Protein AF-G9ET80-F1 (afdb_monomer_lite)

InterPro domains:
  IPR023696 Ureohydrolase domain superfamily [SSF52768] (65-384)
  IPR023801 Histone deacetylase domain [PF00850] (69-369)
  IPR037138 Histone deacetylase domain superfamily [G3DSA:3.40.800.20] (16-389)

Radius of gyration: 20.34 Å; chains: 1; bounding box: 51×50×56 Å

Organism: NCBI:txid658187

Foldseek 3Di:
DPPQDFLPDDHPVNLLVLLVVLVVVVCVVVVLDDDDDLVPDDDDPLLVVLLVCLLVLPLVVNLVSLVPDDPPPLLNVLLCLFAPPVLLSVLSNLLSVCNVVQWDDDPASEIHGVCRSVQVSSLLSCVQPDDDQEDARDGFAALQAARRADHDRHGHNSVSSNVRSCCPPVPDAEAEEEEEAAQEWSVRVVLSCLVRVLQHQYEHETEYACQFPPNADQVNVCVSLVHNFDDPPLNWGWGGHNNYIYIYRHLVSQWADPDQAGPSLVVSLVVVLVVLVVCVVVVHAYEYEYAYECLLALPRDRRRNAQGPNDGHDSVVSNTRGGYLSRVLVSLVSVLVSCVVSVVRYSHYHHYYHHDRPSVRVSVVSVSNVVCCVVRPSVVVVVPPDDDDDD

Sequence (391 aa):
MHGMPAGLSERQDQRLTNMVHAIEQIKAEHASLPVMTTDQVSLPAAWEQLFATIMQGDKTAALALFNNIPQSDAILQALLLAHPLEYLQELITYCIAAKSAGTLALESEITITPGAFAVLVKDIATTLFHAAKVHFSFGLPTHHAFSRGGSGFCIVDKTAMLIKYRAQTYGSPLKFIIVGTDVNRDNGLSHDLMESASELDICHVDVFDSQVYPYQDHRFIRREFNSLGTDAGQKIKCWSRGQMNYFAVDLSLTPRGPGAAHAALLFALQKIEEQIVSAEKSEQKVMLILPTGWDSHQDETAPCGKSIHGRTMSVAEAQKTRFSDQDLTYFYECIFALYHEHKKSIASIYWGLEGGYNRPMYERQIQLLMSMVLAQLLPQNLNQNEPGALS

pLDDT: mean 92.52, std 11.33, range [29.58, 98.94]

Secondary structure (DSSP, 8-state):
-TT-BSSSSSBHHHHHHHHHHHHHHHHHH-TT-----GGGPPPPHHHHHHHHHHHHT-HHHHHHHHHTS-TT-HHHHHHHHHS-HHHHHHHHHHHHHTTTTS-EE-TTS-EE-TTHHHHHHHHHHHHHH---SEEEEE----TT-BTTB-BTTBSS-HHHHHHHHHHHHSSS-EEEEEEE-SSS--HHHHHHHHHHSTTS-EEEEEEE-TTSTT---HHHHHHHTTS--EEEETTEEEEEETTEEEEEEETTTS---SSSS-HHHHHHHHHHHHHHHHHHHTTPEEEEEEEE-GGGBTT---HHHHEETTEEPPHHHHHHHSB-HHHHHHHHHHHHHHHHHTTTTEEEEEEEE-----HHHHHHHHHHHHHHIIIIIHHHHHTT--S----

Structure (mmCIF, N/CA/C/O backbone):
data_AF-G9ET80-F1
#
_entry.id   AF-G9ET80-F1
#
loop_
_atom_site.group_PDB
_atom_site.id
_atom_site.type_symbol
_atom_site.label_atom_id
_atom_site.label_alt_id
_atom_site.label_comp_id
_atom_site.label_asym_id
_atom_site.label_entity_id
_atom_site.label_seq_id
_atom_site.pdbx_PDB_ins_code
_atom_site.Cartn_x
_atom_site.Cartn_y
_atom_site.Cartn_z
_atom_site.occupancy
_atom_site.B_iso_or_equiv
_atom_site.auth_seq_id
_atom_site.auth_comp_id
_atom_site.auth_asym_id
_atom_site.auth_atom_id
_atom_site.pdbx_PDB_model_num
ATOM 1 N N . MET A 1 1 ? -18.126 2.462 4.530 1.00 55.69 1 MET A N 1
ATOM 2 C CA . MET A 1 1 ? -17.515 3.376 3.537 1.00 55.69 1 MET A CA 1
ATOM 3 C C . MET A 1 1 ? -18.494 3.874 2.466 1.00 55.69 1 MET A C 1
ATOM 5 O O . MET A 1 1 ? -18.051 4.304 1.408 1.00 55.69 1 MET A O 1
ATOM 9 N N . HIS A 1 2 ? -19.812 3.881 2.721 1.00 55.47 2 HIS A N 1
ATOM 10 C CA . HIS A 1 2 ? -20.772 4.505 1.803 1.00 55.47 2 HIS A CA 1
ATOM 11 C C . HIS A 1 2 ? -20.432 5.984 1.572 1.00 55.47 2 HIS A C 1
ATOM 13 O O . HIS A 1 2 ? -20.122 6.696 2.521 1.00 55.47 2 HIS A O 1
ATOM 19 N N . GLY A 1 3 ? -20.499 6.429 0.317 1.00 56.84 3 GLY A N 1
ATOM 20 C CA . GLY A 1 3 ? -20.294 7.831 -0.075 1.00 56.84 3 GLY A CA 1
ATOM 21 C C . GLY A 1 3 ? -18.843 8.223 -0.359 1.00 56.84 3 GLY A C 1
ATOM 22 O O . GLY A 1 3 ? -18.614 9.299 -0.896 1.00 56.84 3 GLY A O 1
ATOM 23 N N . MET A 1 4 ? -17.881 7.347 -0.067 1.00 62.94 4 MET A N 1
ATOM 24 C CA . MET A 1 4 ? -16.483 7.559 -0.424 1.00 62.94 4 MET A CA 1
ATOM 25 C C . MET A 1 4 ? -16.264 7.257 -1.913 1.00 62.94 4 MET A C 1
ATOM 27 O O . MET A 1 4 ? -16.562 6.131 -2.322 1.00 62.94 4 MET A O 1
ATOM 31 N N . PRO A 1 5 ? -15.775 8.207 -2.727 1.00 64.56 5 PRO A N 1
ATOM 32 C CA . PRO A 1 5 ? -15.500 7.953 -4.137 1.00 64.56 5 PRO A CA 1
ATOM 33 C C . PRO A 1 5 ? -14.340 6.962 -4.300 1.00 64.56 5 PRO A C 1
ATOM 35 O O . PRO A 1 5 ? -13.396 6.966 -3.516 1.00 64.56 5 PRO A O 1
ATOM 38 N N . ALA A 1 6 ? -14.424 6.116 -5.324 1.00 66.44 6 ALA A N 1
ATOM 39 C CA . ALA A 1 6 ? -13.386 5.178 -5.734 1.00 66.44 6 ALA A CA 1
ATOM 40 C C . ALA A 1 6 ? -13.005 5.510 -7.181 1.00 66.44 6 ALA A C 1
ATOM 42 O O . ALA A 1 6 ? -13.572 4.972 -8.132 1.00 66.44 6 ALA A O 1
ATOM 43 N N . GLY A 1 7 ? -12.133 6.502 -7.358 1.00 61.44 7 GLY A N 1
ATOM 44 C CA . GLY A 1 7 ? -11.673 6.963 -8.670 1.00 61.44 7 GLY A CA 1
ATOM 45 C C . GLY A 1 7 ? -12.685 7.784 -9.486 1.00 61.44 7 GLY A C 1
ATOM 46 O O . GLY A 1 7 ? -12.259 8.721 -10.147 1.00 61.44 7 GLY A O 1
ATOM 47 N N . LEU A 1 8 ? -13.997 7.496 -9.445 1.00 71.81 8 LEU A N 1
ATOM 48 C CA . LEU A 1 8 ? -15.076 8.242 -10.134 1.00 71.81 8 LEU A CA 1
ATOM 49 C C . LEU A 1 8 ? -16.452 8.064 -9.443 1.00 71.81 8 LEU A C 1
ATOM 51 O O . LEU A 1 8 ? -16.652 8.502 -8.315 1.00 71.81 8 LEU A O 1
ATOM 55 N N . SER A 1 9 ? -17.424 7.466 -10.145 1.00 70.62 9 SER A N 1
ATOM 56 C CA . SER A 1 9 ? -18.823 7.298 -9.744 1.00 70.62 9 SER A CA 1
ATOM 57 C C . SER A 1 9 ? -19.062 6.037 -8.919 1.00 70.62 9 SER A C 1
ATOM 59 O O . SER A 1 9 ? -20.107 5.920 -8.280 1.00 70.62 9 SER A O 1
ATOM 61 N N . GLU A 1 10 ? -18.136 5.074 -8.959 1.00 80.81 10 GLU A N 1
ATOM 62 C CA . GLU A 1 10 ? -18.169 3.930 -8.053 1.00 80.81 10 GLU A CA 1
ATOM 63 C C . GLU A 1 10 ? -17.773 4.390 -6.647 1.00 80.81 10 GLU A C 1
ATOM 65 O O . GLU A 1 10 ? -16.889 5.228 -6.467 1.00 80.81 10 GLU A O 1
ATOM 70 N N . ARG A 1 11 ? -18.459 3.851 -5.639 1.00 84.00 11 ARG A N 1
ATOM 71 C CA . ARG A 1 11 ? -18.133 4.095 -4.235 1.00 84.00 11 ARG A CA 1
ATOM 72 C C . ARG A 1 11 ? -17.197 3.007 -3.721 1.00 84.00 11 ARG A C 1
ATOM 74 O O . ARG A 1 11 ? -17.330 1.853 -4.127 1.00 84.00 11 ARG A O 1
ATOM 81 N N . GLN A 1 12 ? -16.338 3.326 -2.759 1.00 86.00 12 GLN A N 1
ATOM 82 C CA . GLN A 1 12 ? -15.372 2.369 -2.209 1.00 86.00 12 GLN A CA 1
ATOM 83 C C . GLN A 1 12 ? -16.039 1.115 -1.617 1.00 86.00 12 GLN A C 1
ATOM 85 O O . GLN A 1 12 ? -15.525 0.011 -1.772 1.00 86.00 12 GLN A O 1
ATOM 90 N N . ASP A 1 13 ? -17.211 1.248 -0.987 1.00 87.12 13 ASP A N 1
ATOM 91 C CA . ASP A 1 13 ? -17.986 0.097 -0.501 1.00 87.12 13 ASP A CA 1
ATOM 92 C C . ASP A 1 13 ? -18.478 -0.813 -1.637 1.00 87.12 13 ASP A C 1
ATOM 94 O O . ASP A 1 13 ? -18.456 -2.037 -1.503 1.00 87.12 13 ASP A O 1
ATOM 98 N N . GLN A 1 14 ? -18.887 -0.226 -2.765 1.00 91.00 14 GLN A N 1
ATOM 99 C CA . GLN A 1 14 ? -19.345 -0.976 -3.931 1.00 91.00 14 GLN A CA 1
ATOM 100 C C . GLN A 1 14 ? -18.176 -1.699 -4.603 1.00 91.00 14 GLN A C 1
ATOM 102 O O . GLN A 1 14 ? -18.300 -2.887 -4.897 1.00 91.00 14 GLN A O 1
ATOM 107 N N . ARG A 1 15 ? -17.038 -1.012 -4.767 1.00 91.81 15 ARG A N 1
ATOM 108 C CA . ARG A 1 15 ? -15.793 -1.594 -5.283 1.00 91.81 15 ARG A CA 1
ATOM 109 C C . ARG A 1 15 ? -15.395 -2.823 -4.470 1.00 91.81 15 ARG A C 1
ATOM 111 O O . ARG A 1 15 ? -15.267 -3.908 -5.026 1.00 91.81 15 ARG A O 1
ATOM 118 N N . LEU A 1 16 ? -15.279 -2.681 -3.147 1.00 91.62 16 LEU A N 1
ATOM 119 C CA . LEU A 1 16 ? -14.917 -3.794 -2.262 1.00 91.62 16 LEU A CA 1
ATOM 120 C C . LEU A 1 16 ? -15.937 -4.937 -2.318 1.00 91.62 16 LEU A C 1
ATOM 122 O O . LEU A 1 16 ? -15.544 -6.098 -2.358 1.00 91.62 16 LEU A O 1
ATOM 126 N N . THR A 1 17 ? -17.235 -4.629 -2.395 1.00 92.94 17 THR A N 1
ATOM 127 C CA . THR A 1 17 ? -18.285 -5.650 -2.559 1.00 92.94 17 THR A CA 1
ATOM 128 C C . THR A 1 17 ? -18.103 -6.443 -3.856 1.00 92.94 17 THR A C 1
ATOM 130 O O . THR A 1 17 ? -18.209 -7.669 -3.847 1.00 92.94 17 THR A O 1
ATOM 133 N N . ASN A 1 18 ? -17.792 -5.768 -4.966 1.00 94.88 18 ASN A N 1
ATOM 134 C CA . ASN A 1 18 ? -17.539 -6.426 -6.248 1.00 94.88 18 ASN A CA 1
ATOM 135 C C . ASN A 1 18 ? -16.274 -7.297 -6.191 1.00 94.88 18 ASN A C 1
ATOM 137 O O . ASN A 1 18 ? -16.292 -8.429 -6.668 1.00 94.88 18 ASN A O 1
ATOM 141 N N . MET A 1 19 ? -15.203 -6.813 -5.552 1.00 95.19 19 MET A N 1
ATOM 142 C CA . MET A 1 19 ? -13.968 -7.585 -5.365 1.00 95.19 19 MET A CA 1
ATOM 143 C C . MET A 1 19 ? -14.202 -8.848 -4.530 1.00 95.19 19 MET A C 1
ATOM 145 O O . MET A 1 19 ? -13.780 -9.932 -4.928 1.00 95.19 19 MET A O 1
ATOM 149 N N . VAL A 1 20 ? -14.931 -8.733 -3.414 1.00 94.56 20 VAL A N 1
ATOM 150 C CA . VAL A 1 20 ? -15.325 -9.886 -2.588 1.00 94.56 20 VAL A CA 1
ATOM 151 C C . VAL A 1 20 ? -16.140 -10.881 -3.411 1.00 94.56 20 VAL A C 1
ATOM 153 O O . VAL A 1 20 ? -15.876 -12.078 -3.351 1.00 94.56 20 VAL A O 1
ATOM 156 N N . HIS A 1 21 ? -17.091 -10.404 -4.219 1.00 95.56 21 HIS A N 1
ATOM 157 C CA . HIS A 1 21 ? -17.884 -11.275 -5.081 1.00 95.56 21 HIS A CA 1
ATOM 158 C C . HIS A 1 21 ? -17.020 -12.047 -6.088 1.00 95.56 21 HIS A C 1
ATOM 160 O O . HIS A 1 21 ? -17.184 -13.258 -6.217 1.00 95.56 21 HIS A O 1
ATOM 166 N N . ALA A 1 22 ? -16.076 -11.376 -6.756 1.00 96.19 22 ALA A N 1
ATOM 167 C CA . ALA A 1 22 ? -15.158 -12.017 -7.696 1.00 96.19 22 ALA A CA 1
ATOM 168 C C . ALA A 1 22 ? -14.275 -13.081 -7.014 1.00 96.19 22 ALA A C 1
ATOM 170 O O . ALA A 1 22 ? -14.094 -14.174 -7.547 1.00 96.19 22 ALA A O 1
ATOM 171 N N . ILE A 1 23 ? -13.769 -12.800 -5.808 1.00 95.88 23 ILE A N 1
ATOM 172 C CA . ILE A 1 23 ? -12.955 -13.752 -5.035 1.00 95.88 23 ILE A CA 1
ATOM 173 C C . ILE A 1 23 ? -13.791 -14.959 -4.581 1.00 95.88 23 ILE A C 1
ATOM 175 O O . ILE A 1 23 ? -13.335 -16.096 -4.691 1.00 95.88 23 ILE A O 1
ATOM 179 N N . GLU A 1 24 ? -15.022 -14.746 -4.108 1.00 94.81 24 GLU A N 1
ATOM 180 C CA . GLU A 1 24 ? -15.911 -15.836 -3.687 1.00 94.81 24 GLU A CA 1
ATOM 181 C C . GLU A 1 24 ? -16.341 -16.728 -4.864 1.00 94.81 24 GLU A C 1
ATOM 183 O O . GLU A 1 24 ? -16.455 -17.941 -4.694 1.00 94.81 24 GLU A O 1
ATOM 188 N N . GLN A 1 25 ? -16.501 -16.175 -6.073 1.00 95.62 25 GLN A N 1
ATOM 189 C CA . GLN A 1 25 ? -16.711 -16.981 -7.284 1.00 95.62 25 GLN A CA 1
ATOM 190 C C . GLN A 1 25 ? -15.525 -17.920 -7.550 1.00 95.62 25 GLN A C 1
ATOM 192 O O . GLN A 1 25 ? -15.720 -19.117 -7.746 1.00 95.62 25 GLN A O 1
ATOM 197 N N . ILE A 1 26 ? -14.294 -17.407 -7.476 1.00 95.38 26 ILE A N 1
ATOM 198 C CA . ILE A 1 26 ? -13.078 -18.215 -7.666 1.00 95.38 26 ILE A CA 1
ATOM 199 C C . ILE A 1 26 ? -12.958 -19.283 -6.571 1.00 95.38 26 ILE A C 1
ATOM 201 O O . ILE A 1 26 ? -12.640 -20.439 -6.846 1.00 95.38 26 ILE A O 1
ATOM 205 N N . LYS A 1 27 ? -13.251 -18.928 -5.318 1.00 94.25 27 LYS A N 1
ATOM 206 C CA . LYS A 1 27 ? -13.244 -19.860 -4.183 1.00 94.25 27 LYS A CA 1
ATOM 207 C C . LYS A 1 27 ? -14.294 -20.965 -4.321 1.00 94.25 27 LYS A C 1
ATOM 209 O O . LYS A 1 27 ? -14.036 -22.091 -3.901 1.00 94.25 27 LYS A O 1
ATOM 214 N N . ALA A 1 28 ? -15.453 -20.678 -4.916 1.00 94.38 28 ALA A N 1
ATOM 215 C CA . ALA A 1 28 ? -16.473 -21.690 -5.187 1.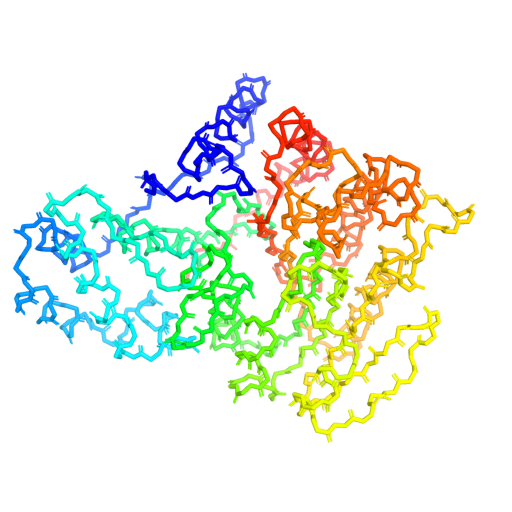00 94.38 28 ALA A CA 1
ATOM 216 C C . ALA A 1 28 ? -15.976 -22.763 -6.174 1.00 94.38 28 ALA A C 1
ATOM 218 O O . ALA A 1 28 ? -16.331 -23.933 -6.036 1.00 94.38 28 ALA A O 1
ATOM 219 N N . GLU A 1 29 ? -15.117 -22.386 -7.123 1.00 93.38 29 GLU A N 1
ATOM 220 C CA . GLU A 1 29 ? -14.456 -23.306 -8.061 1.00 93.38 29 GLU A CA 1
ATOM 221 C C . GLU A 1 29 ? -13.210 -23.975 -7.446 1.00 93.38 29 GLU A C 1
ATOM 223 O O . GLU A 1 29 ? -12.858 -25.103 -7.799 1.00 93.38 29 GLU A O 1
ATOM 228 N N . HIS A 1 30 ? -12.575 -23.317 -6.473 1.00 91.69 30 HIS A N 1
ATOM 229 C CA . HIS A 1 30 ? -11.344 -23.752 -5.815 1.00 91.69 30 HIS A CA 1
ATOM 230 C C . HIS A 1 30 ? -11.456 -23.679 -4.286 1.00 91.69 30 HIS A C 1
ATOM 232 O O . HIS A 1 30 ? -10.858 -22.818 -3.638 1.00 91.69 30 HIS A O 1
ATOM 238 N N . ALA A 1 31 ? -12.176 -24.633 -3.687 1.00 88.06 31 ALA A N 1
ATOM 239 C CA . ALA A 1 31 ? -12.485 -24.642 -2.250 1.00 88.06 31 ALA A CA 1
ATOM 240 C C . ALA A 1 31 ? -11.256 -24.643 -1.312 1.00 88.06 31 ALA A C 1
ATOM 242 O O . ALA A 1 31 ? -11.387 -24.353 -0.124 1.00 88.06 31 ALA A O 1
ATOM 243 N N . SER A 1 32 ? -10.063 -24.967 -1.822 1.00 85.12 32 SER A N 1
ATOM 244 C CA . SER A 1 32 ? -8.802 -24.918 -1.075 1.00 85.12 32 SER A CA 1
ATOM 245 C C . SER A 1 32 ? -8.191 -23.518 -0.962 1.00 85.12 32 SER A C 1
ATOM 247 O O . SER A 1 32 ? -7.169 -23.382 -0.294 1.00 85.12 32 SER A O 1
ATOM 249 N N . LEU A 1 33 ? -8.745 -22.499 -1.630 1.00 89.50 33 LEU A N 1
ATOM 250 C CA . LEU A 1 33 ? -8.261 -21.121 -1.548 1.00 89.50 33 LEU A CA 1
ATOM 251 C C . LEU A 1 33 ? -8.581 -20.540 -0.155 1.00 89.50 33 LEU A C 1
ATOM 253 O O . LEU A 1 33 ? -9.759 -20.334 0.160 1.00 89.50 33 LEU A O 1
ATOM 257 N N . PRO A 1 34 ? -7.571 -20.263 0.692 1.00 90.50 34 PRO A N 1
ATOM 258 C CA . PRO A 1 34 ? -7.811 -19.644 1.985 1.00 90.50 34 PRO A CA 1
ATOM 259 C C . PRO A 1 34 ? -8.215 -18.182 1.779 1.00 90.50 34 PRO A C 1
ATOM 261 O O . PRO A 1 34 ? -7.459 -17.390 1.222 1.00 90.50 34 PRO A O 1
ATOM 264 N N . VAL A 1 35 ? -9.411 -17.828 2.246 1.00 91.50 35 VAL A N 1
ATOM 265 C CA . VAL A 1 35 ? -9.938 -16.458 2.218 1.00 91.50 35 VAL A CA 1
ATOM 266 C C . VAL A 1 35 ? -10.412 -16.106 3.617 1.00 91.50 35 VAL A C 1
ATOM 268 O O . VAL A 1 35 ? -11.182 -16.867 4.211 1.00 91.50 35 VAL A O 1
ATOM 271 N N . MET A 1 36 ? -9.962 -14.956 4.114 1.00 90.94 36 MET A N 1
ATOM 272 C CA . MET A 1 36 ? -10.368 -14.400 5.399 1.00 90.94 36 MET A CA 1
ATOM 273 C C . MET A 1 36 ? -11.034 -13.037 5.198 1.00 90.94 36 MET A C 1
ATOM 275 O O . MET A 1 36 ? -10.567 -12.237 4.390 1.00 90.94 36 MET A O 1
ATOM 279 N N . THR A 1 37 ? -12.104 -12.764 5.944 1.00 91.06 37 THR A N 1
ATOM 280 C CA . THR A 1 37 ? -12.757 -11.448 5.982 1.00 91.06 37 THR A CA 1
ATOM 281 C C . THR A 1 37 ? -12.603 -10.798 7.354 1.00 91.06 37 THR A C 1
ATOM 283 O O . THR A 1 37 ? -12.353 -11.462 8.362 1.00 91.06 37 THR A O 1
ATOM 286 N N . THR A 1 38 ? -12.802 -9.481 7.415 1.00 90.06 38 THR A N 1
ATOM 287 C CA . THR A 1 38 ? -12.767 -8.711 8.668 1.00 90.06 38 THR A CA 1
ATOM 288 C C . THR A 1 38 ? -13.842 -9.138 9.673 1.00 90.06 38 THR A C 1
ATOM 290 O O . THR A 1 38 ? -13.673 -8.914 10.871 1.00 90.06 38 THR A O 1
ATOM 293 N N . ASP A 1 39 ? -14.914 -9.797 9.224 1.00 88.19 39 ASP A N 1
ATOM 294 C CA . ASP A 1 39 ? -15.966 -10.343 10.094 1.00 88.19 39 ASP A CA 1
ATOM 295 C C . ASP A 1 39 ? -15.505 -11.566 10.898 1.00 88.19 39 ASP A C 1
ATOM 297 O O . ASP A 1 39 ? -16.109 -11.905 11.913 1.00 88.19 39 ASP A O 1
ATOM 301 N N . GLN A 1 40 ? -14.427 -12.226 10.467 1.00 89.56 40 GLN A N 1
ATOM 302 C CA . GLN A 1 40 ? -13.860 -13.398 11.139 1.00 89.56 40 GLN A CA 1
ATOM 303 C C . GLN A 1 40 ? -12.808 -13.025 12.194 1.00 89.56 40 GLN A C 1
ATOM 305 O O . GLN A 1 40 ? -12.310 -13.898 12.905 1.00 89.56 40 GLN A O 1
ATOM 310 N N . VAL A 1 41 ? -12.453 -11.740 12.308 1.00 89.19 41 VAL A N 1
ATOM 311 C CA . VAL A 1 41 ? -11.504 -11.258 13.315 1.00 89.19 41 VAL A CA 1
ATOM 312 C C . VAL A 1 41 ? -12.183 -11.188 14.677 1.00 89.19 41 VAL A C 1
ATOM 314 O O . VAL A 1 41 ? -13.146 -10.448 14.868 1.00 89.19 41 VAL A O 1
ATOM 317 N N . SER A 1 42 ? -11.622 -11.898 15.654 1.00 89.38 42 SER A N 1
ATOM 318 C CA . SER A 1 42 ? -11.992 -11.737 17.059 1.00 89.38 42 SER A CA 1
ATOM 319 C C . SER A 1 42 ? -11.147 -10.637 17.694 1.00 89.38 42 SER A C 1
ATOM 321 O O . SER A 1 42 ? -9.926 -10.764 17.779 1.00 89.38 42 SER A O 1
ATOM 323 N N . LEU A 1 43 ? -11.793 -9.579 18.178 1.00 94.25 43 LEU A N 1
ATOM 324 C CA . LEU A 1 43 ? -11.131 -8.473 18.867 1.00 94.25 43 LEU A CA 1
ATOM 325 C C . LEU A 1 43 ? -11.317 -8.559 20.390 1.00 94.25 43 LEU A C 1
ATOM 327 O O . LEU A 1 43 ? -12.332 -9.079 20.861 1.00 94.25 43 LEU A O 1
ATOM 331 N N . PRO A 1 44 ? -10.369 -8.028 21.187 1.00 94.25 44 PRO A N 1
ATOM 332 C CA . PRO A 1 44 ? -10.574 -7.827 22.617 1.00 94.25 44 PRO A CA 1
ATOM 333 C C . PRO A 1 44 ? -11.844 -7.017 22.908 1.00 94.25 44 PRO A C 1
ATOM 335 O O . PRO A 1 44 ? -12.157 -6.056 22.205 1.00 94.25 44 PRO A O 1
ATOM 338 N N . ALA A 1 45 ? -12.542 -7.351 23.999 1.00 96.19 45 ALA A N 1
ATOM 339 C CA . ALA A 1 45 ? -13.831 -6.744 24.353 1.00 96.19 45 ALA A CA 1
ATOM 340 C C . ALA A 1 45 ? -13.798 -5.206 24.457 1.00 96.19 45 ALA A C 1
ATOM 342 O O . ALA A 1 45 ? -14.807 -4.556 24.195 1.00 96.19 45 ALA A O 1
ATOM 343 N N . ALA A 1 46 ? -12.647 -4.621 24.807 1.00 97.44 46 ALA A N 1
ATOM 344 C CA . ALA A 1 46 ? -12.468 -3.171 24.877 1.00 97.44 46 ALA A CA 1
ATOM 345 C C . ALA A 1 46 ? -12.715 -2.475 23.523 1.00 97.44 46 ALA A C 1
ATOM 347 O O . ALA A 1 46 ? -13.332 -1.411 23.486 1.00 97.44 46 ALA A O 1
ATOM 348 N N . TRP A 1 47 ? -12.302 -3.093 22.411 1.00 98.00 47 TRP A N 1
ATOM 349 C CA . TRP A 1 47 ? -12.530 -2.558 21.066 1.00 98.00 47 TRP A CA 1
ATOM 350 C C . TRP A 1 47 ? -14.009 -2.606 20.682 1.00 98.00 47 TRP A C 1
ATOM 352 O O . TRP A 1 47 ? -14.557 -1.609 20.221 1.00 98.00 47 TRP A O 1
ATOM 362 N N . GLU A 1 48 ? -14.686 -3.725 20.946 1.00 96.75 48 GLU A N 1
ATOM 363 C CA . GLU A 1 48 ? -16.118 -3.864 20.651 1.00 96.75 48 GLU A CA 1
ATOM 364 C C . GLU A 1 48 ? -16.974 -2.894 21.482 1.00 96.75 48 GLU A C 1
ATOM 366 O O . GLU A 1 48 ? -17.919 -2.290 20.969 1.00 96.75 48 GLU A O 1
ATOM 371 N N . GLN A 1 49 ? -16.605 -2.667 22.749 1.00 97.88 49 GLN A N 1
ATOM 372 C CA . GLN A 1 49 ? -17.228 -1.637 23.586 1.00 97.88 49 GLN A CA 1
ATOM 373 C C . GLN A 1 49 ? -17.031 -0.239 22.994 1.00 97.88 49 GLN A C 1
ATOM 375 O O . GLN A 1 49 ? -18.003 0.503 22.856 1.00 97.88 49 GLN A O 1
ATOM 380 N N . LEU A 1 50 ? -15.804 0.103 22.588 1.00 98.56 50 LEU A N 1
ATOM 381 C CA . LEU A 1 50 ? -15.512 1.376 21.930 1.00 98.56 50 LEU A CA 1
ATOM 382 C C . LEU A 1 50 ? -16.365 1.565 20.668 1.00 98.56 50 LEU A C 1
ATOM 384 O O . LEU A 1 50 ? -16.983 2.617 20.500 1.00 98.56 50 LEU A O 1
ATOM 388 N N . PHE A 1 51 ? -16.453 0.555 19.801 1.00 97.81 51 PHE A N 1
ATOM 389 C CA . PHE A 1 51 ? -17.247 0.642 18.573 1.00 97.81 51 PHE A CA 1
ATOM 390 C C . PHE A 1 51 ? -18.732 0.840 18.865 1.00 97.81 51 PHE A C 1
ATOM 392 O O . PHE A 1 51 ? -19.371 1.691 18.243 1.00 97.81 51 PHE A O 1
ATOM 399 N N . ALA A 1 52 ? -19.281 0.116 19.843 1.00 97.69 52 ALA A N 1
ATOM 400 C CA . ALA A 1 52 ? -20.662 0.299 20.268 1.00 97.69 52 ALA A CA 1
ATOM 401 C C . ALA A 1 52 ? -20.912 1.730 20.775 1.00 97.69 52 ALA A C 1
ATOM 403 O O . ALA A 1 52 ? -21.911 2.347 20.404 1.00 97.69 52 ALA A O 1
ATOM 404 N N . THR A 1 53 ? -19.991 2.298 21.558 1.00 98.25 53 THR A N 1
ATOM 405 C CA . THR A 1 53 ? -20.100 3.671 22.073 1.00 98.25 53 THR A CA 1
ATOM 406 C C . THR A 1 53 ? -19.968 4.727 20.970 1.00 98.25 53 THR A C 1
ATOM 408 O O . THR A 1 53 ? -20.742 5.689 20.950 1.00 98.25 53 THR A O 1
ATOM 411 N N . ILE A 1 54 ? -19.084 4.522 19.985 1.00 98.00 54 ILE A N 1
ATOM 412 C CA . ILE A 1 54 ? -19.026 5.344 18.762 1.00 98.00 54 ILE A CA 1
ATOM 413 C C . ILE A 1 54 ? -20.384 5.318 18.056 1.00 98.00 54 ILE A C 1
ATOM 415 O O . ILE A 1 54 ? -20.950 6.367 17.748 1.00 98.00 54 ILE A O 1
ATOM 419 N N . MET A 1 55 ? -20.961 4.128 17.876 1.00 97.12 55 MET A N 1
ATOM 420 C CA . MET A 1 55 ? -22.269 3.955 17.243 1.00 97.12 55 MET A CA 1
ATOM 421 C C . MET A 1 55 ? -23.428 4.506 18.077 1.00 97.12 55 MET A C 1
ATOM 423 O O . MET A 1 55 ? -24.462 4.847 17.506 1.00 97.12 55 MET A O 1
ATOM 427 N N . GLN A 1 56 ? -23.276 4.685 19.390 1.00 96.88 56 GLN A N 1
ATOM 428 C CA . GLN A 1 56 ? -24.223 5.409 20.252 1.00 96.88 56 GLN A CA 1
ATOM 429 C C . GLN A 1 56 ? -24.055 6.931 20.154 1.00 96.88 56 GLN A C 1
ATOM 431 O O . GLN A 1 56 ? -25.030 7.665 20.305 1.00 96.88 56 GLN A O 1
ATOM 436 N N . GLY A 1 57 ? -22.896 7.410 19.702 1.00 97.00 57 GLY A N 1
ATOM 437 C CA . GLY A 1 57 ? -22.605 8.830 19.4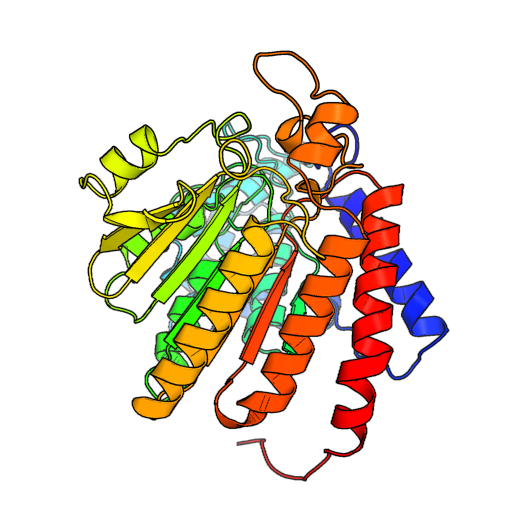99 1.00 97.00 57 GLY A CA 1
ATOM 438 C C . GLY A 1 57 ? -22.173 9.556 20.772 1.00 97.00 57 GLY A C 1
ATOM 439 O O . GLY A 1 57 ? -22.199 10.784 20.809 1.00 97.00 57 GLY A O 1
ATOM 440 N N . ASP A 1 58 ? -21.781 8.814 21.808 1.00 97.56 58 ASP A N 1
ATOM 441 C CA . ASP A 1 58 ? -21.252 9.383 23.045 1.00 97.56 58 ASP A CA 1
ATOM 442 C C . ASP A 1 58 ? -19.747 9.636 22.896 1.00 97.56 58 ASP A C 1
ATOM 444 O O . ASP A 1 58 ? -18.913 8.751 23.098 1.00 97.56 58 ASP A O 1
ATOM 448 N N . LYS A 1 59 ? -19.397 10.869 22.511 1.00 98.19 59 LYS A N 1
ATOM 449 C CA . LYS A 1 59 ? -18.002 11.285 22.307 1.00 98.19 59 LYS A CA 1
ATOM 450 C C . LYS A 1 59 ? -17.162 11.134 23.572 1.00 98.19 59 LYS A C 1
ATOM 452 O O . LYS A 1 59 ? -16.033 10.659 23.493 1.00 98.19 59 LYS A O 1
ATOM 457 N N . THR A 1 60 ? -17.688 11.544 24.722 1.00 98.44 60 THR A N 1
ATOM 458 C CA . THR A 1 60 ? -16.929 11.539 25.977 1.00 98.44 60 THR A CA 1
ATOM 459 C C . THR A 1 60 ? -16.627 10.110 26.409 1.00 98.44 60 THR A C 1
ATOM 461 O O . THR A 1 60 ? -15.476 9.797 26.714 1.00 98.44 60 THR A O 1
ATOM 464 N N . ALA A 1 61 ? -17.628 9.228 26.373 1.00 98.50 61 ALA A N 1
ATOM 465 C CA . ALA A 1 61 ? -17.436 7.825 26.716 1.00 98.50 61 ALA A CA 1
ATOM 466 C C . ALA A 1 61 ? -16.538 7.098 25.701 1.00 98.50 61 ALA A C 1
ATOM 468 O O . ALA A 1 61 ? -15.670 6.332 26.114 1.00 98.50 61 ALA A O 1
ATOM 469 N N . ALA A 1 62 ? -16.679 7.364 24.396 1.00 98.62 62 ALA A N 1
ATOM 470 C CA . ALA A 1 62 ? -15.838 6.739 23.372 1.00 98.62 62 ALA A CA 1
ATOM 471 C C . ALA A 1 62 ? -14.356 7.099 23.558 1.00 98.62 62 ALA A C 1
ATOM 473 O O . ALA A 1 62 ? -13.498 6.220 23.565 1.00 98.62 62 ALA A O 1
ATOM 474 N N . LEU A 1 63 ? -14.042 8.380 23.774 1.00 98.69 63 LEU A N 1
ATOM 475 C CA . LEU A 1 63 ? -12.662 8.809 24.013 1.00 98.69 63 LEU A CA 1
ATOM 476 C C . LEU A 1 63 ? -12.101 8.242 25.325 1.00 98.69 63 LEU A C 1
ATOM 478 O O . LEU A 1 63 ? -10.936 7.851 25.370 1.00 98.69 63 LEU A O 1
ATOM 482 N N . ALA A 1 64 ? -12.921 8.142 26.375 1.00 98.56 64 ALA A N 1
ATOM 483 C CA . ALA A 1 64 ? -12.515 7.504 27.625 1.00 98.56 64 ALA A CA 1
ATOM 484 C C . ALA A 1 64 ? -12.208 6.009 27.434 1.00 98.56 64 ALA A C 1
ATOM 486 O O . ALA A 1 64 ? -11.193 5.531 27.933 1.00 98.56 64 ALA A O 1
ATOM 487 N N . LEU A 1 65 ? -13.044 5.278 26.689 1.00 98.62 65 LEU A N 1
ATOM 488 C CA . LEU A 1 65 ? -12.807 3.868 26.370 1.00 98.62 65 LEU A CA 1
ATOM 489 C C . LEU A 1 65 ? -11.528 3.683 25.557 1.00 98.62 65 LEU A C 1
ATOM 491 O O . LEU A 1 65 ? -10.719 2.833 25.911 1.00 98.62 65 LEU A O 1
ATOM 495 N N . PHE A 1 66 ? -11.314 4.503 24.525 1.00 98.62 66 PHE A N 1
ATOM 496 C CA . PHE A 1 66 ? -10.105 4.438 23.707 1.00 98.62 66 PHE A CA 1
ATOM 497 C C . PHE A 1 66 ? -8.833 4.672 24.533 1.00 98.62 66 PHE A C 1
ATOM 499 O O . PHE A 1 66 ? -7.887 3.897 24.436 1.00 98.62 66 PHE A O 1
ATOM 506 N N . ASN A 1 67 ? -8.840 5.670 25.422 1.00 98.06 67 ASN A N 1
ATOM 507 C CA . ASN A 1 67 ? -7.707 5.957 26.309 1.00 98.06 67 ASN A CA 1
ATOM 508 C C . ASN A 1 67 ? -7.461 4.872 27.372 1.00 98.06 67 ASN A C 1
ATOM 510 O O . ASN A 1 67 ? -6.372 4.813 27.937 1.00 98.06 67 ASN A O 1
ATOM 514 N N . ASN A 1 68 ? -8.460 4.032 27.652 1.00 97.88 68 ASN A N 1
ATOM 515 C CA . ASN A 1 68 ? -8.367 2.927 28.606 1.00 97.88 68 ASN A CA 1
ATOM 516 C C . ASN A 1 68 ? -7.999 1.588 27.949 1.00 97.88 68 ASN A C 1
ATOM 518 O O . ASN A 1 68 ? -7.859 0.590 28.662 1.00 97.88 68 ASN A O 1
ATOM 522 N N . ILE A 1 69 ? -7.841 1.532 26.621 1.00 98.19 69 ILE A N 1
ATOM 523 C CA . ILE A 1 69 ? -7.302 0.340 25.959 1.00 98.19 69 ILE A CA 1
ATOM 524 C C . ILE A 1 69 ? -5.876 0.109 26.495 1.00 98.19 69 ILE A C 1
ATOM 526 O O . ILE A 1 69 ? -5.080 1.052 26.524 1.00 98.19 69 ILE A O 1
ATOM 530 N N . PRO A 1 70 ? -5.530 -1.112 26.953 1.00 97.00 70 PRO A N 1
ATOM 531 C CA . PRO A 1 70 ? -4.215 -1.376 27.524 1.00 97.00 70 PRO A CA 1
ATOM 532 C C . PRO A 1 70 ? -3.086 -0.999 26.563 1.00 97.00 70 PRO A C 1
ATOM 534 O O . PRO A 1 70 ? -3.119 -1.363 25.393 1.00 97.00 70 PRO A O 1
ATOM 537 N N . GLN A 1 71 ? -2.027 -0.358 27.063 1.00 95.19 71 GLN A N 1
ATOM 538 C CA . GLN A 1 71 ? -0.849 -0.014 26.247 1.00 95.19 71 GLN A CA 1
ATOM 539 C C . GLN A 1 71 ? -0.117 -1.240 25.675 1.00 95.19 71 GLN A C 1
ATOM 541 O O . GLN A 1 71 ? 0.688 -1.105 24.759 1.00 95.19 71 GLN A O 1
ATOM 546 N N . SER A 1 72 ? -0.370 -2.431 26.225 1.00 95.19 72 SER A N 1
ATOM 547 C CA . SER A 1 72 ? 0.124 -3.711 25.711 1.00 95.19 72 SER A CA 1
ATOM 548 C C . SER A 1 72 ? -0.760 -4.314 24.612 1.00 95.19 72 SER A C 1
ATOM 550 O O . SER A 1 72 ? -0.439 -5.388 24.114 1.00 95.19 72 SER A O 1
ATOM 552 N N . ASP A 1 73 ? -1.895 -3.694 24.272 1.00 97.31 73 ASP A N 1
ATOM 553 C CA . ASP A 1 73 ? -2.741 -4.136 23.164 1.00 97.31 73 ASP A CA 1
ATOM 554 C C . ASP A 1 73 ? -1.985 -3.963 21.842 1.00 97.31 73 ASP A C 1
ATOM 556 O O . ASP A 1 73 ? -1.567 -2.863 21.479 1.00 97.31 73 ASP A O 1
ATOM 560 N N . ALA A 1 74 ? -1.798 -5.066 21.119 1.00 95.69 74 ALA A N 1
ATOM 561 C CA . ALA A 1 74 ? -0.985 -5.091 19.911 1.00 95.69 74 ALA A CA 1
ATOM 562 C C . ALA A 1 74 ? -1.552 -4.219 18.776 1.00 95.69 74 ALA A C 1
ATOM 564 O O . ALA A 1 74 ? -0.779 -3.683 17.983 1.00 95.69 74 ALA A O 1
ATOM 565 N N . ILE A 1 75 ? -2.878 -4.048 18.699 1.00 97.31 75 ILE A N 1
ATOM 566 C CA . ILE A 1 75 ? -3.501 -3.213 17.667 1.00 97.31 75 ILE A CA 1
ATOM 567 C C . ILE A 1 75 ? -3.291 -1.738 17.999 1.00 97.31 75 ILE A C 1
ATOM 569 O O . ILE A 1 75 ? -2.906 -0.965 17.123 1.00 97.31 75 ILE A O 1
ATOM 573 N N . LEU A 1 76 ? -3.486 -1.354 19.265 1.00 97.88 76 LEU A N 1
ATOM 574 C CA . LEU A 1 76 ? -3.206 0.003 19.727 1.00 97.88 76 LEU A CA 1
ATOM 575 C C . LEU A 1 76 ? -1.729 0.354 19.524 1.00 97.88 76 LEU A C 1
ATOM 577 O O . LEU A 1 76 ? -1.429 1.424 19.002 1.00 97.88 76 LEU A O 1
ATOM 581 N N . GLN A 1 77 ? -0.814 -0.550 19.886 1.00 97.38 77 GLN A N 1
ATOM 582 C CA . GLN A 1 77 ? 0.617 -0.354 19.653 1.00 97.38 77 GLN A CA 1
ATOM 583 C C . GLN A 1 77 ? 0.911 -0.124 18.173 1.00 97.38 77 GLN A C 1
ATOM 585 O O . GLN A 1 77 ? 1.553 0.865 17.839 1.00 97.38 77 GLN A O 1
ATOM 590 N N . ALA A 1 78 ? 0.397 -0.976 17.282 1.00 97.12 78 ALA A N 1
ATOM 591 C CA . ALA A 1 78 ? 0.602 -0.813 15.847 1.00 97.12 78 ALA A CA 1
ATOM 592 C C . ALA A 1 78 ? 0.054 0.523 15.321 1.00 97.12 78 ALA A C 1
ATOM 594 O O . ALA A 1 78 ? 0.737 1.198 14.552 1.00 97.12 78 ALA A O 1
ATOM 595 N N . LEU A 1 79 ? -1.150 0.924 15.746 1.00 97.75 79 LEU A N 1
ATOM 596 C CA . LEU A 1 79 ? -1.749 2.214 15.385 1.00 97.75 79 LEU A CA 1
ATOM 597 C C . LEU A 1 79 ? -0.844 3.380 15.796 1.00 97.75 79 LEU A C 1
ATOM 599 O O . LEU A 1 79 ? -0.569 4.262 14.984 1.00 97.75 79 LEU A O 1
ATOM 603 N N . LEU A 1 80 ? -0.335 3.346 17.029 1.00 97.88 80 LEU A N 1
ATOM 604 C CA . LEU A 1 80 ? 0.511 4.398 17.593 1.00 97.88 80 LEU A CA 1
ATOM 605 C C . LEU A 1 80 ? 1.913 4.480 16.966 1.00 97.88 80 LEU A C 1
ATOM 607 O O . LEU A 1 80 ? 2.601 5.481 17.156 1.00 97.88 80 LEU A O 1
ATOM 611 N N . LEU A 1 81 ? 2.343 3.470 16.200 1.00 97.00 81 LEU A N 1
ATOM 612 C CA . LEU A 1 81 ? 3.611 3.517 15.463 1.00 97.00 81 LEU A CA 1
ATOM 613 C C . LEU A 1 81 ? 3.545 4.390 14.205 1.00 97.00 81 LEU A C 1
ATOM 615 O O . LEU A 1 81 ? 4.574 4.917 13.780 1.00 97.00 81 LEU A O 1
ATOM 619 N N . ALA A 1 82 ? 2.370 4.556 13.596 1.00 96.50 82 ALA A N 1
ATOM 620 C CA . ALA A 1 82 ? 2.201 5.438 12.436 1.00 96.50 82 ALA A CA 1
ATOM 621 C C . ALA A 1 82 ? 1.439 6.716 12.776 1.00 96.50 82 ALA A C 1
ATOM 623 O O . ALA A 1 82 ? 1.783 7.782 12.273 1.00 96.50 82 ALA A O 1
ATOM 624 N N . HIS A 1 83 ? 0.457 6.639 13.672 1.00 98.25 83 HIS A N 1
ATOM 625 C CA . HIS A 1 83 ? -0.458 7.737 13.947 1.00 98.25 83 HIS A CA 1
ATOM 626 C C . HIS A 1 83 ? -0.384 8.176 15.408 1.00 98.25 83 HIS A C 1
ATOM 628 O O . HIS A 1 83 ? -0.452 7.337 16.305 1.00 98.25 83 HIS A O 1
ATOM 634 N N . PRO A 1 84 ? -0.292 9.484 15.692 1.00 97.88 84 PRO A N 1
ATOM 635 C CA . PRO A 1 84 ? -0.326 9.963 17.056 1.00 97.88 84 PRO A CA 1
ATOM 636 C C . PRO A 1 84 ? -1.732 9.792 17.638 1.00 97.88 84 PRO A C 1
ATOM 638 O O . PRO A 1 84 ? -2.737 9.765 16.918 1.00 97.88 84 PRO A O 1
ATOM 641 N N . LEU A 1 85 ? -1.799 9.703 18.967 1.00 97.94 85 LEU A N 1
ATOM 642 C CA . LEU A 1 85 ? -3.041 9.473 19.703 1.00 97.94 85 LEU A CA 1
ATOM 643 C C . LEU A 1 85 ? -4.125 10.496 19.334 1.00 97.94 85 LEU A C 1
ATOM 645 O O . LEU A 1 85 ? -5.290 10.134 19.182 1.00 97.94 85 LEU A O 1
ATOM 649 N N . GLU A 1 86 ? -3.733 11.757 19.152 1.00 98.38 86 GLU A N 1
ATOM 650 C CA . GLU A 1 86 ? -4.629 12.862 18.822 1.00 98.38 86 GLU A CA 1
ATOM 651 C C . GLU A 1 86 ? -5.356 12.625 17.496 1.00 98.38 86 GLU A C 1
ATOM 653 O O . GLU A 1 86 ? -6.565 12.839 17.419 1.00 98.38 86 GLU A O 1
ATOM 658 N N . TYR A 1 87 ? -4.654 12.123 16.475 1.00 98.06 87 TYR A N 1
ATOM 659 C CA . TYR A 1 87 ? -5.265 11.835 15.178 1.00 98.06 87 TYR A CA 1
ATOM 660 C C . TYR A 1 87 ? -6.262 10.670 15.274 1.00 98.06 87 TYR A C 1
ATOM 662 O O . TYR A 1 87 ? -7.361 10.724 14.726 1.00 98.06 87 TYR A O 1
ATOM 670 N N . LEU A 1 88 ? -5.942 9.636 16.056 1.00 98.50 88 LEU A N 1
ATOM 671 C CA . LEU A 1 88 ? -6.851 8.507 16.279 1.00 98.50 88 LEU A CA 1
ATOM 672 C C . LEU A 1 88 ? -8.123 8.932 17.038 1.00 98.50 88 LEU A C 1
ATOM 674 O O . LEU A 1 88 ? -9.232 8.526 16.685 1.00 98.50 88 LEU A O 1
ATOM 678 N N . GLN A 1 89 ? -7.988 9.799 18.045 1.00 98.62 89 GLN A N 1
ATOM 679 C CA . GLN A 1 89 ? -9.122 10.401 18.760 1.00 98.62 89 GLN A CA 1
ATOM 680 C C . GLN A 1 89 ? -9.972 11.307 17.853 1.00 98.62 89 GLN A C 1
ATOM 682 O O . GLN A 1 89 ? -11.202 11.379 17.987 1.00 98.62 89 GLN A O 1
ATOM 687 N N . GLU A 1 90 ? -9.330 11.994 16.912 1.00 98.06 90 GLU A N 1
ATOM 688 C CA . GLU A 1 90 ? -10.000 12.794 15.897 1.00 98.06 90 GLU A CA 1
ATOM 689 C C . GLU A 1 90 ? -10.825 11.911 14.949 1.00 98.06 90 GLU A C 1
ATOM 691 O O . GLU A 1 90 ? -12.011 12.177 14.756 1.00 98.06 90 GLU A O 1
ATOM 696 N N . LEU A 1 91 ? -10.272 10.791 14.469 1.00 97.75 91 LEU A N 1
ATOM 697 C CA . LEU A 1 91 ? -11.003 9.806 13.661 1.00 97.75 91 LEU A CA 1
ATOM 698 C C . LEU A 1 91 ? -12.239 9.250 14.384 1.00 97.75 91 LEU A C 1
ATOM 700 O O . LEU A 1 91 ? -13.310 9.131 13.780 1.00 97.75 91 LEU A O 1
ATOM 704 N N . ILE A 1 92 ? -12.126 8.958 15.683 1.00 98.56 92 ILE A N 1
ATOM 705 C CA . ILE A 1 92 ? -13.264 8.561 16.529 1.00 98.56 92 ILE A CA 1
ATOM 706 C C . ILE A 1 92 ? -14.331 9.665 16.540 1.00 98.56 92 ILE A C 1
ATOM 708 O O . ILE A 1 92 ? -15.520 9.398 16.344 1.00 98.56 92 ILE A O 1
ATOM 712 N N . THR A 1 93 ? -13.911 10.919 16.717 1.00 98.38 93 THR A N 1
ATOM 713 C CA . THR A 1 93 ? -14.811 12.081 16.705 1.00 98.38 93 THR A CA 1
ATOM 714 C C . THR A 1 93 ? -15.496 12.252 15.346 1.00 98.38 93 THR A C 1
ATOM 716 O O . THR A 1 93 ? -16.701 12.508 15.303 1.00 98.38 93 THR A O 1
ATOM 719 N N . TYR A 1 94 ? -14.774 12.057 14.241 1.00 97.44 94 TYR A N 1
ATOM 720 C CA . TYR A 1 94 ? -15.326 12.104 12.887 1.00 97.44 94 TYR A CA 1
ATOM 721 C C . TYR A 1 94 ? -16.363 11.011 12.637 1.00 97.44 94 TYR A C 1
ATOM 723 O O . TYR A 1 94 ? -17.419 11.295 12.071 1.00 97.44 94 TYR A O 1
ATOM 731 N N . CYS A 1 95 ? -16.128 9.786 13.116 1.00 97.75 95 CYS A N 1
ATOM 732 C CA . CYS A 1 95 ? -17.108 8.701 13.025 1.00 97.75 95 CYS A CA 1
ATOM 733 C C . CYS A 1 95 ? -18.410 9.052 13.764 1.00 97.75 95 CYS A C 1
ATOM 735 O O . CYS A 1 95 ? -19.505 8.841 13.242 1.00 97.75 95 CYS A O 1
ATOM 737 N N . ILE A 1 96 ? -18.304 9.650 14.953 1.00 98.06 96 ILE A N 1
ATOM 738 C CA . ILE A 1 96 ? -19.468 10.100 15.727 1.00 98.06 96 ILE A CA 1
ATOM 739 C C . ILE A 1 96 ? -20.208 11.231 15.006 1.00 98.06 96 ILE A C 1
ATOM 741 O O . ILE A 1 96 ? -21.432 11.183 14.883 1.00 98.06 96 ILE A O 1
ATOM 745 N N . ALA A 1 97 ? -19.483 12.226 14.492 1.00 96.88 97 ALA A N 1
ATOM 746 C CA . ALA A 1 97 ? -20.069 13.345 13.758 1.00 96.88 97 ALA A CA 1
ATOM 747 C C . ALA A 1 97 ? -20.785 12.890 12.473 1.00 96.88 97 ALA A C 1
ATOM 749 O O . ALA A 1 97 ? -21.849 13.413 12.145 1.00 96.88 97 ALA A O 1
ATOM 750 N N . ALA A 1 98 ? -20.265 11.861 11.795 1.00 95.88 98 ALA A N 1
ATOM 751 C CA . ALA A 1 98 ? -20.878 11.278 10.604 1.00 95.88 98 ALA A CA 1
ATOM 752 C C . ALA A 1 98 ? -22.246 10.621 10.869 1.00 95.88 98 ALA A C 1
ATOM 754 O O . ALA A 1 98 ? -22.974 10.339 9.920 1.00 95.88 98 ALA A O 1
ATOM 755 N N . LYS A 1 99 ? -22.640 10.366 12.126 1.00 94.00 99 LYS A N 1
ATOM 756 C CA . LYS A 1 99 ? -23.900 9.670 12.439 1.00 94.00 99 LYS A CA 1
ATOM 757 C C . LYS A 1 99 ? -25.155 10.397 11.969 1.00 94.00 99 LYS A C 1
ATOM 759 O O . LYS A 1 99 ? -26.110 9.733 11.581 1.00 94.00 99 LYS A O 1
ATOM 764 N N . SER A 1 100 ? -25.181 11.726 12.047 1.00 90.44 100 SER A N 1
ATOM 765 C CA . SER A 1 100 ? -26.386 12.506 11.733 1.00 90.44 100 SER A CA 1
ATOM 766 C C . SER A 1 100 ? -26.755 12.431 10.250 1.00 90.44 100 SER A C 1
ATOM 768 O O . SER A 1 100 ? -27.935 12.367 9.919 1.00 90.44 100 SER A O 1
ATOM 770 N N . ALA A 1 101 ? -25.750 12.400 9.372 1.00 89.88 101 ALA A N 1
ATOM 771 C CA . ALA A 1 101 ? -25.911 12.388 7.919 1.00 89.88 101 ALA A CA 1
ATOM 772 C C . ALA A 1 101 ? -25.547 11.039 7.264 1.00 89.88 101 ALA A C 1
ATOM 774 O O . ALA A 1 101 ? -25.685 10.884 6.055 1.00 89.88 101 ALA A O 1
ATOM 775 N N . GLY A 1 102 ? -25.050 10.067 8.035 1.00 90.81 102 GLY A N 1
ATOM 776 C CA . GLY A 1 102 ? -24.516 8.789 7.546 1.00 90.81 102 GLY A CA 1
ATOM 777 C C . GLY A 1 102 ? -23.081 8.866 7.005 1.00 90.81 102 GLY A C 1
ATOM 778 O O . GLY A 1 102 ? -22.395 7.844 6.941 1.00 90.81 102 GLY A O 1
ATOM 779 N N . THR A 1 103 ? -22.605 10.065 6.666 1.00 92.00 103 THR A N 1
ATOM 780 C CA . THR A 1 103 ? -21.259 10.340 6.151 1.00 92.00 103 THR A CA 1
ATOM 781 C C . THR A 1 103 ? -20.760 11.705 6.623 1.00 92.00 103 THR A C 1
ATOM 783 O O . THR A 1 103 ? -21.561 12.618 6.816 1.00 92.00 103 THR A O 1
ATOM 786 N N . LEU A 1 104 ? -19.443 11.874 6.721 1.00 92.88 104 LEU A N 1
ATOM 787 C CA . LEU A 1 104 ? -18.764 13.156 6.908 1.00 92.88 104 LEU A CA 1
ATOM 788 C C . LEU A 1 104 ? -17.673 13.300 5.842 1.00 92.88 104 LEU A C 1
ATOM 790 O O . LEU A 1 104 ? -16.745 12.494 5.810 1.00 92.88 104 LEU A O 1
ATOM 794 N N . ALA A 1 105 ? -17.785 14.311 4.982 1.00 90.69 105 ALA A N 1
ATOM 795 C CA . ALA A 1 105 ? -16.733 14.660 4.030 1.00 90.69 105 ALA A CA 1
ATOM 796 C C . ALA A 1 105 ? -15.683 15.552 4.711 1.00 90.69 105 ALA A C 1
ATOM 798 O O . ALA A 1 105 ? -16.043 16.505 5.404 1.00 90.69 105 ALA A O 1
ATOM 799 N N . LEU A 1 106 ? -14.405 15.238 4.510 1.00 88.94 106 LEU A N 1
ATOM 800 C CA . LEU A 1 106 ? -13.256 16.018 4.974 1.00 88.94 106 LEU A CA 1
ATOM 801 C C . LEU A 1 106 ? -12.570 16.702 3.779 1.00 88.94 106 LEU A C 1
ATOM 803 O O . LEU A 1 106 ? -12.806 16.339 2.628 1.00 88.94 106 LEU A O 1
ATOM 807 N N . GLU A 1 107 ? -11.704 17.682 4.043 1.00 74.00 107 GLU A N 1
ATOM 808 C CA . GLU A 1 107 ? -11.067 18.514 3.004 1.00 74.00 107 GLU A CA 1
ATOM 809 C C . GLU A 1 107 ? -10.134 17.739 2.047 1.00 74.00 107 GLU A C 1
ATOM 811 O O . GLU A 1 107 ? -9.809 18.237 0.973 1.00 74.00 107 GLU A O 1
ATOM 816 N N . SER A 1 108 ? -9.733 16.512 2.389 1.00 65.56 108 SER A N 1
ATOM 817 C CA . SER A 1 108 ? -8.708 15.724 1.691 1.00 65.56 108 SER A CA 1
ATOM 818 C C . SER A 1 108 ? -9.247 14.579 0.819 1.00 65.56 108 SER A C 1
ATOM 820 O O . SER A 1 108 ? -8.612 13.532 0.697 1.00 65.56 108 SER A O 1
ATOM 822 N N . GLU A 1 109 ? -10.439 14.749 0.234 1.00 79.38 109 GLU A N 1
ATOM 823 C CA . GLU A 1 109 ? -11.138 13.706 -0.552 1.00 79.38 109 GLU A CA 1
ATOM 824 C C . GLU A 1 109 ? -11.485 12.455 0.282 1.00 79.38 109 GLU A C 1
ATOM 826 O O . GLU A 1 109 ? -11.844 11.397 -0.237 1.00 79.38 109 GLU A O 1
ATOM 831 N N . ILE A 1 110 ? -11.428 12.588 1.608 1.00 87.00 110 ILE A N 1
ATOM 832 C CA . ILE A 1 110 ? -11.775 11.547 2.566 1.00 87.00 110 ILE A CA 1
ATOM 833 C C . ILE A 1 110 ? -13.246 11.670 2.944 1.00 87.00 110 ILE A C 1
ATOM 835 O O . ILE A 1 110 ? -13.737 12.741 3.298 1.00 87.00 110 ILE A O 1
ATOM 839 N N . THR A 1 111 ? -13.949 10.540 2.922 1.00 89.62 111 THR A N 1
ATOM 840 C CA . THR A 1 111 ? -15.297 10.426 3.481 1.00 89.62 111 THR A CA 1
ATOM 841 C C . THR A 1 111 ? -15.292 9.420 4.620 1.00 89.62 111 THR A C 1
ATOM 843 O O . THR A 1 111 ? -14.985 8.242 4.431 1.00 89.62 111 THR A O 1
ATOM 846 N N . ILE A 1 112 ? -15.667 9.883 5.808 1.00 92.50 112 ILE A N 1
ATOM 847 C CA . ILE A 1 112 ? -15.794 9.063 7.008 1.00 92.50 112 ILE A CA 1
ATOM 848 C C . ILE A 1 112 ? -17.243 8.606 7.159 1.00 92.50 112 ILE A C 1
ATOM 850 O O . ILE A 1 112 ? -18.187 9.358 6.927 1.00 92.50 112 ILE A O 1
ATOM 854 N N . THR A 1 113 ? -17.423 7.358 7.582 1.00 93.19 113 THR A N 1
ATOM 855 C CA . THR A 1 113 ? -18.731 6.800 7.960 1.00 93.19 113 THR A CA 1
ATOM 856 C C . THR A 1 113 ? -18.717 6.420 9.438 1.00 93.19 113 THR A C 1
ATOM 858 O O . THR A 1 113 ? -17.630 6.186 9.966 1.00 93.19 113 THR A O 1
ATOM 861 N N . PRO A 1 114 ? -19.875 6.283 10.110 1.00 94.62 114 PRO A N 1
ATOM 862 C CA . PRO A 1 114 ? -19.914 5.941 11.534 1.00 94.62 114 PRO A CA 1
ATOM 863 C C . PRO A 1 114 ? -19.135 4.677 11.916 1.00 94.62 114 PRO A C 1
ATOM 865 O O . PRO A 1 114 ? -18.531 4.619 12.981 1.00 94.62 114 PRO A O 1
ATOM 868 N N . GLY A 1 115 ? -19.104 3.682 11.027 1.00 93.75 115 GLY A N 1
ATOM 869 C CA . GLY A 1 115 ? -18.364 2.435 11.232 1.00 93.75 115 GLY A CA 1
ATOM 870 C C . GLY A 1 115 ? -16.915 2.447 10.735 1.00 93.75 115 GLY A C 1
ATOM 871 O O . GLY A 1 115 ? -16.268 1.406 10.797 1.00 93.75 115 GLY A O 1
ATOM 872 N N . ALA A 1 116 ? -16.397 3.566 10.209 1.00 94.19 116 ALA A N 1
ATOM 873 C CA . ALA A 1 116 ? -15.083 3.589 9.557 1.00 94.19 116 ALA A CA 1
ATOM 874 C C . ALA A 1 116 ? -13.958 3.159 10.509 1.00 94.19 116 ALA A C 1
ATOM 876 O O . ALA A 1 116 ? -13.160 2.303 10.146 1.00 94.19 116 ALA A O 1
ATOM 877 N N . PHE A 1 117 ? -13.942 3.670 11.745 1.00 96.81 117 PHE A N 1
ATOM 878 C CA . PHE A 1 117 ? -12.918 3.304 12.729 1.00 96.81 117 PHE A CA 1
ATOM 879 C C . PHE A 1 117 ? -12.918 1.801 13.052 1.00 96.81 117 PHE A C 1
ATOM 881 O O . PHE A 1 117 ? -11.861 1.179 13.094 1.00 96.81 117 PHE A O 1
ATOM 888 N N . ALA A 1 118 ? -14.098 1.188 13.194 1.00 96.00 118 ALA A N 1
ATOM 889 C CA . ALA A 1 118 ? -14.217 -0.249 13.441 1.00 96.00 118 ALA A CA 1
ATOM 890 C C . ALA A 1 118 ? -13.691 -1.085 12.263 1.00 96.00 118 ALA A C 1
ATOM 892 O O . ALA A 1 118 ? -12.971 -2.061 12.467 1.00 96.00 118 ALA A O 1
ATOM 893 N N . VAL A 1 119 ? -14.015 -0.688 11.027 1.00 93.69 119 VAL A N 1
ATOM 894 C CA . VAL A 1 119 ? -13.517 -1.358 9.814 1.00 93.69 119 VAL A CA 1
ATOM 895 C C . VAL A 1 119 ? -11.996 -1.260 9.721 1.00 93.69 119 VAL A C 1
ATOM 897 O O . VAL A 1 119 ? -11.348 -2.272 9.469 1.00 93.69 119 VAL A O 1
ATOM 900 N N . LEU A 1 120 ? -11.426 -0.079 9.979 1.00 95.31 120 LEU A N 1
ATOM 901 C CA . LEU A 1 120 ? -9.976 0.135 9.970 1.00 95.31 120 LEU A CA 1
ATOM 902 C C . LEU A 1 120 ? -9.274 -0.758 10.998 1.00 95.31 120 LEU A C 1
ATOM 904 O O . LEU A 1 120 ? -8.334 -1.467 10.651 1.00 95.31 120 LEU A O 1
ATOM 908 N N . VAL A 1 121 ? -9.764 -0.789 12.242 1.00 96.88 121 VAL A N 1
ATOM 909 C CA . VAL A 1 121 ? -9.192 -1.631 13.306 1.00 96.88 121 VAL A CA 1
ATOM 910 C C . VAL A 1 121 ? -9.252 -3.119 12.941 1.00 96.88 121 VAL A C 1
ATOM 912 O O . VAL A 1 121 ? -8.272 -3.837 13.139 1.00 96.88 121 VAL A O 1
ATOM 915 N N . LYS A 1 122 ? -10.364 -3.590 12.364 1.00 95.62 122 LYS A N 1
ATOM 916 C CA . LYS A 1 122 ? -10.498 -4.987 11.920 1.00 95.62 122 LYS A CA 1
ATOM 917 C C . LYS A 1 122 ? -9.579 -5.324 10.740 1.00 95.62 122 LYS A C 1
ATOM 919 O O . LYS A 1 122 ? -9.000 -6.409 10.723 1.00 95.62 122 LYS A O 1
ATOM 924 N N . ASP A 1 123 ? -9.412 -4.419 9.779 1.00 93.69 123 ASP A N 1
ATOM 925 C CA . ASP A 1 123 ? -8.484 -4.595 8.650 1.00 93.69 123 ASP A CA 1
ATOM 926 C C . ASP A 1 123 ? -7.020 -4.663 9.130 1.00 93.69 123 ASP A C 1
ATOM 928 O O . ASP A 1 123 ? -6.270 -5.575 8.768 1.00 93.69 123 ASP A O 1
ATOM 932 N N . ILE A 1 124 ? -6.634 -3.770 10.047 1.00 94.62 124 ILE A N 1
ATOM 933 C CA . ILE A 1 124 ? -5.321 -3.799 10.707 1.00 94.62 124 ILE A CA 1
ATOM 934 C C . ILE A 1 124 ? -5.117 -5.127 11.441 1.00 94.62 124 ILE A C 1
ATOM 936 O O . ILE A 1 124 ? -4.106 -5.792 11.229 1.00 94.62 124 ILE A O 1
ATOM 940 N N . ALA A 1 125 ? -6.077 -5.560 12.257 1.00 94.12 125 ALA A N 1
ATOM 941 C CA . ALA A 1 125 ? -5.979 -6.822 12.987 1.00 94.12 125 ALA A CA 1
ATOM 942 C C . ALA A 1 125 ? -5.855 -8.037 12.049 1.00 94.12 125 ALA A C 1
ATOM 944 O O . ALA A 1 125 ? -5.022 -8.911 12.290 1.00 94.12 125 ALA A O 1
ATOM 945 N N . THR A 1 126 ? -6.611 -8.057 10.944 1.00 92.19 126 THR A N 1
ATOM 946 C CA . THR A 1 126 ? -6.485 -9.091 9.897 1.00 92.19 126 THR A CA 1
ATOM 947 C C . THR A 1 126 ? -5.071 -9.104 9.317 1.00 92.19 126 THR A C 1
ATOM 949 O O . THR A 1 126 ? -4.493 -10.161 9.098 1.00 92.19 126 THR A O 1
ATOM 952 N N . THR A 1 127 ? -4.477 -7.929 9.113 1.00 91.81 127 THR A N 1
ATOM 953 C CA . THR A 1 127 ? -3.135 -7.783 8.536 1.00 91.81 127 THR A CA 1
ATOM 954 C C . THR A 1 127 ? -2.024 -8.198 9.507 1.00 91.81 127 THR A C 1
ATOM 956 O O . THR A 1 127 ? -1.058 -8.848 9.105 1.00 91.81 127 THR A O 1
ATOM 959 N N . LEU A 1 128 ? -2.148 -7.848 10.789 1.00 90.06 128 LEU A N 1
ATOM 960 C CA . LEU A 1 128 ? -1.118 -8.111 11.796 1.00 90.06 128 LEU A CA 1
ATOM 961 C C . LEU A 1 128 ? -1.087 -9.573 12.252 1.00 90.06 128 LEU A C 1
ATOM 963 O O . LEU A 1 128 ? -0.003 -10.130 12.448 1.00 90.06 128 LEU A O 1
ATOM 967 N N . PHE A 1 129 ? -2.258 -10.190 12.426 1.00 85.62 129 PHE A N 1
ATOM 968 C CA . PHE A 1 129 ? -2.380 -11.491 13.094 1.00 85.62 129 PHE A CA 1
ATOM 969 C C . PHE A 1 129 ? -2.591 -12.672 12.147 1.00 85.62 129 PHE A C 1
ATOM 971 O O . PHE A 1 129 ? -2.702 -13.810 12.600 1.00 85.62 129 PHE A O 1
ATOM 978 N N . HIS A 1 130 ? -2.616 -12.438 10.836 1.00 81.56 130 HIS A N 1
ATOM 979 C CA . HIS A 1 130 ? -2.647 -13.527 9.871 1.00 81.56 130 HIS A CA 1
ATOM 980 C C . HIS A 1 130 ? -1.315 -14.297 9.845 1.00 81.56 130 HIS A C 1
ATOM 982 O O . HIS A 1 130 ? -0.236 -13.705 9.835 1.00 81.56 130 HIS A O 1
ATOM 988 N N . ALA A 1 131 ? -1.395 -15.631 9.813 1.00 79.94 131 ALA A N 1
ATOM 989 C CA . ALA A 1 131 ? -0.231 -16.512 9.938 1.00 79.94 131 ALA A CA 1
ATOM 990 C C . ALA A 1 131 ? 0.465 -16.848 8.605 1.00 79.94 131 ALA A C 1
ATOM 992 O O . ALA A 1 131 ? 1.553 -17.427 8.618 1.00 79.94 131 ALA A O 1
ATOM 993 N N . ALA A 1 132 ? -0.133 -16.542 7.446 1.00 87.62 132 ALA A N 1
ATOM 994 C CA . ALA A 1 132 ? 0.494 -16.920 6.180 1.00 87.62 132 ALA A CA 1
ATOM 995 C C . ALA A 1 132 ? 1.716 -16.056 5.861 1.00 87.62 132 ALA A C 1
ATOM 997 O O . ALA A 1 132 ? 1.724 -14.844 6.065 1.00 87.62 132 ALA A O 1
ATOM 998 N N . LYS A 1 133 ? 2.720 -16.694 5.250 1.00 91.00 133 LYS A N 1
ATOM 999 C CA . LYS A 1 133 ? 3.923 -16.015 4.759 1.00 91.00 133 LYS A CA 1
ATOM 1000 C C . LYS A 1 133 ? 3.656 -15.076 3.589 1.00 91.00 133 LYS A C 1
ATOM 1002 O O . LYS A 1 133 ? 4.394 -14.117 3.439 1.00 91.00 133 LYS A O 1
ATOM 1007 N N . VAL A 1 134 ? 2.662 -15.364 2.752 1.00 94.81 134 VAL A N 1
ATOM 1008 C CA . VAL A 1 134 ? 2.269 -14.514 1.621 1.00 94.81 134 VAL A CA 1
ATOM 1009 C C . VAL A 1 134 ? 0.818 -14.114 1.837 1.00 94.81 134 VAL A C 1
ATOM 1011 O O . VAL A 1 134 ? -0.046 -14.983 1.950 1.00 94.81 134 VAL A O 1
ATOM 1014 N N . HIS A 1 135 ? 0.564 -12.814 1.940 1.00 93.19 135 HIS A N 1
ATOM 1015 C CA . HIS A 1 135 ? -0.751 -12.260 2.239 1.00 93.19 135 HIS A CA 1
ATOM 1016 C C . HIS A 1 135 ? -1.177 -11.292 1.137 1.00 93.19 135 HIS A C 1
ATOM 1018 O O . HIS A 1 135 ? -0.433 -10.371 0.821 1.00 93.19 135 HIS A O 1
ATOM 1024 N N . PHE A 1 136 ? -2.377 -11.490 0.589 1.00 95.44 136 PHE A N 1
ATOM 1025 C CA . PHE A 1 136 ? -3.010 -10.578 -0.363 1.00 95.44 136 PHE A CA 1
ATOM 1026 C C . PHE A 1 136 ? -4.183 -9.884 0.330 1.00 95.44 136 PHE A C 1
ATOM 1028 O O . PHE A 1 136 ? -5.159 -10.535 0.697 1.00 95.44 136 PHE A O 1
ATOM 1035 N N . SER A 1 137 ? -4.071 -8.575 0.535 1.00 94.56 137 SER A N 1
ATOM 1036 C CA . SER A 1 137 ? -5.047 -7.752 1.244 1.00 94.56 137 SER A CA 1
ATOM 1037 C C . SER A 1 137 ? -5.835 -6.900 0.252 1.00 94.56 137 SER A C 1
ATOM 1039 O O . SER A 1 137 ? -5.290 -6.005 -0.393 1.00 94.56 137 SER A O 1
ATOM 1041 N N . PHE A 1 138 ? -7.136 -7.176 0.157 1.00 93.12 138 PHE A N 1
ATOM 1042 C CA . PHE A 1 138 ? -8.106 -6.392 -0.607 1.00 93.12 138 PHE A CA 1
ATOM 1043 C C . PHE A 1 138 ? -8.881 -5.508 0.371 1.00 93.12 138 PHE A C 1
ATOM 1045 O O . PHE A 1 138 ? -9.868 -5.943 0.965 1.00 93.12 138 PHE A O 1
ATOM 1052 N N . GLY A 1 139 ? -8.389 -4.290 0.596 1.00 87.69 139 GLY A N 1
ATOM 1053 C CA . GLY A 1 139 ? -8.882 -3.412 1.655 1.00 87.69 139 GLY A CA 1
ATOM 1054 C C . GLY A 1 139 ? -9.020 -1.955 1.228 1.00 87.69 139 GLY A C 1
ATOM 1055 O O . GLY A 1 139 ? -9.154 -1.626 0.048 1.00 87.69 139 GLY A O 1
ATOM 1056 N N . LEU A 1 140 ? -9.041 -1.070 2.221 1.00 88.56 140 LEU A N 1
ATOM 1057 C CA . LEU A 1 140 ? -8.964 0.366 1.968 1.00 88.56 140 LEU A CA 1
ATOM 1058 C C . LEU A 1 140 ? -7.533 0.747 1.575 1.00 88.56 140 LEU A C 1
ATOM 1060 O O . LEU A 1 140 ? -6.607 0.136 2.109 1.00 88.56 140 LEU A O 1
ATOM 1064 N N . PRO A 1 141 ? -7.361 1.739 0.682 1.00 92.25 141 PRO A N 1
ATOM 1065 C CA . PRO A 1 141 ? -6.041 2.237 0.332 1.00 92.25 141 PRO A CA 1
ATOM 1066 C C . PRO A 1 141 ? -5.417 2.984 1.522 1.00 92.25 141 PRO A C 1
ATOM 1068 O O . PRO A 1 141 ? -6.114 3.435 2.441 1.00 92.25 141 PRO A O 1
ATOM 1071 N N . THR A 1 142 ? -4.091 3.062 1.528 1.00 95.56 142 THR A N 1
ATOM 1072 C CA . THR A 1 142 ? -3.263 3.453 2.671 1.00 95.56 142 THR A CA 1
ATOM 1073 C C . THR A 1 142 ? -2.111 4.383 2.301 1.00 95.56 142 THR A C 1
ATOM 1075 O O . THR A 1 142 ? -1.772 5.255 3.096 1.00 95.56 142 THR A O 1
ATOM 1078 N N . HIS A 1 143 ? -1.543 4.263 1.097 1.00 96.38 143 HIS A N 1
ATOM 1079 C CA . HIS A 1 143 ? -0.244 4.858 0.750 1.00 96.38 143 HIS A CA 1
ATOM 1080 C C . HIS A 1 143 ? -0.190 6.403 0.708 1.00 96.38 143 HIS A C 1
ATOM 1082 O O . HIS A 1 143 ? 0.894 6.989 0.779 1.00 96.38 143 HIS A O 1
ATOM 1088 N N . HIS A 1 144 ? -1.343 7.078 0.642 1.00 96.38 144 HIS A N 1
ATOM 1089 C CA . HIS A 1 144 ? -1.451 8.540 0.700 1.00 96.38 144 HIS A CA 1
ATOM 1090 C C . HIS A 1 144 ? -1.678 9.087 2.115 1.00 96.38 144 HIS A C 1
ATOM 1092 O O . HIS A 1 144 ? -1.600 10.301 2.313 1.00 96.38 144 HIS A O 1
ATOM 1098 N N . ALA A 1 145 ? -1.997 8.241 3.098 1.00 96.69 145 ALA A N 1
ATOM 1099 C CA . ALA A 1 145 ? -2.235 8.704 4.458 1.00 96.69 145 ALA A CA 1
ATOM 1100 C C . ALA A 1 145 ? -0.918 9.152 5.101 1.00 96.69 145 ALA A C 1
ATOM 1102 O O . ALA A 1 145 ? 0.109 8.501 4.954 1.00 96.69 145 ALA A O 1
ATOM 1103 N N . PHE A 1 146 ? -0.969 10.263 5.826 1.00 96.81 146 PHE A N 1
ATOM 1104 C CA . PHE A 1 146 ? 0.136 10.771 6.627 1.00 96.81 146 PHE A CA 1
ATOM 1105 C C . PHE A 1 146 ? -0.128 10.487 8.101 1.00 96.81 146 PHE A C 1
ATOM 1107 O O . PHE A 1 146 ? -1.277 10.344 8.536 1.00 96.81 146 PHE A O 1
ATOM 1114 N N . SER A 1 147 ? 0.926 10.555 8.908 1.00 97.12 147 SER A N 1
ATOM 1115 C CA . SER A 1 147 ? 0.863 10.315 10.347 1.00 97.12 147 SER A CA 1
ATOM 1116 C C . SER A 1 147 ? -0.274 11.080 11.036 1.00 97.12 147 SER A C 1
ATOM 1118 O O . SER A 1 147 ? -0.970 10.527 11.883 1.00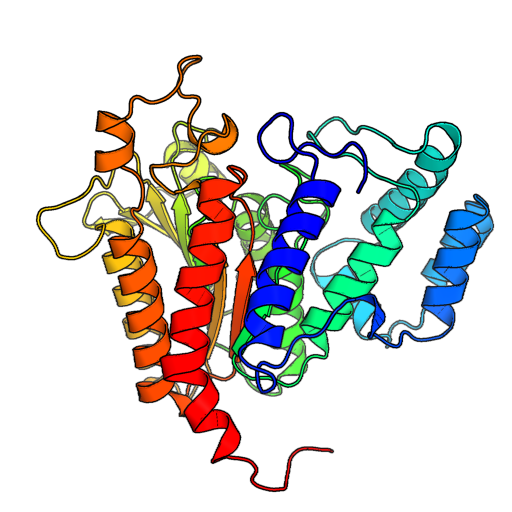 97.12 147 SER A O 1
ATOM 1120 N N . ARG A 1 148 ? -0.534 12.331 10.636 1.00 96.06 148 ARG A N 1
ATOM 1121 C CA . ARG A 1 148 ? -1.537 13.223 11.253 1.00 96.06 148 ARG A CA 1
ATOM 1122 C C . ARG A 1 148 ? -2.780 13.488 10.401 1.00 96.06 148 ARG A C 1
ATOM 1124 O O . ARG A 1 148 ? -3.520 14.415 10.715 1.00 96.06 148 ARG A O 1
ATOM 1131 N N . GLY A 1 149 ? -2.994 12.762 9.307 1.00 94.50 149 GLY A N 1
ATOM 1132 C CA . GLY A 1 149 ? -4.098 13.089 8.410 1.00 94.50 149 GLY A CA 1
ATOM 1133 C C . GLY A 1 149 ? -4.249 12.146 7.229 1.00 94.50 149 GLY A C 1
ATOM 1134 O O . GLY A 1 149 ? -3.269 11.695 6.646 1.00 94.50 149 GLY A O 1
ATOM 1135 N N . GLY A 1 150 ? -5.497 11.910 6.838 1.00 93.69 150 GLY A N 1
ATOM 1136 C CA . GLY A 1 150 ? -5.821 11.140 5.645 1.00 93.69 150 GLY A CA 1
ATOM 1137 C C . GLY A 1 150 ? -5.746 11.998 4.385 1.00 93.69 150 GLY A C 1
ATOM 1138 O O . GLY A 1 150 ? -6.006 13.203 4.436 1.00 93.69 150 GLY A O 1
ATOM 1139 N N . SER A 1 151 ? -5.433 11.377 3.253 1.00 93.06 151 SER A N 1
ATOM 1140 C CA . SER A 1 151 ? -5.374 12.011 1.932 1.00 93.06 151 SER A CA 1
ATOM 1141 C C . SER A 1 151 ? -5.637 10.981 0.843 1.00 93.06 151 SER A C 1
ATOM 1143 O O . SER A 1 151 ? -5.343 9.809 1.051 1.00 93.06 151 SER A O 1
ATOM 1145 N N . GLY A 1 152 ? -6.179 11.394 -0.307 1.00 88.31 152 GLY A N 1
ATOM 1146 C CA . GLY A 1 152 ? -6.292 10.533 -1.493 1.00 88.31 152 GLY A CA 1
ATOM 1147 C C . GLY A 1 152 ? -6.976 9.199 -1.187 1.00 88.31 152 GLY A C 1
ATOM 1148 O O . GLY A 1 152 ? -6.416 8.139 -1.433 1.00 88.31 152 GLY A O 1
ATOM 1149 N N . PHE A 1 153 ? -8.143 9.246 -0.540 1.00 88.50 153 PHE A N 1
ATOM 1150 C CA . PHE A 1 153 ? -8.901 8.067 -0.081 1.00 88.50 153 PHE A CA 1
ATOM 1151 C C . PHE A 1 153 ? -8.250 7.258 1.065 1.00 88.50 153 PHE A C 1
ATOM 1153 O O . PHE A 1 153 ? -8.890 6.396 1.664 1.00 88.50 153 PHE A O 1
ATOM 1160 N N . CYS A 1 154 ? -7.019 7.556 1.457 1.00 94.12 154 CYS A N 1
ATOM 1161 C CA . CYS A 1 154 ? -6.313 6.835 2.508 1.00 94.12 154 CYS A CA 1
ATOM 1162 C C . CYS A 1 154 ? -6.563 7.492 3.870 1.00 94.12 154 CYS A C 1
ATOM 1164 O O . CYS A 1 154 ? -6.283 8.676 4.050 1.00 94.12 154 CYS A O 1
ATOM 1166 N N . ILE A 1 155 ? -7.096 6.739 4.838 1.00 95.50 155 ILE A N 1
ATOM 1167 C CA . ILE A 1 155 ? -7.390 7.257 6.192 1.00 95.50 155 ILE A CA 1
ATOM 1168 C C . ILE A 1 155 ? -6.230 6.988 7.157 1.00 95.50 155 ILE A C 1
ATOM 1170 O O . ILE A 1 155 ? -5.931 7.822 8.000 1.00 95.50 155 ILE A O 1
ATOM 1174 N N . VAL A 1 156 ? -5.586 5.827 7.043 1.00 96.56 156 VAL A N 1
ATOM 1175 C CA . VAL A 1 156 ? -4.450 5.421 7.883 1.00 96.56 156 VAL A CA 1
ATOM 1176 C C . VAL A 1 156 ? -3.374 4.792 7.009 1.00 96.56 156 VAL A C 1
ATOM 1178 O O . VAL A 1 156 ? -3.693 4.116 6.029 1.00 96.56 156 VAL A O 1
ATOM 1181 N N . ASP A 1 157 ? -2.114 4.970 7.385 1.00 97.19 157 ASP A N 1
ATOM 1182 C CA . ASP A 1 157 ? -0.968 4.368 6.713 1.00 97.19 157 ASP A CA 1
ATOM 1183 C C . ASP A 1 157 ? -0.685 2.982 7.306 1.00 97.19 157 ASP A C 1
ATOM 1185 O O . ASP A 1 157 ? 0.249 2.750 8.082 1.00 97.19 157 ASP A O 1
ATOM 1189 N N . LYS A 1 158 ? -1.543 2.024 6.943 1.00 96.00 158 LYS A N 1
ATOM 1190 C CA . LYS A 1 158 ? -1.424 0.623 7.374 1.00 96.00 158 LYS A CA 1
ATOM 1191 C C . LYS A 1 158 ? -0.081 0.010 6.962 1.00 96.00 158 LYS A C 1
ATOM 1193 O O . LYS A 1 158 ? 0.412 -0.886 7.649 1.00 96.00 158 LYS A O 1
ATOM 1198 N N . THR A 1 159 ? 0.512 0.474 5.862 1.00 96.75 159 THR A N 1
ATOM 1199 C CA . THR A 1 159 ? 1.780 -0.052 5.355 1.00 96.75 159 THR A CA 1
ATOM 1200 C C . THR A 1 159 ? 2.944 0.374 6.252 1.00 96.75 159 THR A C 1
ATOM 1202 O O . THR A 1 159 ? 3.696 -0.492 6.710 1.00 96.75 159 THR A O 1
ATOM 1205 N N . ALA A 1 160 ? 3.046 1.657 6.621 1.00 97.81 160 ALA A N 1
ATOM 1206 C CA . ALA A 1 160 ? 4.030 2.103 7.610 1.00 97.81 160 ALA A CA 1
ATOM 1207 C C . ALA A 1 160 ? 3.795 1.467 8.987 1.00 97.81 160 ALA A C 1
ATOM 1209 O O . ALA A 1 160 ? 4.761 1.078 9.652 1.00 97.81 160 ALA A O 1
ATOM 1210 N N . MET A 1 161 ? 2.531 1.306 9.404 1.00 97.12 161 MET A N 1
ATOM 1211 C CA . MET A 1 161 ? 2.187 0.587 10.639 1.00 97.12 161 MET A CA 1
ATOM 1212 C C . MET A 1 161 ? 2.761 -0.832 10.637 1.00 97.12 161 MET A C 1
ATOM 1214 O O . MET A 1 161 ? 3.431 -1.226 11.592 1.00 97.12 161 MET A O 1
ATOM 1218 N N . LEU A 1 162 ? 2.528 -1.596 9.565 1.00 97.06 162 LEU A N 1
ATOM 1219 C CA . LEU A 1 162 ? 2.994 -2.975 9.442 1.00 97.06 162 LEU A CA 1
ATOM 1220 C C . LEU A 1 162 ? 4.526 -3.063 9.482 1.00 97.06 162 LEU A C 1
ATOM 1222 O O . LEU A 1 162 ? 5.060 -3.911 10.198 1.00 97.06 162 LEU A O 1
ATOM 1226 N N . ILE A 1 163 ? 5.225 -2.180 8.762 1.00 97.94 163 ILE A N 1
ATOM 1227 C CA . ILE A 1 163 ? 6.697 -2.116 8.740 1.00 97.94 163 ILE A CA 1
ATOM 1228 C C . ILE A 1 163 ? 7.245 -1.914 10.148 1.00 97.94 163 ILE A C 1
ATOM 1230 O O . ILE A 1 163 ? 8.027 -2.729 10.642 1.00 97.94 163 ILE A O 1
ATOM 1234 N N . LYS A 1 164 ? 6.797 -0.851 10.821 1.00 97.88 164 LYS A N 1
ATOM 1235 C CA . LYS A 1 164 ? 7.286 -0.483 12.152 1.00 97.88 164 LYS A CA 1
ATOM 1236 C C . LYS A 1 164 ? 6.932 -1.543 13.189 1.00 97.88 164 LYS A C 1
ATOM 1238 O O . LYS A 1 164 ? 7.771 -1.902 14.013 1.00 97.88 164 LYS A O 1
ATOM 1243 N N . TYR A 1 165 ? 5.722 -2.097 13.118 1.00 97.25 165 TYR A N 1
ATOM 1244 C CA . TYR A 1 165 ? 5.295 -3.163 14.019 1.00 97.25 165 TYR A CA 1
ATOM 1245 C C . TYR A 1 165 ? 6.162 -4.415 13.855 1.00 97.25 165 TYR A C 1
ATOM 1247 O O . TYR A 1 165 ? 6.626 -4.988 14.842 1.00 97.25 165 TYR A O 1
ATOM 1255 N N . ARG A 1 166 ? 6.445 -4.835 12.616 1.00 96.50 166 ARG A N 1
ATOM 1256 C CA . ARG A 1 166 ? 7.304 -5.999 12.348 1.00 96.50 166 ARG A CA 1
ATOM 1257 C C . ARG A 1 166 ? 8.758 -5.743 12.724 1.00 96.50 166 ARG A C 1
ATOM 1259 O O . ARG A 1 166 ? 9.381 -6.644 13.279 1.00 96.50 166 ARG A O 1
ATOM 1266 N N . ALA A 1 167 ? 9.270 -4.530 12.524 1.00 96.81 167 ALA A N 1
ATOM 1267 C CA . ALA A 1 167 ? 10.607 -4.148 12.979 1.00 96.81 167 ALA A CA 1
ATOM 1268 C C . ALA A 1 167 ? 10.778 -4.322 14.499 1.00 96.81 167 ALA A C 1
ATOM 1270 O O . ALA A 1 167 ? 11.845 -4.729 14.952 1.00 96.81 167 ALA A O 1
ATOM 1271 N N . GLN A 1 168 ? 9.722 -4.067 15.281 1.00 95.31 168 GLN A N 1
ATOM 1272 C CA . GLN A 1 168 ? 9.748 -4.207 16.739 1.00 95.31 168 GLN A CA 1
ATOM 1273 C C . GLN A 1 168 ? 9.484 -5.636 17.234 1.00 95.31 168 GLN A C 1
ATOM 1275 O O . GLN A 1 168 ? 9.978 -6.011 18.295 1.00 95.31 168 GLN A O 1
ATOM 1280 N N . THR A 1 169 ? 8.706 -6.436 16.497 1.00 94.69 169 THR A N 1
ATOM 1281 C CA . THR A 1 169 ? 8.151 -7.706 17.010 1.00 94.69 169 THR A CA 1
ATOM 1282 C C . THR A 1 169 ? 8.740 -8.972 16.395 1.00 94.69 169 THR A C 1
ATOM 1284 O O . THR A 1 169 ? 8.583 -10.043 16.973 1.00 94.69 169 THR A O 1
ATOM 1287 N N . TYR A 1 170 ? 9.434 -8.895 15.255 1.00 91.75 170 TYR A N 1
ATOM 1288 C CA . TYR A 1 170 ? 9.925 -10.090 14.553 1.00 91.75 170 TYR A CA 1
ATOM 1289 C C . TYR A 1 170 ? 11.044 -10.844 15.304 1.00 91.75 170 TYR A C 1
ATOM 1291 O O . TYR A 1 170 ? 11.308 -12.009 15.021 1.00 91.75 170 TYR A O 1
ATOM 1299 N N . GLY A 1 171 ? 11.700 -10.200 16.276 1.00 90.50 171 GLY A N 1
ATOM 1300 C CA . GLY A 1 171 ? 12.738 -10.808 17.122 1.00 90.50 171 GLY A CA 1
ATOM 1301 C C . GLY A 1 171 ? 14.156 -10.774 16.536 1.00 90.50 171 GLY A C 1
ATOM 1302 O O . GLY A 1 171 ? 15.118 -11.027 17.257 1.00 90.50 171 GLY A O 1
ATOM 1303 N N . SER A 1 172 ? 14.311 -10.404 15.263 1.00 92.75 172 SER A N 1
ATOM 1304 C CA . SER A 1 172 ? 15.602 -10.140 14.616 1.00 92.75 172 SER A CA 1
ATOM 1305 C C . SER A 1 172 ? 15.490 -8.968 13.633 1.00 92.75 172 SER A C 1
ATOM 1307 O O . SER A 1 172 ? 14.393 -8.734 13.118 1.00 92.75 172 SER A O 1
ATOM 1309 N N . PRO A 1 173 ? 16.595 -8.265 13.310 1.00 94.25 173 PRO A N 1
ATOM 1310 C CA . PRO A 1 173 ? 16.583 -7.215 12.295 1.00 94.25 173 PRO A CA 1
ATOM 1311 C C . PRO A 1 173 ? 16.021 -7.708 10.955 1.00 94.25 173 PRO A C 1
ATOM 1313 O O . PRO A 1 173 ? 16.363 -8.796 10.484 1.00 94.25 173 PRO A O 1
ATOM 1316 N N . LEU A 1 174 ? 15.162 -6.891 10.344 1.00 97.81 174 LEU A N 1
ATOM 1317 C CA . LEU A 1 174 ? 14.536 -7.143 9.047 1.00 97.81 174 LEU A CA 1
ATOM 1318 C C . LEU A 1 174 ? 15.030 -6.138 8.017 1.00 97.81 174 LEU A C 1
ATOM 1320 O O . LEU A 1 174 ? 15.260 -4.977 8.351 1.00 97.81 174 LEU A O 1
ATOM 1324 N N . LYS A 1 175 ? 15.177 -6.596 6.774 1.00 98.62 175 LYS A N 1
ATOM 1325 C CA . LYS A 1 175 ? 15.278 -5.725 5.608 1.00 98.62 175 LYS A CA 1
ATOM 1326 C C . LYS A 1 175 ? 13.895 -5.581 4.999 1.00 98.62 175 LYS A C 1
ATOM 1328 O O . LYS A 1 175 ? 13.244 -6.586 4.707 1.00 98.62 175 LYS A O 1
ATOM 1333 N N . PHE A 1 176 ? 13.461 -4.349 4.789 1.00 98.81 176 PHE A N 1
ATOM 1334 C CA . PHE A 1 176 ? 12.176 -4.049 4.175 1.00 98.81 176 PHE A CA 1
ATOM 1335 C C . PHE A 1 176 ? 12.389 -3.672 2.716 1.00 98.81 176 PHE A C 1
ATOM 1337 O O . PHE A 1 176 ? 13.113 -2.727 2.406 1.00 98.81 176 PHE A O 1
ATOM 1344 N N . ILE A 1 177 ? 11.759 -4.416 1.814 1.00 98.88 177 ILE A N 1
ATOM 1345 C CA . ILE A 1 177 ? 11.709 -4.072 0.395 1.00 98.88 177 ILE A CA 1
ATOM 1346 C C . ILE A 1 177 ? 10.275 -3.657 0.104 1.00 98.88 177 ILE A C 1
ATOM 1348 O O . ILE A 1 177 ? 9.361 -4.455 0.287 1.00 98.88 177 ILE A O 1
ATOM 1352 N N . ILE A 1 178 ? 10.081 -2.416 -0.320 1.00 98.94 178 ILE A N 1
ATOM 1353 C CA . ILE A 1 178 ? 8.776 -1.847 -0.638 1.00 98.94 178 ILE A CA 1
ATOM 1354 C C . ILE A 1 178 ? 8.747 -1.589 -2.136 1.00 98.94 178 ILE A C 1
ATOM 1356 O O . ILE A 1 178 ? 9.634 -0.905 -2.643 1.00 98.94 178 ILE A O 1
ATOM 1360 N N . VAL A 1 179 ? 7.756 -2.122 -2.845 1.00 98.88 179 VAL A N 1
ATOM 1361 C CA . VAL A 1 179 ? 7.556 -1.834 -4.269 1.00 98.88 179 VAL A CA 1
ATOM 1362 C C . VAL A 1 179 ? 6.125 -1.374 -4.506 1.00 98.88 179 VAL A C 1
ATOM 1364 O O . VAL A 1 179 ? 5.207 -2.193 -4.595 1.00 98.88 179 VAL A O 1
ATOM 1367 N N . GLY A 1 180 ? 5.966 -0.056 -4.606 1.00 98.50 180 GLY A N 1
ATOM 1368 C CA . GLY A 1 180 ? 4.726 0.599 -4.993 1.00 98.50 180 GLY A CA 1
ATOM 1369 C C . GLY A 1 180 ? 4.533 0.536 -6.503 1.00 98.50 180 GLY A C 1
ATOM 1370 O O . GLY A 1 180 ? 5.464 0.819 -7.257 1.00 98.50 180 GLY A O 1
ATOM 1371 N N . THR A 1 181 ? 3.351 0.113 -6.951 1.00 98.19 181 THR A N 1
ATOM 1372 C CA . THR A 1 181 ? 2.989 0.076 -8.391 1.00 98.19 181 THR A CA 1
ATOM 1373 C C . THR A 1 181 ? 1.637 0.716 -8.688 1.00 98.19 181 THR A C 1
ATOM 1375 O O . THR A 1 181 ? 1.113 0.583 -9.797 1.00 98.19 181 THR A O 1
ATOM 1378 N N . ASP A 1 182 ? 1.068 1.397 -7.697 1.00 97.69 182 ASP A N 1
ATOM 1379 C CA . ASP A 1 182 ? -0.051 2.312 -7.890 1.00 97.69 182 ASP A CA 1
ATOM 1380 C C . ASP A 1 182 ? 0.359 3.469 -8.816 1.00 97.69 182 ASP A C 1
ATOM 1382 O O . ASP A 1 182 ? 1.522 3.849 -8.874 1.00 97.69 182 ASP A O 1
ATOM 1386 N N . VAL A 1 183 ? -0.560 4.019 -9.608 1.00 96.94 183 VAL A N 1
ATOM 1387 C CA . VAL A 1 183 ? -0.202 5.138 -10.501 1.00 96.94 183 VAL A CA 1
ATOM 1388 C C . VAL A 1 183 ? 0.115 6.421 -9.731 1.00 96.94 183 VAL A C 1
ATOM 1390 O O . VAL A 1 183 ? 0.840 7.286 -10.238 1.00 96.94 183 VAL A O 1
ATOM 1393 N N . ASN A 1 184 ? -0.450 6.567 -8.536 1.00 96.50 184 ASN A N 1
ATOM 1394 C CA . ASN A 1 184 ? -0.260 7.702 -7.661 1.00 96.50 184 ASN A CA 1
ATOM 1395 C C . ASN A 1 184 ? 0.921 7.439 -6.713 1.00 96.50 184 ASN A C 1
ATOM 1397 O O . ASN A 1 184 ? 1.126 6.337 -6.222 1.00 96.50 184 ASN A O 1
ATOM 1401 N N . ARG A 1 185 ? 1.721 8.482 -6.464 1.00 97.31 185 ARG A N 1
ATOM 1402 C CA . ARG A 1 185 ? 2.931 8.388 -5.633 1.00 97.31 185 ARG A CA 1
ATOM 1403 C C . ARG A 1 185 ? 2.598 7.938 -4.206 1.00 97.31 185 ARG A C 1
ATOM 1405 O O . ARG A 1 185 ? 1.692 8.516 -3.605 1.00 97.31 185 ARG A O 1
ATOM 1412 N N . ASP A 1 186 ? 3.435 7.082 -3.620 1.00 97.88 186 ASP A N 1
ATOM 1413 C CA . ASP A 1 186 ? 3.426 6.689 -2.198 1.00 97.88 186 ASP A CA 1
ATOM 1414 C C . ASP A 1 186 ? 3.852 7.847 -1.257 1.00 97.88 186 ASP A C 1
ATOM 1416 O O . ASP A 1 186 ? 4.747 7.717 -0.419 1.00 97.88 186 ASP A O 1
ATOM 1420 N N . ASN A 1 187 ? 3.277 9.040 -1.417 1.00 97.50 187 ASN A N 1
ATOM 1421 C CA . ASN A 1 187 ? 3.705 10.260 -0.730 1.00 97.50 187 ASN A CA 1
ATOM 1422 C C . ASN A 1 187 ? 3.507 10.202 0.793 1.00 97.50 187 ASN A C 1
ATOM 1424 O O . ASN A 1 187 ? 4.382 10.670 1.518 1.00 97.50 187 ASN A O 1
ATOM 1428 N N . GLY A 1 188 ? 2.393 9.641 1.270 1.00 97.75 188 GLY A N 1
ATOM 1429 C CA . GLY A 1 188 ? 2.122 9.458 2.696 1.00 97.75 188 GLY A CA 1
ATOM 1430 C C . GLY A 1 188 ? 3.094 8.459 3.314 1.00 97.75 188 GLY A C 1
ATOM 1431 O O . GLY A 1 188 ? 3.863 8.808 4.211 1.00 97.75 188 GLY A O 1
ATOM 1432 N N . LEU A 1 189 ? 3.169 7.272 2.705 1.00 98.56 189 LEU A N 1
ATOM 1433 C CA . LEU A 1 189 ? 4.068 6.193 3.112 1.00 98.56 189 LEU A CA 1
ATOM 1434 C C . LEU A 1 189 ? 5.540 6.614 3.130 1.00 98.56 189 LEU A C 1
ATOM 1436 O O . LEU A 1 189 ? 6.239 6.425 4.128 1.00 98.56 189 LEU A O 1
ATOM 1440 N N . SER A 1 190 ? 6.031 7.223 2.047 1.00 97.88 190 SER A N 1
ATOM 1441 C CA . SER A 1 190 ? 7.415 7.696 1.980 1.00 97.88 190 SER A CA 1
ATOM 1442 C C . SER A 1 190 ? 7.698 8.756 3.044 1.00 97.88 190 SER A C 1
ATOM 1444 O O . SER A 1 190 ? 8.795 8.762 3.601 1.00 97.88 190 SER A O 1
ATOM 1446 N N . HIS A 1 191 ? 6.753 9.659 3.318 1.00 97.69 191 HIS A N 1
ATOM 1447 C CA . HIS A 1 191 ? 6.928 10.704 4.322 1.00 97.69 191 HIS A CA 1
ATOM 1448 C C . HIS A 1 191 ? 6.997 10.120 5.735 1.00 97.69 191 HIS A C 1
ATOM 1450 O O . HIS A 1 191 ? 7.937 10.409 6.479 1.00 97.69 191 HIS A O 1
ATOM 1456 N N . ASP A 1 192 ? 6.048 9.254 6.089 1.00 97.69 192 ASP A N 1
ATOM 1457 C CA . ASP A 1 192 ? 5.959 8.654 7.417 1.00 97.69 192 ASP A CA 1
ATOM 1458 C C . ASP A 1 192 ? 7.186 7.790 7.734 1.00 97.69 192 ASP A C 1
ATOM 1460 O O . ASP A 1 192 ? 7.742 7.872 8.838 1.00 97.69 192 ASP A O 1
ATOM 1464 N N . LEU A 1 193 ? 7.661 7.002 6.764 1.00 98.31 193 LEU A N 1
ATOM 1465 C CA . LEU A 1 193 ? 8.887 6.216 6.916 1.00 98.31 193 LEU A CA 1
ATOM 1466 C C . LEU A 1 193 ? 10.124 7.107 7.038 1.00 98.31 193 LEU A C 1
ATOM 1468 O O . LEU A 1 193 ? 10.958 6.887 7.914 1.00 98.31 193 LEU A O 1
ATOM 1472 N N . MET A 1 194 ? 10.223 8.151 6.217 1.00 96.62 194 MET A N 1
ATOM 1473 C CA . MET A 1 194 ? 11.343 9.086 6.260 1.00 96.62 194 MET A CA 1
ATOM 1474 C C . MET A 1 194 ? 11.441 9.824 7.608 1.00 96.62 194 MET A C 1
ATOM 1476 O O . MET A 1 194 ? 12.545 10.068 8.102 1.00 96.62 194 MET A O 1
ATOM 1480 N N . GLU A 1 195 ? 10.310 10.194 8.207 1.00 95.50 195 GLU A N 1
ATOM 1481 C CA . GLU A 1 195 ? 10.287 10.949 9.463 1.00 95.50 195 GLU A CA 1
ATOM 1482 C C . GLU A 1 195 ? 10.532 10.083 10.701 1.00 95.50 195 GLU A C 1
ATOM 1484 O O . GLU A 1 195 ? 11.109 10.566 11.673 1.00 95.50 195 GLU A O 1
ATOM 1489 N N . SER A 1 196 ? 10.111 8.816 10.685 1.00 96.25 196 SER A N 1
ATOM 1490 C CA . SER A 1 196 ? 10.017 8.018 11.921 1.00 96.25 196 SER A CA 1
ATOM 1491 C C . SER A 1 196 ? 10.507 6.573 11.825 1.00 96.25 196 SER A C 1
ATOM 1493 O O . SER A 1 196 ? 10.368 5.832 12.793 1.00 96.25 196 SER A O 1
ATOM 1495 N N . ALA A 1 197 ? 11.042 6.164 10.676 1.00 97.69 197 ALA A N 1
ATOM 1496 C CA . ALA A 1 197 ? 11.600 4.828 10.467 1.00 97.69 197 ALA A CA 1
ATOM 1497 C C . ALA A 1 197 ? 12.819 4.826 9.524 1.00 97.69 197 ALA A C 1
ATOM 1499 O O . ALA A 1 197 ? 13.202 3.783 8.996 1.00 97.69 197 ALA A O 1
ATOM 1500 N N . SER A 1 198 ? 13.435 5.989 9.283 1.00 97.38 198 SER A N 1
ATOM 1501 C CA . SER A 1 198 ? 14.555 6.119 8.342 1.00 97.38 198 SER A CA 1
ATOM 1502 C C . SER A 1 198 ? 15.811 5.365 8.785 1.00 97.38 198 SER A C 1
ATOM 1504 O O . SER A 1 19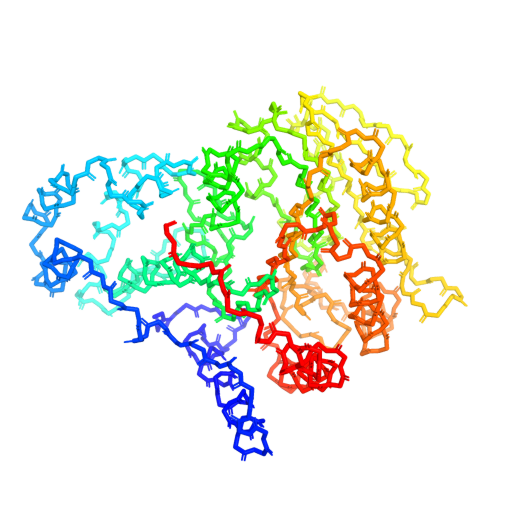8 ? 16.704 5.133 7.981 1.00 97.38 198 SER A O 1
ATOM 1506 N N . GLU A 1 199 ? 15.905 4.980 10.054 1.00 97.50 199 GLU A N 1
ATOM 1507 C CA . GLU A 1 199 ? 16.958 4.136 10.614 1.00 97.50 199 GLU A CA 1
ATOM 1508 C C . GLU A 1 199 ? 16.811 2.648 10.272 1.00 97.50 199 GLU A C 1
ATOM 1510 O O . GLU A 1 199 ? 17.783 1.907 10.428 1.00 97.50 199 GLU A O 1
ATOM 1515 N N . LEU A 1 200 ? 15.635 2.210 9.811 1.00 98.19 200 LEU A N 1
ATOM 1516 C CA . LEU A 1 200 ? 15.413 0.845 9.341 1.00 98.19 200 LEU A CA 1
ATOM 1517 C C . LEU A 1 200 ? 16.051 0.642 7.960 1.00 98.19 200 LEU A C 1
ATOM 1519 O O . LEU A 1 200 ? 16.054 1.547 7.124 1.00 98.19 200 LEU A O 1
ATOM 1523 N N . ASP A 1 201 ? 16.542 -0.571 7.692 1.00 98.44 201 ASP A N 1
ATOM 1524 C CA . ASP A 1 201 ? 17.044 -0.944 6.366 1.00 98.44 201 ASP A CA 1
ATOM 1525 C C . ASP A 1 201 ? 15.866 -1.110 5.390 1.00 98.44 201 ASP A C 1
ATOM 1527 O O . ASP A 1 201 ? 15.251 -2.178 5.299 1.00 98.44 201 ASP A O 1
ATOM 1531 N N . ILE A 1 202 ? 15.529 -0.017 4.702 1.00 98.88 202 ILE A N 1
ATOM 1532 C CA . ILE A 1 202 ? 14.403 0.084 3.773 1.00 98.88 202 ILE A CA 1
ATOM 1533 C C . ILE A 1 202 ? 14.928 0.355 2.362 1.00 98.88 202 ILE A C 1
ATOM 1535 O O . ILE A 1 202 ? 15.659 1.314 2.117 1.00 98.88 202 ILE A O 1
ATOM 1539 N N . CYS A 1 203 ? 14.478 -0.444 1.401 1.00 98.88 203 CYS A N 1
ATOM 1540 C CA . CYS A 1 203 ? 14.559 -0.135 -0.020 1.00 98.88 203 CYS A CA 1
ATOM 1541 C C . CYS A 1 203 ? 13.143 0.059 -0.561 1.00 98.88 203 CYS A C 1
ATOM 1543 O O . CYS A 1 203 ? 12.404 -0.909 -0.706 1.00 98.88 203 CYS A O 1
ATOM 1545 N N . HIS A 1 204 ? 12.768 1.303 -0.846 1.00 98.88 204 HIS A N 1
ATOM 1546 C CA . HIS A 1 204 ? 11.464 1.674 -1.386 1.00 98.88 204 HIS A CA 1
ATOM 1547 C C . HIS A 1 204 ? 11.601 2.038 -2.860 1.00 98.88 204 HIS A C 1
ATOM 1549 O O . HIS A 1 204 ? 12.268 3.008 -3.205 1.00 98.88 204 HIS A O 1
ATOM 1555 N N . VAL A 1 205 ? 10.999 1.242 -3.736 1.00 98.88 205 VAL A N 1
ATOM 1556 C CA . VAL A 1 205 ? 10.833 1.528 -5.160 1.00 98.88 205 VAL A CA 1
ATOM 1557 C C . VAL A 1 205 ? 9.402 2.003 -5.371 1.00 98.88 205 VAL A C 1
ATOM 1559 O O . VAL A 1 205 ? 8.470 1.214 -5.271 1.00 98.88 205 VAL A O 1
ATOM 1562 N N . ASP A 1 206 ? 9.237 3.291 -5.635 1.00 98.75 206 ASP A N 1
ATOM 1563 C CA . ASP A 1 206 ? 7.942 3.930 -5.856 1.00 98.75 206 ASP A CA 1
ATOM 1564 C C . ASP A 1 206 ? 7.772 4.170 -7.359 1.00 98.75 206 ASP A C 1
ATOM 1566 O O . ASP A 1 206 ? 8.466 5.007 -7.953 1.00 98.75 206 ASP A O 1
ATOM 1570 N N . VAL A 1 207 ? 6.916 3.366 -7.991 1.00 98.62 207 VAL A N 1
ATOM 1571 C CA . VAL A 1 207 ? 6.555 3.507 -9.401 1.00 98.62 207 VAL A CA 1
ATOM 1572 C C . VAL A 1 207 ? 5.263 4.298 -9.487 1.00 98.62 207 VAL A C 1
ATOM 1574 O O . VAL A 1 207 ? 4.243 3.801 -9.046 1.00 98.62 207 VAL A O 1
ATOM 1577 N N . PHE A 1 208 ? 5.295 5.483 -10.098 1.00 98.31 208 PHE A N 1
ATOM 1578 C CA . PHE A 1 208 ? 4.150 6.402 -10.163 1.00 98.31 208 PHE A CA 1
ATOM 1579 C C . PHE A 1 208 ? 4.220 7.280 -11.421 1.00 98.31 208 PHE A C 1
ATOM 1581 O O . PHE A 1 208 ? 5.234 7.290 -12.111 1.00 98.31 208 PHE A O 1
ATOM 1588 N N . ASP A 1 209 ? 3.184 8.058 -11.740 1.00 97.69 209 ASP A N 1
ATOM 1589 C CA . ASP A 1 209 ? 3.237 9.091 -12.791 1.00 97.69 209 ASP A CA 1
ATOM 1590 C C . ASP A 1 209 ? 3.150 10.497 -12.179 1.00 97.69 209 ASP A C 1
ATOM 1592 O O . ASP A 1 209 ? 2.129 10.889 -11.615 1.00 97.69 209 ASP A O 1
ATOM 1596 N N . SER A 1 210 ? 4.215 11.296 -12.307 1.00 97.06 210 SER A N 1
ATOM 1597 C CA . SER A 1 210 ? 4.260 12.641 -11.708 1.00 97.06 210 SER A CA 1
ATOM 1598 C C . SER A 1 210 ? 3.292 13.653 -12.330 1.00 97.06 210 SER A C 1
ATOM 1600 O O . SER A 1 210 ? 3.096 14.739 -11.777 1.00 97.06 210 SER A O 1
ATOM 1602 N N . GLN A 1 211 ? 2.692 13.331 -13.479 1.00 95.81 211 GLN A N 1
ATOM 1603 C CA . GLN A 1 211 ? 1.743 14.199 -14.174 1.00 95.81 211 GLN A CA 1
ATOM 1604 C C . GLN A 1 211 ? 0.310 14.068 -13.656 1.00 95.81 211 GLN A C 1
ATOM 1606 O O . GLN A 1 211 ? -0.532 14.891 -14.025 1.00 95.81 211 GLN A O 1
ATOM 1611 N N . VAL A 1 212 ? 0.022 13.049 -12.845 1.00 93.94 212 VAL A N 1
ATOM 1612 C CA . VAL A 1 212 ? -1.282 12.844 -12.202 1.00 93.94 212 VAL A CA 1
ATOM 1613 C C . VAL A 1 212 ? -1.169 13.088 -10.699 1.00 93.94 212 VAL A C 1
ATOM 1615 O O . VAL A 1 212 ? -0.093 13.427 -10.208 1.00 93.94 212 VAL A O 1
ATOM 1618 N N . TYR A 1 213 ? -2.276 12.981 -9.960 1.00 90.88 213 TYR A N 1
ATOM 1619 C CA . TYR A 1 213 ? -2.289 13.214 -8.513 1.00 90.88 213 TYR A CA 1
ATOM 1620 C C . TYR A 1 213 ? -1.157 12.434 -7.799 1.00 90.88 213 TYR A C 1
ATOM 1622 O O . TYR A 1 213 ? -0.886 11.292 -8.163 1.00 90.88 213 TYR A O 1
ATOM 1630 N N . PRO A 1 214 ? -0.459 13.008 -6.802 1.00 93.50 214 PRO A N 1
ATOM 1631 C CA . PRO A 1 214 ? -0.583 14.364 -6.255 1.00 93.50 214 PRO A CA 1
ATOM 1632 C C . PRO A 1 214 ? 0.263 15.432 -6.989 1.00 93.50 214 PRO A C 1
ATOM 1634 O O . PRO A 1 214 ? 0.559 16.483 -6.421 1.00 93.50 214 PRO A O 1
ATOM 1637 N N . TYR A 1 215 ? 0.657 15.189 -8.243 1.00 94.62 215 TYR A N 1
ATOM 1638 C CA . TYR A 1 215 ? 1.464 16.075 -9.099 1.00 94.62 215 TYR A CA 1
ATOM 1639 C C . TYR A 1 215 ? 2.875 16.343 -8.551 1.00 94.62 215 TYR A C 1
ATOM 1641 O O . TYR A 1 215 ? 3.372 17.476 -8.543 1.00 94.62 215 TYR A O 1
ATOM 1649 N N . GLN A 1 216 ? 3.516 15.291 -8.041 1.00 96.25 216 GLN A N 1
ATOM 1650 C CA . GLN A 1 216 ? 4.808 15.365 -7.362 1.00 96.25 216 GLN A CA 1
ATOM 1651 C C . GLN A 1 216 ? 5.916 14.754 -8.222 1.00 96.25 216 GLN A C 1
ATOM 1653 O O . GLN A 1 216 ? 6.105 13.547 -8.250 1.00 96.25 216 GLN A O 1
ATOM 1658 N N . ASP A 1 217 ? 6.675 15.606 -8.910 1.00 96.88 217 ASP A N 1
ATOM 1659 C CA . ASP A 1 217 ? 7.837 15.204 -9.709 1.00 96.88 217 ASP A CA 1
ATOM 1660 C C . ASP A 1 217 ? 9.135 15.107 -8.874 1.00 96.88 217 ASP A C 1
ATOM 1662 O O . ASP A 1 217 ? 9.180 15.390 -7.672 1.00 96.88 217 ASP A O 1
ATOM 1666 N N . HIS A 1 218 ? 10.254 14.793 -9.533 1.00 97.38 218 HIS A N 1
ATOM 1667 C CA . HIS A 1 218 ? 11.580 14.773 -8.902 1.00 97.38 218 HIS A CA 1
ATOM 1668 C C . HIS A 1 218 ? 11.983 16.096 -8.220 1.00 97.38 218 HIS A C 1
ATOM 1670 O O . HIS A 1 218 ? 12.826 16.082 -7.321 1.00 97.38 218 HIS A O 1
ATOM 1676 N N . ARG A 1 219 ? 11.430 17.256 -8.617 1.00 97.25 219 ARG A N 1
ATOM 1677 C CA . ARG A 1 219 ? 11.706 18.537 -7.938 1.00 97.25 219 ARG A CA 1
ATOM 1678 C C . ARG A 1 219 ? 10.985 18.600 -6.601 1.00 97.25 219 ARG A C 1
ATOM 1680 O O . ARG A 1 219 ? 11.542 19.170 -5.665 1.00 97.25 219 ARG A O 1
ATOM 1687 N N . PHE A 1 220 ? 9.780 18.040 -6.509 1.00 98.06 220 PHE A N 1
ATOM 1688 C CA . PHE A 1 220 ? 9.081 17.893 -5.236 1.00 98.06 220 PHE A CA 1
ATOM 1689 C C . PHE A 1 220 ? 9.871 16.981 -4.294 1.00 98.06 220 PHE A C 1
ATOM 1691 O O . PHE A 1 220 ? 10.241 17.421 -3.206 1.00 98.06 220 PHE A O 1
ATOM 1698 N N . ILE A 1 221 ? 10.233 15.784 -4.761 1.00 97.88 221 ILE A N 1
ATOM 1699 C CA . ILE A 1 221 ? 10.973 14.780 -3.975 1.00 97.88 221 ILE A CA 1
ATOM 1700 C C . ILE A 1 221 ? 12.333 15.327 -3.519 1.00 97.88 221 ILE A C 1
ATOM 1702 O O . ILE A 1 221 ? 12.717 15.185 -2.362 1.00 97.88 221 ILE A O 1
ATOM 1706 N N . ARG A 1 222 ? 13.040 16.069 -4.385 1.00 97.50 222 ARG A N 1
ATOM 1707 C CA . ARG A 1 222 ? 14.279 16.769 -4.010 1.00 97.50 222 ARG A CA 1
ATOM 1708 C C . ARG A 1 222 ? 14.110 17.680 -2.793 1.00 97.50 222 ARG A C 1
ATOM 1710 O O . ARG A 1 222 ? 15.037 17.784 -1.992 1.00 97.50 222 ARG A O 1
ATOM 1717 N N . ARG A 1 223 ? 12.991 18.406 -2.699 1.00 97.38 223 ARG A N 1
ATOM 1718 C CA . ARG A 1 223 ? 12.726 19.303 -1.564 1.00 97.38 223 ARG A CA 1
ATOM 1719 C C . ARG A 1 223 ? 12.414 18.506 -0.306 1.00 97.38 223 ARG A C 1
ATOM 1721 O O . ARG A 1 223 ? 12.933 18.854 0.744 1.00 97.38 223 ARG A O 1
ATOM 1728 N N . GLU A 1 224 ? 11.626 17.443 -0.438 1.00 96.06 224 GLU A N 1
ATOM 1729 C CA . GLU A 1 224 ? 11.261 16.547 0.664 1.00 96.06 224 GLU A CA 1
ATOM 1730 C C . GLU A 1 224 ? 12.493 15.888 1.303 1.00 96.06 224 GLU A C 1
ATOM 1732 O O . GLU A 1 224 ? 12.675 15.966 2.513 1.00 96.06 224 GLU A O 1
ATOM 1737 N N . PHE A 1 225 ? 13.405 15.351 0.488 1.00 96.88 225 PHE A N 1
ATOM 1738 C CA . PHE A 1 225 ? 14.656 14.743 0.961 1.00 96.88 225 PHE A CA 1
ATOM 1739 C C . PHE A 1 225 ? 15.794 15.747 1.199 1.00 96.88 225 PHE A C 1
ATOM 1741 O O . PHE A 1 225 ? 16.884 15.354 1.614 1.00 96.88 225 PHE A O 1
ATOM 1748 N N . ASN A 1 226 ? 15.591 17.030 0.882 1.00 96.06 226 ASN A N 1
ATOM 1749 C CA . ASN A 1 226 ? 16.627 18.068 0.900 1.00 96.06 226 ASN A CA 1
ATOM 1750 C C . ASN A 1 226 ? 17.931 17.656 0.166 1.00 96.06 226 ASN A C 1
ATOM 1752 O O . ASN A 1 226 ? 19.044 17.935 0.612 1.00 96.06 226 ASN A O 1
ATOM 1756 N N . SER A 1 227 ? 17.806 16.955 -0.967 1.00 96.19 227 SER A N 1
ATOM 1757 C CA . SER A 1 227 ? 18.937 16.407 -1.732 1.00 96.19 227 SER A CA 1
ATOM 1758 C C . SER A 1 227 ? 18.606 16.267 -3.220 1.00 96.19 227 SER A C 1
ATOM 1760 O O . SER A 1 227 ? 17.456 16.079 -3.607 1.00 96.19 227 SER A O 1
ATOM 1762 N N . LEU A 1 228 ? 19.616 16.353 -4.093 1.00 95.06 228 LEU A N 1
ATOM 1763 C CA . LEU A 1 228 ? 19.452 16.237 -5.553 1.00 95.06 228 LEU A CA 1
ATOM 1764 C C . LEU A 1 228 ? 19.064 14.827 -6.033 1.00 95.06 228 LEU A C 1
ATOM 1766 O O . LEU A 1 228 ? 18.602 14.683 -7.173 1.00 95.06 228 LEU A O 1
ATOM 1770 N N . GLY A 1 229 ? 19.277 13.821 -5.184 1.00 96.50 229 GLY A N 1
ATOM 1771 C CA . GLY A 1 229 ? 19.175 12.411 -5.538 1.00 96.50 229 GLY A CA 1
ATOM 1772 C C . GLY A 1 229 ? 20.296 11.971 -6.481 1.00 96.50 229 GLY A C 1
ATOM 1773 O O . GLY A 1 229 ? 20.767 12.736 -7.332 1.00 96.50 229 GLY A O 1
ATOM 1774 N N . THR A 1 230 ? 20.732 10.729 -6.338 1.00 97.75 230 THR A N 1
ATOM 1775 C CA . THR A 1 230 ? 21.697 10.089 -7.231 1.00 97.75 230 THR A CA 1
ATOM 1776 C C . THR A 1 230 ? 20.984 9.525 -8.457 1.00 97.75 230 THR A C 1
ATOM 1778 O O . THR A 1 230 ? 19.794 9.210 -8.416 1.00 97.75 230 THR A O 1
ATOM 1781 N N . ASP A 1 231 ? 21.689 9.467 -9.584 1.00 96.12 231 ASP A N 1
ATOM 1782 C CA . ASP A 1 231 ? 21.174 8.815 -10.788 1.00 96.12 231 ASP A CA 1
ATOM 1783 C C . ASP A 1 231 ? 21.252 7.295 -10.610 1.00 96.12 231 ASP A C 1
ATOM 1785 O O . ASP A 1 231 ? 22.313 6.763 -10.281 1.00 96.12 231 ASP A O 1
ATOM 1789 N N . ALA A 1 232 ? 20.126 6.614 -10.809 1.00 96.06 232 ALA A N 1
ATOM 1790 C CA . ALA A 1 232 ? 20.030 5.157 -10.788 1.00 96.06 232 ALA A CA 1
ATOM 1791 C C . ALA A 1 232 ? 19.943 4.565 -12.210 1.00 96.06 232 ALA A C 1
ATOM 1793 O O . ALA A 1 232 ? 19.737 3.362 -12.367 1.00 96.06 232 ALA A O 1
ATOM 1794 N N . GLY A 1 233 ? 20.122 5.399 -13.243 1.00 92.25 233 GLY A N 1
ATOM 1795 C CA . GLY A 1 233 ? 19.989 5.024 -14.645 1.00 92.25 233 GLY A CA 1
ATOM 1796 C C . GLY A 1 233 ? 18.539 5.075 -15.125 1.00 92.25 233 GLY A C 1
ATOM 1797 O O . GLY A 1 233 ? 17.602 5.180 -14.345 1.00 92.25 233 GLY A O 1
ATOM 1798 N N . GLN A 1 234 ? 18.334 5.037 -16.446 1.00 88.12 234 GLN A N 1
ATOM 1799 C CA . GLN A 1 234 ? 16.995 5.046 -17.068 1.00 88.12 234 GLN A CA 1
ATOM 1800 C C . GLN A 1 234 ? 16.094 6.225 -16.635 1.00 88.12 234 GLN A C 1
ATOM 1802 O O . GLN A 1 234 ? 14.874 6.112 -16.649 1.00 88.12 234 GLN A O 1
ATOM 1807 N N . LYS A 1 235 ? 16.696 7.373 -16.283 1.00 93.31 235 LYS A N 1
ATOM 1808 C CA . LYS A 1 235 ? 16.023 8.560 -15.712 1.00 93.31 235 LYS A CA 1
ATOM 1809 C C . LYS A 1 235 ? 15.384 8.334 -14.333 1.00 93.31 235 LYS A C 1
ATOM 1811 O O . LYS A 1 235 ? 14.635 9.196 -13.879 1.00 93.31 235 LYS A O 1
ATOM 1816 N N . ILE A 1 236 ? 15.709 7.234 -13.664 1.00 97.62 236 ILE A N 1
ATOM 1817 C CA . ILE A 1 236 ? 15.300 6.932 -12.293 1.00 97.62 236 ILE A CA 1
ATOM 1818 C C . ILE A 1 236 ? 16.283 7.613 -11.343 1.00 97.62 236 ILE A C 1
ATOM 1820 O O . ILE A 1 236 ? 17.495 7.618 -11.570 1.00 97.62 236 ILE A O 1
ATOM 1824 N N . LYS A 1 237 ? 15.764 8.193 -10.262 1.00 98.12 237 LYS A N 1
ATOM 1825 C CA . LYS A 1 237 ? 16.581 8.810 -9.212 1.00 98.12 237 LYS A CA 1
ATOM 1826 C C . LYS A 1 237 ? 16.414 8.083 -7.888 1.00 98.12 237 LYS A C 1
ATOM 1828 O O . LYS A 1 237 ? 15.327 7.608 -7.577 1.00 98.12 237 LYS A O 1
ATOM 1833 N N . CYS A 1 238 ? 17.490 8.046 -7.110 1.00 98.50 238 CYS A N 1
ATOM 1834 C CA . CYS A 1 238 ? 17.511 7.505 -5.758 1.00 98.50 238 CYS A CA 1
ATOM 1835 C C . CYS A 1 238 ? 17.807 8.613 -4.745 1.00 98.50 238 CYS A C 1
ATOM 1837 O O . CYS A 1 238 ? 18.725 9.412 -4.930 1.00 98.50 238 CYS A O 1
ATOM 1839 N N . TRP A 1 239 ? 17.068 8.637 -3.646 1.00 98.56 239 TRP A N 1
ATOM 1840 C CA . TRP A 1 239 ? 17.352 9.452 -2.472 1.00 98.56 239 TRP A CA 1
ATOM 1841 C C . TRP A 1 239 ? 17.566 8.553 -1.267 1.00 98.56 239 TRP A C 1
ATOM 1843 O O . TRP A 1 239 ? 17.054 7.439 -1.224 1.00 98.56 239 TRP A O 1
ATOM 1853 N N . SER A 1 240 ? 18.312 9.046 -0.286 1.00 97.69 240 SER A N 1
ATOM 1854 C CA . SER A 1 240 ? 18.564 8.306 0.945 1.00 97.69 240 SER A CA 1
ATOM 1855 C C . SER A 1 240 ? 18.384 9.219 2.150 1.00 97.69 240 SER A C 1
ATOM 1857 O O . SER A 1 240 ? 18.778 10.389 2.110 1.00 97.69 240 SER A O 1
ATOM 1859 N N . ARG A 1 241 ? 17.819 8.678 3.229 1.00 97.25 241 ARG A N 1
ATOM 1860 C CA . ARG A 1 241 ? 17.771 9.297 4.559 1.00 97.25 241 ARG A CA 1
ATOM 1861 C C . ARG A 1 241 ? 17.936 8.188 5.591 1.00 97.25 241 ARG A C 1
ATOM 1863 O O . ARG A 1 241 ? 17.197 7.214 5.562 1.00 97.25 241 ARG A O 1
ATOM 1870 N N . GLY A 1 242 ? 18.933 8.315 6.467 1.00 96.69 242 GLY A N 1
ATOM 1871 C CA . GLY A 1 242 ? 19.328 7.208 7.341 1.00 96.69 242 GLY A CA 1
ATOM 1872 C C . GLY A 1 242 ? 19.752 5.978 6.527 1.00 96.69 242 GLY A C 1
ATOM 1873 O O . GLY A 1 242 ? 20.618 6.083 5.660 1.00 96.69 242 GLY A O 1
ATOM 1874 N N . GLN A 1 243 ? 19.138 4.834 6.814 1.00 97.81 243 GLN A N 1
ATOM 1875 C CA . GLN A 1 243 ? 19.276 3.565 6.096 1.00 97.81 243 GLN A CA 1
ATOM 1876 C C . GLN A 1 243 ? 18.175 3.343 5.040 1.00 97.81 243 GLN A C 1
ATOM 1878 O O . GLN A 1 243 ? 18.250 2.380 4.278 1.00 97.81 243 GLN A O 1
ATOM 1883 N N . MET A 1 244 ? 17.189 4.240 4.941 1.00 98.25 244 MET A N 1
ATOM 1884 C CA . MET A 1 244 ? 16.165 4.190 3.899 1.00 98.25 244 MET A CA 1
ATOM 1885 C C . MET A 1 244 ? 16.709 4.713 2.566 1.00 98.25 244 MET A C 1
ATOM 1887 O O . MET A 1 244 ? 17.233 5.827 2.487 1.00 98.25 244 MET A O 1
ATOM 1891 N N . ASN A 1 245 ? 16.509 3.932 1.506 1.00 98.62 245 ASN A N 1
ATOM 1892 C CA . ASN A 1 245 ? 16.707 4.320 0.113 1.00 98.62 245 ASN A CA 1
ATOM 1893 C C . ASN A 1 245 ? 15.356 4.372 -0.604 1.00 98.62 245 ASN A C 1
ATOM 1895 O O . ASN A 1 245 ? 14.588 3.417 -0.534 1.00 98.62 245 ASN A O 1
ATOM 1899 N N . TYR A 1 246 ? 15.097 5.463 -1.316 1.00 98.81 246 TYR A N 1
ATOM 1900 C CA . TYR A 1 246 ? 13.865 5.727 -2.052 1.00 98.81 246 TYR A CA 1
ATOM 1901 C C . TYR A 1 246 ? 14.176 5.949 -3.535 1.00 98.81 246 TYR A C 1
ATOM 1903 O O . TYR A 1 246 ? 14.855 6.912 -3.898 1.00 98.81 246 TYR A O 1
ATOM 1911 N N . PHE A 1 247 ? 13.688 5.059 -4.392 1.00 98.81 247 PHE A N 1
ATOM 1912 C CA . PHE A 1 247 ? 13.811 5.126 -5.842 1.00 98.81 247 PHE A CA 1
ATOM 1913 C C . PHE A 1 247 ? 12.508 5.653 -6.442 1.00 98.81 247 PHE A C 1
ATOM 1915 O O . PHE A 1 247 ? 11.476 5.001 -6.322 1.00 98.81 247 PHE A O 1
ATOM 1922 N N . ALA A 1 248 ? 12.572 6.794 -7.128 1.00 98.62 248 ALA A N 1
ATOM 1923 C CA . ALA A 1 248 ? 11.435 7.345 -7.860 1.00 98.62 248 ALA A CA 1
ATOM 1924 C C . ALA A 1 248 ? 11.463 6.863 -9.313 1.00 98.62 248 ALA A C 1
ATOM 1926 O O . ALA A 1 248 ? 12.336 7.266 -10.093 1.00 98.62 248 ALA A O 1
ATOM 1927 N N . VAL A 1 249 ? 10.513 6.005 -9.673 1.00 98.44 249 VAL A N 1
ATOM 1928 C CA . VAL A 1 249 ? 10.366 5.442 -11.016 1.00 98.44 249 VAL A CA 1
ATOM 1929 C C . VAL A 1 249 ? 9.164 6.098 -11.694 1.00 98.44 249 VAL A C 1
ATOM 1931 O O . VAL A 1 249 ? 8.054 5.575 -11.696 1.00 98.44 249 VAL A O 1
ATOM 1934 N N . ASP A 1 250 ? 9.392 7.278 -12.268 1.00 98.06 250 ASP A N 1
ATOM 1935 C CA . ASP A 1 250 ? 8.338 8.074 -12.900 1.00 98.06 250 ASP A CA 1
ATOM 1936 C C . ASP A 1 250 ? 7.950 7.504 -14.279 1.00 98.06 250 ASP A C 1
ATOM 1938 O O . ASP A 1 250 ? 8.739 7.536 -15.232 1.00 98.06 250 ASP A O 1
ATOM 1942 N N . LEU A 1 251 ? 6.725 6.994 -14.403 1.00 97.62 251 LEU A N 1
ATOM 1943 C CA . LEU A 1 251 ? 6.141 6.414 -15.615 1.00 97.62 251 LEU A CA 1
ATOM 1944 C C . LEU A 1 251 ? 6.095 7.404 -16.786 1.00 97.62 251 LEU A C 1
ATOM 1946 O O . LEU A 1 251 ? 6.213 6.992 -17.942 1.00 97.62 251 LEU A O 1
ATOM 1950 N N . SER A 1 252 ? 6.006 8.712 -16.515 1.00 95.38 252 SER A N 1
ATOM 1951 C CA . SER A 1 252 ? 6.081 9.739 -17.564 1.00 95.38 252 SER A CA 1
ATOM 1952 C C . SER A 1 252 ? 7.473 9.833 -18.205 1.00 95.38 252 SER A C 1
ATOM 1954 O O . SER A 1 252 ? 7.627 10.272 -19.349 1.00 95.38 252 SER A O 1
ATOM 1956 N N . LEU A 1 253 ? 8.506 9.394 -17.480 1.00 95.94 253 LEU A N 1
ATOM 1957 C CA . LEU A 1 253 ? 9.904 9.425 -17.903 1.00 95.94 253 LEU A CA 1
ATOM 1958 C C . LEU A 1 253 ? 10.430 8.050 -18.331 1.00 95.94 253 LEU A C 1
ATOM 1960 O O . LEU A 1 253 ? 11.437 7.998 -19.045 1.00 95.94 253 LEU A O 1
ATOM 1964 N N . THR A 1 254 ? 9.745 6.972 -17.942 1.00 94.12 254 THR A N 1
ATOM 1965 C CA . THR A 1 254 ? 10.145 5.569 -18.137 1.00 94.12 254 THR A CA 1
ATOM 1966 C C . THR A 1 254 ? 9.166 4.813 -19.049 1.00 94.12 254 THR A C 1
ATOM 1968 O O . THR A 1 254 ? 8.547 3.843 -18.624 1.00 94.12 254 THR A O 1
ATOM 1971 N N . PRO A 1 255 ? 9.002 5.217 -20.324 1.00 90.62 255 PRO A N 1
ATOM 1972 C CA . PRO A 1 255 ? 8.044 4.570 -21.212 1.00 90.62 255 PRO A CA 1
ATOM 1973 C C . PRO A 1 255 ? 8.425 3.114 -21.502 1.00 90.62 255 PRO A C 1
ATOM 1975 O O . PRO A 1 255 ? 9.590 2.714 -21.408 1.00 90.62 255 PRO A O 1
ATOM 1978 N N . ARG A 1 256 ? 7.437 2.346 -21.958 1.00 91.75 256 ARG A N 1
ATOM 1979 C CA . ARG A 1 256 ? 7.597 0.981 -22.455 1.00 91.75 256 ARG A CA 1
ATOM 1980 C C . ARG A 1 256 ? 8.746 0.882 -23.464 1.00 91.75 256 ARG A C 1
ATOM 1982 O O . ARG A 1 256 ? 8.757 1.563 -24.491 1.00 91.75 256 ARG A O 1
ATOM 1989 N N . GLY A 1 257 ? 9.700 0.003 -23.165 1.00 84.56 257 GLY A N 1
ATOM 1990 C CA . GLY A 1 257 ? 10.765 -0.406 -24.080 1.00 84.56 257 GLY A CA 1
ATOM 1991 C C . GLY A 1 257 ? 10.374 -1.627 -24.929 1.00 84.56 257 GLY A C 1
ATOM 1992 O O . GLY A 1 257 ? 9.275 -2.152 -24.780 1.00 84.56 257 GLY A O 1
ATOM 1993 N N . PRO A 1 258 ? 11.275 -2.132 -25.790 1.00 77.81 258 PRO A N 1
ATOM 1994 C CA . PRO A 1 258 ? 11.026 -3.285 -26.670 1.00 77.81 258 PRO A CA 1
ATOM 1995 C C . PRO A 1 258 ? 11.030 -4.656 -25.952 1.00 77.81 258 PRO A C 1
ATOM 1997 O O . PRO A 1 258 ? 11.170 -5.687 -26.603 1.00 77.81 258 PRO A O 1
ATOM 2000 N N . GLY A 1 259 ? 10.950 -4.678 -24.618 1.00 78.00 259 GLY A N 1
ATOM 2001 C CA . GLY A 1 259 ? 11.096 -5.881 -23.794 1.00 78.00 259 GLY A CA 1
ATOM 2002 C C . GLY A 1 259 ? 9.791 -6.641 -23.545 1.00 78.00 259 GLY A C 1
ATOM 2003 O O . GLY A 1 259 ? 8.716 -6.228 -23.971 1.00 78.00 259 GLY A O 1
ATOM 2004 N N . ALA A 1 260 ? 9.909 -7.749 -22.805 1.00 77.56 260 ALA A N 1
ATOM 2005 C CA . ALA A 1 260 ? 8.785 -8.606 -22.418 1.00 77.56 260 ALA A CA 1
ATOM 2006 C C . ALA A 1 260 ? 7.824 -7.948 -21.407 1.00 77.56 260 ALA A C 1
ATOM 2008 O O . ALA A 1 260 ? 6.660 -8.332 -21.344 1.00 77.56 260 ALA A O 1
ATOM 2009 N N . ALA A 1 261 ? 8.307 -6.959 -20.648 1.00 93.81 261 ALA A N 1
ATOM 2010 C CA . ALA A 1 261 ? 7.523 -6.196 -19.684 1.00 93.81 261 ALA A CA 1
ATOM 2011 C C . ALA A 1 261 ? 7.952 -4.719 -19.644 1.00 93.81 261 ALA A C 1
ATOM 2013 O O . ALA A 1 261 ? 9.013 -4.337 -20.152 1.00 93.81 261 ALA A O 1
ATOM 2014 N N . HIS A 1 262 ? 7.122 -3.880 -19.027 1.00 96.88 262 HIS A N 1
ATOM 2015 C CA . HIS A 1 262 ? 7.376 -2.457 -18.835 1.00 96.88 262 HIS A CA 1
ATOM 2016 C C . HIS A 1 262 ? 8.682 -2.201 -18.058 1.00 96.88 262 HIS A C 1
ATOM 2018 O O . HIS A 1 262 ? 8.958 -2.850 -17.048 1.00 96.88 262 HIS A O 1
ATOM 2024 N N . ALA A 1 263 ? 9.467 -1.207 -18.493 1.00 95.44 263 ALA A N 1
ATOM 2025 C CA . ALA A 1 263 ? 10.801 -0.928 -17.947 1.00 95.44 263 ALA A CA 1
ATOM 2026 C C . ALA A 1 263 ? 10.788 -0.648 -16.432 1.00 95.44 263 ALA A C 1
ATOM 2028 O O . ALA A 1 263 ? 11.667 -1.113 -15.712 1.00 95.44 263 ALA A O 1
ATOM 2029 N N . ALA A 1 264 ? 9.753 0.043 -15.946 1.00 97.19 264 ALA A N 1
ATOM 2030 C CA . ALA A 1 264 ? 9.561 0.297 -14.519 1.00 97.19 264 ALA A CA 1
ATOM 2031 C C . ALA A 1 264 ? 9.438 -0.992 -13.678 1.00 97.19 264 ALA A C 1
ATOM 2033 O O . ALA A 1 264 ? 10.077 -1.103 -12.634 1.00 97.19 264 ALA A O 1
ATOM 2034 N N . LEU A 1 265 ? 8.680 -1.991 -14.152 1.00 97.75 265 LEU A N 1
ATOM 2035 C CA . LEU A 1 265 ? 8.532 -3.271 -13.449 1.00 97.75 265 LEU A CA 1
ATOM 2036 C C . LEU A 1 265 ? 9.819 -4.094 -13.509 1.00 97.75 265 LEU A C 1
ATOM 2038 O O . LEU A 1 265 ? 10.186 -4.721 -12.521 1.00 97.75 265 LEU A O 1
ATOM 2042 N N . LEU A 1 266 ? 10.540 -4.053 -14.633 1.00 96.44 266 LEU A N 1
ATOM 2043 C CA . LEU A 1 266 ? 11.848 -4.703 -14.748 1.00 96.44 266 LEU A CA 1
ATOM 2044 C C . LEU A 1 266 ? 12.858 -4.118 -13.752 1.00 96.44 266 LEU A C 1
ATOM 2046 O O . LEU A 1 266 ? 13.566 -4.872 -13.090 1.00 96.44 266 LEU A O 1
ATOM 2050 N N . PHE A 1 267 ? 12.890 -2.790 -13.602 1.00 97.50 267 PHE A N 1
ATOM 2051 C CA . PHE A 1 267 ? 13.725 -2.135 -12.595 1.00 97.50 267 PHE A CA 1
ATOM 2052 C C . PHE A 1 267 ? 13.326 -2.548 -11.173 1.00 97.50 267 PHE A C 1
ATOM 2054 O O . PHE A 1 267 ? 14.192 -2.870 -10.362 1.00 97.50 267 PHE A O 1
ATOM 2061 N N . ALA A 1 268 ? 12.025 -2.572 -10.872 1.00 98.44 268 ALA A N 1
ATOM 2062 C CA . ALA A 1 268 ? 11.533 -2.983 -9.564 1.00 98.44 268 ALA A CA 1
ATOM 2063 C C . ALA A 1 268 ? 11.918 -4.433 -9.226 1.00 98.44 268 ALA A C 1
ATOM 2065 O O . ALA A 1 268 ? 12.466 -4.680 -8.155 1.00 98.44 268 ALA A O 1
ATOM 2066 N N . LEU A 1 269 ? 11.715 -5.373 -10.155 1.00 98.56 269 LEU A N 1
ATOM 2067 C CA . LEU A 1 269 ? 12.104 -6.779 -9.992 1.00 98.56 269 LEU A CA 1
ATOM 2068 C C . LEU A 1 269 ? 13.611 -6.932 -9.767 1.00 98.56 269 LEU A C 1
ATOM 2070 O O . LEU A 1 269 ? 14.019 -7.621 -8.835 1.00 98.56 269 LEU A O 1
ATOM 2074 N N . GLN A 1 270 ? 14.426 -6.222 -10.553 1.00 97.94 270 GLN A N 1
ATOM 2075 C CA . GLN A 1 270 ? 15.875 -6.198 -10.365 1.00 97.94 270 GLN A CA 1
ATOM 2076 C C . GLN A 1 270 ? 16.244 -5.710 -8.957 1.00 97.94 270 GLN A C 1
ATOM 2078 O O . GLN A 1 270 ? 17.098 -6.301 -8.298 1.00 97.94 270 GLN A O 1
ATOM 2083 N N . LYS A 1 271 ? 15.603 -4.642 -8.465 1.00 98.62 271 LYS A N 1
ATOM 2084 C CA . LYS A 1 271 ? 15.877 -4.124 -7.119 1.00 98.62 271 LYS A CA 1
ATOM 2085 C C . LYS A 1 271 ? 15.451 -5.096 -6.030 1.00 98.62 271 LYS A C 1
ATOM 2087 O O . LYS A 1 271 ? 16.200 -5.254 -5.071 1.00 98.62 271 LYS A O 1
ATOM 2092 N N . ILE A 1 272 ? 14.312 -5.770 -6.181 1.00 98.81 272 ILE A N 1
ATOM 2093 C CA . ILE A 1 272 ? 13.886 -6.813 -5.241 1.00 98.81 272 ILE A CA 1
ATOM 2094 C C . ILE A 1 272 ? 14.961 -7.901 -5.145 1.00 98.81 272 ILE A C 1
ATOM 2096 O O . ILE A 1 272 ? 15.428 -8.189 -4.044 1.00 98.81 272 ILE A O 1
ATOM 2100 N N . GLU A 1 273 ? 15.397 -8.456 -6.276 1.00 98.69 273 GLU A N 1
ATOM 2101 C CA . GLU A 1 273 ? 16.415 -9.512 -6.318 1.00 98.69 273 GLU A CA 1
ATOM 2102 C C . GLU A 1 273 ? 17.749 -9.049 -5.705 1.00 98.69 273 GLU A C 1
ATOM 2104 O O . GLU A 1 273 ? 18.283 -9.698 -4.805 1.00 98.69 273 GLU A O 1
ATOM 2109 N N . GLU A 1 274 ? 18.249 -7.872 -6.104 1.00 98.50 274 GLU A N 1
ATOM 2110 C CA . GLU A 1 274 ? 19.477 -7.284 -5.550 1.00 98.50 274 GLU A CA 1
ATOM 2111 C C . GLU A 1 274 ? 19.411 -7.140 -4.022 1.00 98.50 274 GLU A C 1
ATOM 2113 O O . GLU A 1 274 ? 20.383 -7.437 -3.319 1.00 98.50 274 GLU A O 1
ATOM 2118 N N . GLN A 1 275 ? 18.273 -6.681 -3.490 1.00 98.62 275 GLN A N 1
ATOM 2119 C CA . GLN A 1 275 ? 18.094 -6.497 -2.053 1.00 98.62 275 GLN A CA 1
ATOM 2120 C C . GLN A 1 275 ? 17.941 -7.824 -1.303 1.00 98.62 275 GLN A C 1
ATOM 2122 O O . GLN A 1 275 ? 18.458 -7.925 -0.189 1.00 98.62 275 GLN A O 1
ATOM 2127 N N . ILE A 1 276 ? 17.293 -8.836 -1.893 1.00 98.69 276 ILE A N 1
ATOM 2128 C CA . ILE A 1 276 ? 17.221 -10.185 -1.314 1.00 98.69 276 ILE A CA 1
ATOM 2129 C C . ILE A 1 276 ? 18.622 -10.790 -1.216 1.00 98.69 276 ILE A C 1
ATOM 2131 O O . ILE A 1 276 ? 19.039 -11.189 -0.131 1.00 98.69 276 ILE A O 1
ATOM 2135 N N . VAL A 1 277 ? 19.387 -10.773 -2.310 1.00 98.31 277 VAL A N 1
ATOM 2136 C CA . VAL A 1 277 ? 20.763 -11.294 -2.340 1.00 98.31 277 VAL A CA 1
ATOM 2137 C C . VAL A 1 277 ? 21.670 -10.536 -1.365 1.00 98.31 277 VAL A C 1
ATOM 2139 O O . VAL A 1 277 ? 22.562 -11.121 -0.747 1.00 98.31 277 VAL A O 1
ATOM 2142 N N . SER A 1 278 ? 21.466 -9.226 -1.207 1.00 97.94 278 SER A N 1
ATOM 2143 C CA . SER A 1 278 ? 22.190 -8.430 -0.210 1.00 97.94 278 SER A CA 1
ATOM 2144 C C . SER A 1 278 ? 21.855 -8.864 1.222 1.00 97.94 278 SER A C 1
ATOM 2146 O O . SER A 1 278 ? 22.769 -9.080 2.016 1.00 97.94 278 SER A O 1
ATOM 2148 N N . ALA A 1 279 ? 20.568 -9.057 1.534 1.00 97.88 279 ALA A N 1
ATOM 2149 C CA . ALA A 1 279 ? 20.115 -9.517 2.847 1.00 97.88 279 ALA A CA 1
ATOM 2150 C C . ALA A 1 279 ? 20.644 -10.918 3.188 1.00 97.88 279 ALA A C 1
ATOM 2152 O O . ALA A 1 279 ? 21.042 -11.180 4.318 1.00 97.88 279 ALA A O 1
ATOM 2153 N N . GLU A 1 280 ? 20.713 -11.814 2.204 1.00 97.38 280 GLU A N 1
ATOM 2154 C CA . GLU A 1 280 ? 21.284 -13.150 2.386 1.00 97.38 280 GLU A CA 1
ATOM 2155 C C . GLU A 1 280 ? 22.759 -13.102 2.786 1.00 97.38 280 GLU A C 1
ATOM 2157 O O . GLU A 1 280 ? 23.181 -13.835 3.679 1.00 97.38 280 GLU A O 1
ATOM 2162 N N . LYS A 1 281 ? 23.536 -12.200 2.176 1.00 97.25 281 LYS A N 1
ATOM 2163 C CA . LYS A 1 281 ? 24.951 -11.997 2.521 1.00 97.25 281 LYS A CA 1
ATOM 2164 C C . LYS A 1 281 ? 25.143 -11.422 3.924 1.00 97.25 281 LYS A C 1
ATOM 2166 O O . LYS A 1 281 ? 26.186 -11.666 4.523 1.00 97.25 281 LYS A O 1
ATOM 2171 N N . SER A 1 282 ? 24.175 -10.658 4.428 1.00 95.94 282 SER A N 1
ATOM 2172 C CA . SER A 1 282 ? 24.178 -10.110 5.789 1.00 95.94 282 SER A CA 1
ATOM 2173 C C . SER A 1 282 ? 23.428 -10.981 6.804 1.00 95.94 282 SER A C 1
ATOM 2175 O O . SER A 1 282 ? 23.241 -10.549 7.939 1.00 95.94 282 SER A O 1
ATOM 2177 N N . GLU A 1 283 ? 22.999 -12.189 6.415 1.00 95.44 283 GLU A N 1
ATOM 2178 C CA . GLU A 1 283 ? 22.191 -13.108 7.234 1.00 95.44 283 GLU A CA 1
ATOM 2179 C C . GLU A 1 283 ? 20.885 -12.483 7.772 1.00 95.44 283 GLU A C 1
ATOM 2181 O O . GLU A 1 283 ? 20.318 -12.920 8.776 1.00 95.44 283 GLU A O 1
ATOM 2186 N N . GLN A 1 284 ? 20.368 -11.471 7.078 1.00 96.94 284 GLN A N 1
ATOM 2187 C CA . GLN A 1 284 ? 19.152 -10.748 7.427 1.00 96.94 284 GLN A CA 1
ATOM 2188 C C . GLN A 1 284 ? 17.942 -11.352 6.708 1.00 96.94 284 GLN A C 1
ATOM 2190 O O . GLN A 1 284 ? 18.019 -11.775 5.553 1.00 96.94 284 GLN A O 1
ATOM 2195 N N . LYS A 1 285 ? 16.786 -11.387 7.379 1.00 98.00 285 LYS A N 1
ATOM 2196 C CA . LYS A 1 285 ? 15.530 -11.787 6.731 1.00 98.00 285 LYS A CA 1
ATOM 2197 C C . LYS A 1 285 ? 14.881 -10.607 6.017 1.00 98.00 285 LYS A C 1
ATOM 2199 O O . LYS A 1 285 ? 14.989 -9.464 6.457 1.00 98.00 285 LYS A O 1
ATOM 2204 N N . VAL A 1 286 ? 14.166 -10.910 4.940 1.00 98.56 286 VAL A N 1
ATOM 2205 C CA . VAL A 1 286 ? 13.474 -9.930 4.099 1.00 98.56 286 VAL A CA 1
ATOM 2206 C C . VAL A 1 286 ? 11.980 -9.947 4.374 1.00 98.56 286 VAL A C 1
ATOM 2208 O O . VAL A 1 286 ? 11.356 -11.008 4.375 1.00 98.56 286 VAL A O 1
ATOM 2211 N N . MET A 1 287 ? 11.395 -8.767 4.530 1.00 98.44 287 MET A N 1
ATOM 2212 C CA . MET A 1 287 ? 9.962 -8.562 4.381 1.00 98.44 287 MET A CA 1
ATOM 2213 C C . MET A 1 287 ? 9.706 -7.779 3.093 1.00 98.44 287 MET A C 1
ATOM 2215 O O . MET A 1 287 ? 10.158 -6.642 2.957 1.00 98.44 287 MET A O 1
ATOM 2219 N N . LEU A 1 288 ? 9.003 -8.403 2.146 1.00 98.69 288 LEU A N 1
ATOM 2220 C CA . LEU A 1 288 ? 8.607 -7.773 0.888 1.00 98.69 288 LEU A CA 1
ATOM 2221 C C . LEU A 1 288 ? 7.198 -7.196 1.029 1.00 98.69 288 LEU A C 1
ATOM 2223 O O . LEU A 1 288 ? 6.285 -7.871 1.498 1.00 98.69 288 LEU A O 1
ATOM 2227 N N . ILE A 1 289 ? 7.027 -5.943 0.639 1.00 98.62 289 ILE A N 1
ATOM 2228 C CA . ILE A 1 289 ? 5.813 -5.164 0.855 1.00 98.62 289 ILE A CA 1
ATOM 2229 C C . ILE A 1 289 ? 5.437 -4.530 -0.475 1.00 98.62 289 ILE A C 1
ATOM 2231 O O . ILE A 1 289 ? 6.229 -3.815 -1.081 1.00 98.62 289 ILE A O 1
ATOM 2235 N N . LEU A 1 290 ? 4.240 -4.828 -0.954 1.00 98.62 290 LEU A N 1
ATOM 2236 C CA . LEU A 1 290 ? 3.791 -4.491 -2.296 1.00 98.62 290 LEU A CA 1
ATOM 2237 C C . LEU A 1 290 ? 2.489 -3.683 -2.183 1.00 98.62 290 LEU A C 1
ATOM 2239 O O . LEU A 1 290 ? 1.416 -4.281 -2.288 1.00 98.62 290 LEU A O 1
ATOM 2243 N N . PRO A 1 291 ? 2.552 -2.366 -1.892 1.00 97.81 291 PRO A N 1
ATOM 2244 C CA . PRO A 1 291 ? 1.399 -1.475 -2.007 1.00 97.81 291 PRO A CA 1
ATOM 2245 C C . PRO A 1 291 ? 1.117 -1.235 -3.498 1.00 97.81 291 PRO A C 1
ATOM 2247 O O . PRO A 1 291 ? 1.677 -0.354 -4.143 1.00 97.81 291 PRO A O 1
ATOM 2250 N N . THR A 1 292 ? 0.320 -2.107 -4.107 1.00 97.12 292 THR A N 1
ATOM 2251 C CA . THR A 1 292 ? 0.083 -2.093 -5.556 1.00 97.12 292 THR A CA 1
ATOM 2252 C C . THR A 1 292 ? -1.285 -1.526 -5.875 1.00 97.12 292 THR A C 1
ATOM 2254 O O . THR A 1 292 ? -2.263 -1.969 -5.280 1.00 97.12 292 THR A O 1
ATOM 2257 N N . GLY A 1 293 ? -1.383 -0.659 -6.876 1.00 96.38 293 GLY A N 1
ATOM 2258 C CA . GLY A 1 293 ? -2.652 -0.233 -7.461 1.00 96.38 293 GLY A CA 1
ATOM 2259 C C . GLY A 1 293 ? -2.788 -0.727 -8.894 1.00 96.38 293 GLY A C 1
ATOM 2260 O O . GLY A 1 293 ? -1.820 -0.750 -9.652 1.00 96.38 293 GLY A O 1
ATOM 2261 N N . TRP A 1 294 ? -3.997 -1.125 -9.289 1.00 96.88 294 TRP A N 1
ATOM 2262 C CA . TRP A 1 294 ? -4.289 -1.463 -10.689 1.00 96.88 294 TRP A CA 1
ATOM 2263 C C . TRP A 1 294 ? -4.699 -0.253 -11.529 1.00 96.88 294 TRP A C 1
ATOM 2265 O O . TRP A 1 294 ? -4.945 -0.375 -12.725 1.00 96.88 294 TRP A O 1
ATOM 2275 N N . ASP A 1 295 ? -4.753 0.935 -10.941 1.00 95.06 295 ASP A N 1
ATOM 2276 C CA . ASP A 1 295 ? -4.979 2.183 -11.670 1.00 95.06 295 ASP A CA 1
ATOM 2277 C C . ASP A 1 295 ? -3.776 2.637 -12.513 1.00 95.06 295 ASP A C 1
ATOM 2279 O O . ASP A 1 295 ? -3.908 3.496 -13.393 1.00 95.06 295 ASP A O 1
ATOM 2283 N N . SER A 1 296 ? -2.627 1.982 -12.341 1.00 96.69 296 SER A N 1
ATOM 2284 C CA . SER A 1 296 ? -1.492 2.019 -13.265 1.00 96.69 296 SER A CA 1
ATOM 2285 C C . SER A 1 296 ? -1.711 1.183 -14.533 1.00 96.69 296 SER A C 1
ATOM 2287 O O . SER A 1 296 ? -0.875 1.219 -15.440 1.00 96.69 296 SER A O 1
ATOM 2289 N N . HIS A 1 297 ? -2.840 0.473 -14.657 1.00 97.69 297 HIS A N 1
ATOM 2290 C CA . HIS A 1 297 ? -3.198 -0.283 -15.855 1.00 97.69 297 HIS A CA 1
ATOM 2291 C C . HIS A 1 297 ? -3.646 0.629 -17.016 1.00 97.69 297 HIS A C 1
ATOM 2293 O O . HIS A 1 297 ? -4.246 1.700 -16.854 1.00 97.69 297 HIS A O 1
ATOM 2299 N N . GLN A 1 298 ? -3.373 0.212 -18.251 1.00 96.88 298 GLN A N 1
ATOM 2300 C CA . GLN A 1 298 ? -3.697 0.980 -19.455 1.00 96.88 298 GLN A CA 1
ATOM 2301 C C . GLN A 1 298 ? -5.211 1.147 -19.660 1.00 96.88 298 GLN A C 1
ATOM 2303 O O . GLN A 1 298 ? -5.633 2.214 -20.109 1.00 96.88 298 GLN A O 1
ATOM 2308 N N . ASP A 1 299 ? -6.002 0.161 -19.234 1.00 96.00 299 ASP A N 1
ATOM 2309 C CA . ASP A 1 299 ? -7.470 0.162 -19.341 1.00 96.00 299 ASP A CA 1
ATOM 2310 C C . ASP A 1 299 ? -8.166 0.834 -18.143 1.00 96.00 299 ASP A C 1
ATOM 2312 O O . ASP A 1 299 ? -9.393 0.912 -18.107 1.00 96.00 299 ASP A O 1
ATOM 2316 N N . GLU A 1 300 ? -7.411 1.337 -17.158 1.00 93.31 300 GLU A N 1
ATOM 2317 C CA . GLU A 1 300 ? -7.994 2.193 -16.125 1.00 93.31 300 GLU A CA 1
ATOM 2318 C C . GLU A 1 300 ? -8.580 3.470 -16.752 1.00 93.31 300 GLU A C 1
ATOM 2320 O O . GLU A 1 300 ? -8.030 4.049 -17.694 1.00 93.31 300 GLU A O 1
ATOM 2325 N N . THR A 1 301 ? -9.692 3.933 -16.186 1.00 90.44 301 THR A N 1
ATOM 2326 C CA . THR A 1 301 ? -10.453 5.104 -16.633 1.00 90.44 301 THR A CA 1
ATOM 2327 C C . THR A 1 301 ? -10.572 6.205 -15.577 1.00 90.44 301 THR A C 1
ATOM 2329 O O . THR A 1 301 ? -11.037 7.299 -15.895 1.00 90.44 301 THR A O 1
ATOM 2332 N N . ALA A 1 302 ? -10.167 5.950 -14.332 1.00 88.94 302 ALA A N 1
ATOM 2333 C CA . ALA A 1 302 ? -10.224 6.920 -13.249 1.00 88.94 302 ALA A CA 1
ATOM 2334 C C . ALA A 1 302 ? -9.333 8.155 -13.522 1.00 88.94 302 ALA A C 1
ATOM 2336 O O . ALA A 1 302 ? -8.155 8.012 -13.867 1.00 88.94 302 ALA A O 1
ATOM 2337 N N . PRO A 1 303 ? -9.845 9.388 -13.333 1.00 86.88 303 PRO A N 1
ATOM 2338 C CA . PRO A 1 303 ? -9.090 10.623 -13.475 1.00 86.88 303 PRO A CA 1
ATOM 2339 C C . PRO A 1 303 ? -7.846 10.695 -12.604 1.00 86.88 303 PRO A C 1
ATOM 2341 O O . PRO A 1 303 ? -6.870 11.281 -13.061 1.00 86.88 303 PRO A O 1
ATOM 2344 N N . CYS A 1 304 ? -7.840 10.088 -11.413 1.00 84.62 304 CYS A N 1
ATOM 2345 C CA . CYS A 1 304 ? -6.657 10.073 -10.548 1.00 84.62 304 CYS A CA 1
ATOM 2346 C C . CYS A 1 304 ? -5.428 9.457 -11.239 1.00 84.62 304 CYS A C 1
ATOM 2348 O O . CYS A 1 304 ? -4.321 9.903 -10.969 1.00 84.62 304 CYS A O 1
ATOM 2350 N N . GLY A 1 305 ? -5.620 8.529 -12.188 1.00 85.19 305 GLY A N 1
ATOM 2351 C CA . GLY A 1 305 ? -4.548 7.911 -12.977 1.00 85.19 305 GLY A CA 1
ATOM 2352 C C . GLY A 1 305 ? -4.437 8.376 -14.434 1.00 85.19 305 GLY A C 1
ATOM 2353 O O . GLY A 1 305 ? -3.481 8.006 -15.128 1.00 85.19 305 GLY A O 1
ATOM 2354 N N . LYS A 1 306 ? -5.411 9.158 -14.930 1.00 89.69 306 LYS A N 1
ATOM 2355 C CA . LYS A 1 306 ? -5.555 9.483 -16.366 1.00 89.69 306 LYS A CA 1
ATOM 2356 C C . LYS A 1 306 ? -5.771 10.963 -16.682 1.00 89.69 306 LYS A C 1
ATOM 2358 O O . LYS A 1 306 ? -5.662 11.329 -17.849 1.00 89.69 306 LYS A O 1
ATOM 2363 N N . SER A 1 307 ? -6.100 11.816 -15.715 1.00 89.56 307 SER A N 1
ATOM 2364 C CA . SER A 1 307 ? -6.305 13.249 -15.954 1.00 89.56 307 SER A CA 1
ATOM 2365 C C . SER A 1 307 ? -4.975 13.993 -15.898 1.00 89.56 307 SER A C 1
ATOM 2367 O O . SER A 1 307 ? -4.445 14.255 -14.823 1.00 89.56 307 SER A O 1
ATOM 2369 N N . ILE A 1 308 ? -4.459 14.375 -17.065 1.00 89.56 308 ILE A N 1
ATOM 2370 C CA . ILE A 1 308 ? -3.206 15.115 -17.223 1.00 89.56 308 ILE A CA 1
ATOM 2371 C C . ILE A 1 308 ? -3.531 16.491 -17.804 1.00 89.56 308 ILE A C 1
ATOM 2373 O O . ILE A 1 308 ? -4.088 16.609 -18.896 1.00 89.56 308 ILE A O 1
ATOM 2377 N N . HIS A 1 309 ? -3.201 17.552 -17.063 1.00 86.31 309 HIS A N 1
ATOM 2378 C CA . HIS A 1 309 ? -3.435 18.946 -17.472 1.00 86.31 309 HIS A CA 1
ATOM 2379 C C . HIS A 1 309 ? -4.882 19.232 -17.933 1.00 86.31 309 HIS A C 1
ATOM 2381 O O . HIS A 1 309 ? -5.113 19.933 -18.920 1.00 86.31 309 HIS A O 1
ATOM 2387 N N . GLY A 1 310 ? -5.866 18.663 -17.227 1.00 82.69 310 GLY A N 1
ATOM 2388 C CA . GLY A 1 310 ? -7.292 18.838 -17.527 1.00 82.69 310 GLY A CA 1
ATOM 2389 C C . GLY A 1 310 ? -7.786 18.067 -18.755 1.00 82.69 310 GLY A C 1
ATOM 2390 O O . GLY A 1 310 ? -8.880 18.341 -19.246 1.00 82.69 310 GLY A O 1
ATOM 2391 N N . ARG A 1 311 ? -6.994 17.122 -19.276 1.00 90.25 311 ARG A N 1
ATOM 2392 C CA . ARG A 1 311 ? -7.375 16.227 -20.373 1.00 90.25 311 ARG A CA 1
ATOM 2393 C C . ARG A 1 311 ? -7.204 14.777 -19.951 1.00 90.25 311 ARG A C 1
ATOM 2395 O O . ARG A 1 311 ? -6.247 14.431 -19.266 1.00 90.25 311 ARG A O 1
ATOM 2402 N N . THR A 1 312 ? -8.101 13.918 -20.412 1.00 91.31 312 THR A N 1
ATOM 2403 C CA . THR A 1 312 ? -7.937 12.472 -20.257 1.00 91.31 312 THR A CA 1
ATOM 2404 C C . THR A 1 312 ? -6.819 11.977 -21.174 1.00 91.31 312 THR A C 1
ATOM 2406 O O . THR A 1 312 ? -6.789 12.304 -22.363 1.00 91.31 312 THR A O 1
ATOM 2409 N N . MET A 1 313 ? -5.904 11.188 -20.616 1.00 94.06 313 MET A N 1
ATOM 2410 C CA . MET A 1 313 ? -4.846 10.480 -21.330 1.00 94.06 313 MET A CA 1
ATOM 2411 C C . MET A 1 313 ? -5.426 9.673 -22.501 1.00 94.06 313 MET A C 1
ATOM 2413 O O . MET A 1 313 ? -6.449 9.003 -22.367 1.00 94.06 313 MET A O 1
ATOM 2417 N N . SER A 1 314 ? -4.761 9.725 -23.658 1.00 94.75 314 SER A N 1
ATOM 2418 C CA . SER A 1 314 ? -5.174 8.943 -24.827 1.00 94.75 314 SER A CA 1
ATOM 2419 C C . SER A 1 314 ? -4.824 7.461 -24.665 1.00 94.75 314 SER A C 1
ATOM 2421 O O . SER A 1 314 ? -3.881 7.113 -23.958 1.00 94.75 314 SER A O 1
ATOM 2423 N N . VAL A 1 315 ? -5.527 6.585 -25.388 1.00 94.94 315 VAL A N 1
ATOM 2424 C CA . VAL A 1 315 ? -5.232 5.139 -25.406 1.00 94.94 315 VAL A CA 1
ATOM 2425 C C . VAL A 1 315 ? -3.785 4.862 -25.829 1.00 94.94 315 VAL A C 1
ATOM 2427 O O . VAL A 1 315 ? -3.113 4.042 -25.212 1.00 94.94 315 VAL A O 1
ATOM 2430 N N . ALA A 1 316 ? -3.281 5.578 -26.839 1.00 94.69 316 ALA A N 1
ATOM 2431 C CA . ALA A 1 316 ? -1.909 5.410 -27.317 1.00 94.69 316 ALA A CA 1
ATOM 2432 C C . ALA A 1 316 ? -0.868 5.795 -26.250 1.00 94.69 316 ALA A C 1
ATOM 2434 O O . ALA A 1 316 ? 0.139 5.108 -26.094 1.00 94.69 316 ALA A O 1
ATOM 2435 N N . GLU A 1 317 ? -1.118 6.867 -25.490 1.00 94.44 317 GLU A N 1
ATOM 2436 C CA . GLU A 1 317 ? -0.226 7.263 -24.396 1.00 94.44 317 GLU A CA 1
ATOM 2437 C C . GLU A 1 317 ? -0.314 6.286 -23.216 1.00 94.44 317 GLU A C 1
ATOM 2439 O O . GLU A 1 317 ? 0.714 5.929 -22.641 1.00 94.44 317 GLU A O 1
ATOM 2444 N N . ALA A 1 318 ? -1.513 5.779 -22.908 1.00 95.50 318 ALA A N 1
ATOM 2445 C CA . ALA A 1 318 ? -1.697 4.752 -21.890 1.00 95.50 318 ALA A CA 1
ATOM 2446 C C . ALA A 1 318 ? -0.916 3.476 -22.238 1.00 95.50 318 ALA A C 1
ATOM 2448 O O . ALA A 1 318 ? -0.123 3.015 -21.431 1.00 95.50 318 ALA A O 1
ATOM 2449 N N . GLN A 1 319 ? -1.027 2.952 -23.459 1.00 94.75 319 GLN A N 1
ATOM 2450 C CA . GLN A 1 319 ? -0.268 1.763 -23.889 1.00 94.75 319 GLN A CA 1
ATOM 2451 C C . GLN A 1 319 ? 1.257 1.940 -23.780 1.00 94.75 319 GLN A C 1
ATOM 2453 O O . GLN A 1 319 ? 1.999 0.974 -23.574 1.00 94.75 319 GLN A O 1
ATOM 2458 N N . LYS A 1 320 ? 1.735 3.180 -23.914 1.00 94.31 320 LYS A N 1
ATOM 2459 C CA . LYS A 1 320 ? 3.153 3.529 -23.827 1.00 94.31 320 LYS A CA 1
ATOM 2460 C C . LYS A 1 320 ? 3.661 3.670 -22.389 1.00 94.31 320 LYS A C 1
ATOM 2462 O O . LYS A 1 320 ? 4.831 3.385 -22.160 1.00 94.31 320 LYS A O 1
ATOM 2467 N N . THR A 1 321 ? 2.835 4.141 -21.457 1.00 94.81 321 THR A N 1
ATOM 2468 C CA . THR A 1 321 ? 3.272 4.567 -20.107 1.00 94.81 321 THR A CA 1
ATOM 2469 C C . THR A 1 321 ? 2.585 3.830 -18.960 1.00 94.81 321 THR A C 1
ATOM 2471 O O . THR A 1 321 ? 2.865 4.103 -17.796 1.00 94.81 321 THR A O 1
ATOM 2474 N N . ARG A 1 322 ? 1.646 2.934 -19.260 1.00 96.50 322 ARG A N 1
ATOM 2475 C CA . ARG A 1 322 ? 0.874 2.155 -18.289 1.00 96.50 322 ARG A CA 1
ATOM 2476 C C . ARG A 1 322 ? 1.082 0.668 -18.515 1.00 96.50 322 ARG A C 1
ATOM 2478 O O . ARG A 1 322 ? 1.526 0.235 -19.585 1.00 96.50 322 ARG A O 1
ATOM 2485 N N . PHE A 1 323 ? 0.755 -0.110 -17.494 1.00 97.88 323 PHE A N 1
ATOM 2486 C CA . PHE A 1 323 ? 0.888 -1.558 -17.529 1.00 97.88 323 PHE A CA 1
ATOM 2487 C C . PHE A 1 323 ? -0.268 -2.199 -18.293 1.00 97.88 323 PHE A C 1
ATOM 2489 O O . PHE A 1 323 ? -1.394 -1.711 -18.277 1.00 97.88 323 PHE A O 1
ATOM 2496 N N . SER A 1 324 ? 0.024 -3.298 -18.970 1.00 97.31 324 SER A N 1
ATOM 2497 C CA . SER A 1 324 ? -0.945 -4.202 -19.582 1.00 97.31 324 SER A CA 1
ATOM 2498 C C . SER A 1 324 ? -1.110 -5.456 -18.721 1.00 97.31 324 SER A C 1
ATOM 2500 O O . SER A 1 324 ? -0.293 -5.712 -17.832 1.00 97.31 324 SER A O 1
ATOM 2502 N N . ASP A 1 325 ? -2.098 -6.292 -19.044 1.00 97.56 325 ASP A N 1
ATOM 2503 C CA . ASP A 1 325 ? -2.260 -7.615 -18.428 1.00 97.56 325 ASP A CA 1
ATOM 2504 C C . ASP A 1 325 ? -0.967 -8.439 -18.484 1.00 97.56 325 ASP A C 1
ATOM 2506 O O . ASP A 1 325 ? -0.618 -9.125 -17.526 1.00 97.56 325 ASP A O 1
ATOM 2510 N N . GLN A 1 326 ? -0.238 -8.358 -19.604 1.00 97.00 326 GLN A N 1
ATOM 2511 C CA . GLN A 1 326 ? 1.003 -9.103 -19.804 1.00 97.00 326 GLN A CA 1
ATOM 2512 C C . GLN A 1 326 ? 2.113 -8.623 -18.863 1.00 97.00 326 GLN A C 1
ATOM 2514 O O . GLN A 1 326 ? 2.875 -9.444 -18.359 1.00 97.00 326 GLN A O 1
ATOM 2519 N N . ASP A 1 327 ? 2.196 -7.315 -18.609 1.00 97.88 327 ASP A N 1
ATOM 2520 C CA . ASP A 1 327 ? 3.197 -6.749 -17.700 1.00 97.88 327 ASP A CA 1
ATOM 2521 C C . ASP A 1 327 ? 2.925 -7.161 -16.254 1.00 97.88 327 ASP A C 1
ATOM 2523 O O . ASP A 1 327 ? 3.842 -7.572 -15.546 1.00 97.88 327 ASP A O 1
ATOM 2527 N N . LEU A 1 328 ? 1.663 -7.060 -15.826 1.00 97.81 328 LEU A N 1
ATOM 2528 C CA . LEU A 1 328 ? 1.256 -7.410 -14.468 1.00 97.81 328 LEU A CA 1
ATOM 2529 C C . LEU A 1 328 ? 1.380 -8.917 -14.230 1.00 97.81 328 LEU A C 1
ATOM 2531 O O . LEU A 1 328 ? 1.925 -9.322 -13.208 1.00 97.81 328 LEU A O 1
ATOM 2535 N N . THR A 1 329 ? 0.978 -9.743 -15.201 1.00 97.38 329 THR A N 1
ATOM 2536 C CA . THR A 1 329 ? 1.156 -11.203 -15.129 1.00 97.38 329 THR A CA 1
ATOM 2537 C C . THR A 1 329 ? 2.634 -11.565 -15.003 1.00 97.38 329 THR A C 1
ATOM 2539 O O . THR A 1 329 ? 2.997 -12.301 -14.090 1.00 97.38 329 THR A O 1
ATOM 2542 N N . TYR A 1 330 ? 3.496 -10.981 -15.845 1.00 97.50 330 TYR A N 1
ATOM 2543 C CA . TYR A 1 330 ? 4.944 -11.186 -15.764 1.00 97.50 330 TYR A CA 1
ATOM 2544 C C . TYR A 1 330 ? 5.500 -10.782 -14.390 1.00 97.50 330 TYR A C 1
ATOM 2546 O O . TYR A 1 330 ? 6.303 -11.502 -13.799 1.00 97.50 330 TYR A O 1
ATOM 2554 N N . PHE A 1 331 ? 5.046 -9.651 -13.842 1.00 98.06 331 PHE A N 1
ATOM 2555 C CA . PHE A 1 331 ? 5.439 -9.220 -12.502 1.00 98.06 331 PHE A CA 1
ATOM 2556 C C . PHE A 1 331 ? 5.029 -10.241 -11.431 1.00 98.06 331 PHE A C 1
ATOM 2558 O O . PHE A 1 331 ? 5.865 -10.615 -10.612 1.00 98.06 331 PHE A O 1
ATOM 2565 N N . TYR A 1 332 ? 3.794 -10.751 -11.461 1.00 97.81 332 TYR A N 1
ATOM 2566 C CA . TYR A 1 332 ? 3.321 -11.766 -10.509 1.00 97.81 332 TYR A CA 1
ATOM 2567 C C . TYR A 1 332 ? 4.156 -13.048 -10.580 1.00 97.81 332 TYR A C 1
ATOM 2569 O O . TYR A 1 332 ? 4.612 -13.542 -9.548 1.00 97.81 332 TYR A O 1
ATOM 2577 N N . GLU A 1 333 ? 4.410 -13.545 -11.792 1.00 97.25 333 GLU A N 1
ATOM 2578 C CA . GLU A 1 333 ? 5.238 -14.729 -12.035 1.00 97.25 333 GLU A CA 1
ATOM 2579 C C . GLU A 1 333 ? 6.650 -14.558 -11.464 1.00 97.25 333 GLU A C 1
ATOM 2581 O O . GLU A 1 333 ? 7.139 -15.430 -10.744 1.00 97.25 333 GLU A O 1
ATOM 2586 N N . CYS A 1 334 ? 7.294 -13.415 -11.716 1.00 98.00 334 CYS A N 1
ATOM 2587 C CA . CYS A 1 334 ? 8.632 -13.147 -11.198 1.00 98.00 334 CYS A CA 1
ATOM 2588 C C . CYS A 1 334 ? 8.661 -13.022 -9.669 1.00 98.00 334 CYS A C 1
ATOM 2590 O O . CYS A 1 334 ? 9.572 -13.562 -9.043 1.00 98.00 334 CYS A O 1
ATOM 2592 N N . ILE A 1 335 ? 7.673 -12.370 -9.042 1.00 98.19 335 ILE A N 1
ATOM 2593 C CA . ILE A 1 335 ? 7.601 -12.297 -7.573 1.00 98.19 335 ILE A CA 1
ATOM 2594 C C . ILE A 1 335 ? 7.454 -13.695 -6.965 1.00 98.19 335 ILE A C 1
ATOM 2596 O O . ILE A 1 335 ? 8.112 -14.009 -5.971 1.00 98.19 335 ILE A O 1
ATOM 2600 N N . PHE A 1 336 ? 6.622 -14.557 -7.552 1.00 97.56 336 PHE A N 1
ATOM 2601 C CA . PHE A 1 336 ? 6.429 -15.916 -7.044 1.00 97.56 336 PHE A CA 1
ATOM 2602 C C . PHE A 1 336 ? 7.663 -16.791 -7.278 1.00 97.56 336 PHE A C 1
ATOM 2604 O O . PHE A 1 336 ? 8.035 -17.554 -6.387 1.00 97.56 336 PHE A O 1
ATOM 2611 N N . ALA A 1 337 ? 8.350 -16.635 -8.411 1.00 97.06 337 ALA A N 1
ATOM 2612 C CA . ALA A 1 337 ? 9.631 -17.291 -8.658 1.00 97.06 337 ALA A CA 1
ATOM 2613 C C . ALA A 1 337 ? 10.690 -16.881 -7.619 1.00 97.06 337 ALA A C 1
ATOM 2615 O O . ALA A 1 337 ? 11.272 -17.755 -6.977 1.00 97.06 337 ALA A O 1
ATOM 2616 N N . LEU A 1 338 ? 10.856 -15.575 -7.369 1.00 97.69 338 LEU A N 1
ATOM 2617 C CA . LEU A 1 338 ? 11.768 -15.055 -6.342 1.00 97.69 338 LEU A CA 1
ATOM 2618 C C . LEU A 1 338 ? 11.403 -15.565 -4.943 1.00 97.69 338 LEU A C 1
ATOM 2620 O O . LEU A 1 338 ? 12.282 -15.928 -4.161 1.00 97.69 338 LEU A O 1
ATOM 2624 N N . TYR A 1 339 ? 10.107 -15.641 -4.621 1.00 97.00 339 TYR A N 1
ATOM 2625 C CA . TYR A 1 339 ? 9.652 -16.223 -3.360 1.00 97.00 339 TYR A CA 1
ATOM 2626 C C . TYR A 1 339 ? 10.094 -17.680 -3.203 1.00 97.00 339 TYR A C 1
ATOM 2628 O O . TYR A 1 339 ? 10.566 -18.070 -2.133 1.00 97.00 339 TYR A O 1
ATOM 2636 N N . HIS A 1 340 ? 9.944 -18.488 -4.253 1.00 95.31 340 HIS A N 1
ATOM 2637 C CA . HIS A 1 340 ? 10.316 -19.901 -4.219 1.00 95.31 340 HIS A CA 1
ATOM 2638 C C . HIS A 1 340 ? 11.829 -20.102 -4.155 1.00 95.31 340 HIS A C 1
ATOM 2640 O O . HIS A 1 340 ? 12.291 -20.935 -3.373 1.00 95.31 340 HIS A O 1
ATOM 2646 N N . GLU A 1 341 ? 12.592 -19.321 -4.917 1.00 96.88 341 GLU A N 1
ATOM 2647 C CA . GLU A 1 341 ? 14.057 -19.365 -4.934 1.00 96.88 341 GLU A CA 1
ATOM 2648 C C . GLU A 1 341 ? 14.657 -18.968 -3.576 1.00 96.88 341 GLU A C 1
ATOM 2650 O O . GLU A 1 341 ? 15.525 -19.662 -3.044 1.00 96.88 341 GLU A O 1
ATOM 2655 N N . HIS A 1 342 ? 14.108 -17.925 -2.948 1.00 96.69 342 HIS A N 1
ATOM 2656 C CA . HIS A 1 342 ? 14.634 -17.337 -1.712 1.00 96.69 342 HIS A CA 1
ATOM 2657 C C . HIS A 1 342 ? 13.751 -17.602 -0.484 1.00 96.69 342 HIS A C 1
ATOM 2659 O O . HIS A 1 342 ? 13.762 -16.849 0.497 1.00 96.69 342 HIS A O 1
ATOM 2665 N N . LYS A 1 343 ? 12.992 -18.706 -0.486 1.00 94.44 343 LYS A N 1
ATOM 2666 C CA . LYS A 1 343 ? 11.967 -19.024 0.531 1.00 94.44 343 LYS A CA 1
ATOM 2667 C C . LYS A 1 343 ? 12.475 -19.009 1.975 1.00 94.44 343 LYS A C 1
ATOM 2669 O O . LYS A 1 343 ? 11.714 -18.749 2.908 1.00 94.44 343 LYS A O 1
ATOM 2674 N N . LYS A 1 344 ? 13.756 -19.330 2.183 1.00 94.69 344 LYS A N 1
ATOM 2675 C CA . LYS A 1 344 ? 14.389 -19.311 3.512 1.00 94.69 344 LYS A CA 1
ATOM 2676 C C . LYS A 1 344 ? 14.705 -17.896 3.983 1.00 94.69 344 LYS A C 1
ATOM 2678 O O . LYS A 1 344 ? 14.731 -17.671 5.190 1.00 94.69 344 LYS A O 1
ATOM 2683 N N . SER A 1 345 ? 14.973 -16.977 3.069 1.00 96.69 345 SER A N 1
ATOM 2684 C CA . SER A 1 345 ? 15.444 -15.615 3.338 1.00 96.69 345 SER A CA 1
ATOM 2685 C C . SER A 1 345 ? 14.276 -14.641 3.477 1.00 96.69 345 SER A C 1
ATOM 2687 O O . SER A 1 345 ? 14.348 -13.696 4.259 1.00 96.69 345 SER A O 1
ATOM 2689 N N . ILE A 1 346 ? 13.160 -14.922 2.802 1.00 97.31 346 ILE A N 1
ATOM 2690 C CA . ILE A 1 346 ? 11.924 -14.144 2.900 1.00 97.31 346 ILE A CA 1
ATOM 2691 C C . ILE A 1 346 ? 11.130 -14.568 4.143 1.00 97.31 346 ILE A C 1
ATOM 2693 O O . ILE A 1 346 ? 10.605 -15.681 4.233 1.00 97.31 346 ILE A O 1
ATOM 2697 N N . ALA A 1 347 ? 11.031 -13.651 5.104 1.00 96.44 347 ALA A N 1
ATOM 2698 C CA . ALA A 1 347 ? 10.187 -13.770 6.286 1.00 96.44 347 ALA A CA 1
ATOM 2699 C C . ALA A 1 347 ? 8.704 -13.771 5.904 1.00 96.44 347 ALA A C 1
ATOM 2701 O O . ALA A 1 347 ? 7.951 -14.659 6.306 1.00 96.44 347 ALA A O 1
ATOM 2702 N N . SER A 1 348 ? 8.298 -12.768 5.121 1.00 96.44 348 SER A N 1
ATOM 2703 C CA . SER A 1 348 ? 6.927 -12.615 4.641 1.00 96.44 348 SER A CA 1
ATOM 2704 C C . SER A 1 348 ? 6.840 -11.707 3.412 1.00 96.44 348 SER A C 1
ATOM 2706 O O . SER A 1 348 ? 7.739 -10.904 3.151 1.00 96.44 348 SER A O 1
ATOM 2708 N N . ILE A 1 349 ? 5.741 -11.850 2.675 1.00 97.94 349 ILE A N 1
ATOM 2709 C CA . ILE A 1 349 ? 5.300 -10.980 1.591 1.00 97.94 349 ILE A CA 1
ATOM 2710 C C . ILE A 1 349 ? 3.919 -10.443 1.967 1.00 97.94 349 ILE A C 1
ATOM 2712 O O . ILE A 1 349 ? 2.980 -11.219 2.159 1.00 97.94 349 ILE A O 1
ATOM 2716 N N . TYR A 1 350 ? 3.792 -9.125 2.056 1.00 97.69 350 TYR A N 1
ATOM 2717 C CA . TYR A 1 350 ? 2.513 -8.441 2.192 1.00 97.69 350 TYR A CA 1
ATOM 2718 C C . TYR A 1 350 ? 2.180 -7.728 0.885 1.00 97.69 350 TYR A C 1
ATOM 2720 O O . TYR A 1 350 ? 2.916 -6.849 0.450 1.00 97.69 350 TYR A O 1
ATOM 2728 N N . TRP A 1 351 ? 1.067 -8.108 0.272 1.00 97.62 351 TRP A N 1
ATOM 2729 C CA . TRP A 1 351 ? 0.549 -7.528 -0.956 1.00 97.62 351 TRP A CA 1
ATOM 2730 C C . TRP A 1 351 ? -0.721 -6.746 -0.631 1.00 97.62 351 TRP A C 1
ATOM 2732 O O . TRP A 1 351 ? -1.768 -7.342 -0.388 1.00 97.62 351 TRP A O 1
ATOM 2742 N N . GLY A 1 352 ? -0.627 -5.420 -0.576 1.00 96.56 352 GLY A N 1
ATOM 2743 C CA . GLY A 1 352 ? -1.752 -4.534 -0.284 1.00 96.56 352 GLY A CA 1
ATOM 2744 C C . GLY A 1 352 ? -2.297 -3.923 -1.565 1.00 96.56 352 GLY A C 1
ATOM 2745 O O . GLY A 1 352 ? -1.548 -3.273 -2.286 1.00 96.56 352 GLY A O 1
ATOM 2746 N N . LEU A 1 353 ? -3.580 -4.135 -1.862 1.00 96.31 353 LEU A N 1
ATOM 2747 C CA . LEU A 1 353 ? -4.231 -3.445 -2.972 1.00 96.31 353 LEU A CA 1
ATOM 2748 C C . LEU A 1 353 ? -4.584 -2.008 -2.566 1.00 96.31 353 LEU A C 1
ATOM 2750 O O . LEU A 1 353 ? -5.346 -1.797 -1.623 1.00 96.31 353 LEU A O 1
ATOM 2754 N N . GLU A 1 354 ? -4.071 -1.054 -3.330 1.00 95.62 354 GLU A N 1
ATOM 2755 C CA . GLU A 1 354 ? -4.318 0.380 -3.218 1.00 95.62 354 GLU A CA 1
ATOM 2756 C C . GLU A 1 354 ? -5.429 0.773 -4.225 1.00 95.62 354 GLU A C 1
ATOM 2758 O O . GLU A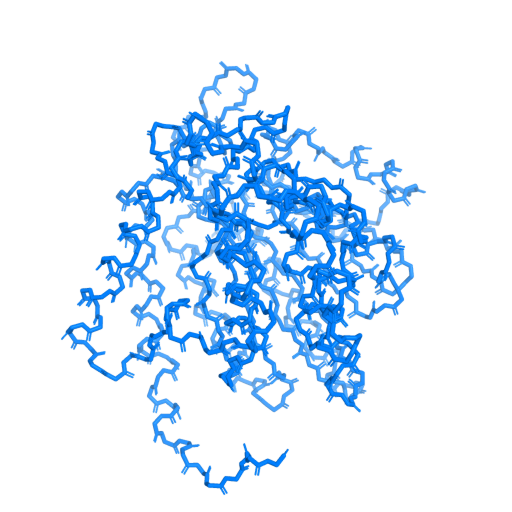 1 354 ? -6.607 0.406 -4.056 1.00 95.62 354 GLU A O 1
ATOM 2763 N N . GLY A 1 355 ? -5.075 1.463 -5.309 1.00 93.38 355 GLY A N 1
ATOM 2764 C CA . GLY A 1 355 ? -5.971 1.925 -6.360 1.00 93.38 355 GLY A CA 1
ATOM 2765 C C . GLY A 1 355 ? -6.382 0.882 -7.407 1.00 93.38 355 GLY A C 1
ATOM 2766 O O . GLY A 1 355 ? -6.094 -0.315 -7.321 1.00 93.38 355 GLY A O 1
ATOM 2767 N N . GLY A 1 356 ? -7.148 1.334 -8.401 1.00 94.00 356 GLY A N 1
ATOM 2768 C CA . GLY A 1 356 ? -7.747 0.512 -9.464 1.00 94.00 356 GLY A CA 1
ATOM 2769 C C . GLY A 1 356 ? -9.265 0.432 -9.341 1.00 94.00 356 GLY A C 1
ATOM 2770 O O . GLY A 1 356 ? -9.791 -0.227 -8.447 1.00 94.00 356 GLY A O 1
ATOM 2771 N N . TYR A 1 357 ? -9.971 1.106 -10.238 1.00 91.88 357 TYR A N 1
ATOM 2772 C CA . TYR A 1 357 ? -11.352 1.557 -10.045 1.00 91.88 357 TYR A CA 1
ATOM 2773 C C . TYR A 1 357 ? -12.271 1.212 -11.220 1.00 91.88 357 TYR A C 1
ATOM 2775 O O . TYR A 1 357 ? -13.492 1.198 -11.079 1.00 91.88 357 TYR A O 1
ATOM 2783 N N . ASN A 1 358 ? -11.714 0.902 -12.391 1.00 92.81 358 ASN A N 1
ATOM 2784 C CA . ASN A 1 358 ? -12.508 0.389 -13.497 1.00 92.81 358 ASN A CA 1
ATOM 2785 C C . ASN A 1 358 ? -12.906 -1.074 -13.237 1.00 92.81 358 ASN A C 1
ATOM 2787 O O . ASN A 1 358 ? -12.051 -1.957 -13.230 1.00 92.81 358 ASN A O 1
ATOM 2791 N N . ARG A 1 359 ? -14.206 -1.338 -13.052 1.00 93.81 359 ARG A N 1
ATOM 2792 C CA . ARG A 1 359 ? -14.715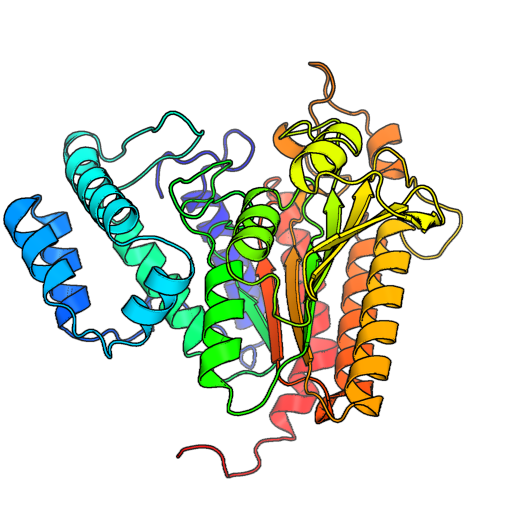 -2.670 -12.684 1.00 93.81 359 ARG A CA 1
ATOM 2793 C C . ARG A 1 359 ? -14.308 -3.811 -13.617 1.00 93.81 359 ARG A C 1
ATOM 2795 O O . ARG A 1 359 ? -13.694 -4.753 -13.120 1.00 93.81 359 ARG A O 1
ATOM 2802 N N . PRO A 1 360 ? -14.593 -3.756 -14.932 1.00 95.31 360 PRO A N 1
ATOM 2803 C CA . PRO A 1 360 ? -14.134 -4.797 -15.849 1.00 95.31 360 PRO A CA 1
ATOM 2804 C C . PRO A 1 360 ? -12.626 -5.060 -15.759 1.00 95.31 360 PRO A C 1
ATOM 2806 O O . PRO A 1 360 ? -12.198 -6.208 -15.843 1.00 95.31 360 PRO A O 1
ATOM 2809 N N . MET A 1 361 ? -11.825 -4.008 -15.561 1.00 95.62 361 MET A N 1
ATOM 2810 C CA . MET A 1 361 ? -10.378 -4.125 -15.416 1.00 95.62 361 MET A CA 1
ATOM 2811 C C . MET A 1 361 ? -9.989 -4.795 -14.091 1.00 95.62 361 MET A C 1
ATOM 2813 O O . MET A 1 361 ? -9.283 -5.801 -14.129 1.00 95.62 361 MET A O 1
ATOM 2817 N N . TYR A 1 362 ? -10.460 -4.315 -12.933 1.00 95.88 362 TYR A N 1
ATOM 2818 C CA . TYR A 1 362 ? -10.036 -4.895 -11.654 1.00 95.88 362 TYR A CA 1
ATOM 2819 C C . TYR A 1 362 ? -10.573 -6.316 -11.447 1.00 95.88 362 TYR A C 1
ATOM 2821 O O . TYR A 1 362 ? -9.866 -7.141 -10.881 1.00 95.88 362 TYR A O 1
ATOM 2829 N N . GLU A 1 363 ? -11.777 -6.652 -11.930 1.00 96.94 363 GLU A N 1
ATOM 2830 C CA . GLU A 1 363 ? -12.292 -8.030 -11.853 1.00 96.94 363 GLU A CA 1
ATOM 2831 C C . GLU A 1 363 ? -11.413 -8.977 -12.681 1.00 96.94 363 GLU A C 1
ATOM 2833 O O . GLU A 1 363 ? -11.087 -10.079 -12.236 1.00 96.94 363 GLU A O 1
ATOM 2838 N N . ARG A 1 364 ? -10.942 -8.519 -13.847 1.00 97.56 364 ARG A N 1
ATOM 2839 C CA . ARG A 1 364 ? -9.983 -9.262 -14.666 1.00 97.56 364 ARG A CA 1
ATOM 2840 C C . ARG A 1 364 ? -8.622 -9.408 -13.983 1.00 97.56 364 ARG A C 1
ATOM 2842 O O . ARG A 1 364 ? -8.054 -10.497 -14.023 1.00 97.56 364 ARG A O 1
ATOM 2849 N N . GLN A 1 365 ? -8.109 -8.366 -13.325 1.00 98.12 365 GLN A N 1
ATOM 2850 C CA . GLN A 1 365 ? -6.848 -8.470 -12.582 1.00 98.12 365 GLN A CA 1
ATOM 2851 C C . GLN A 1 365 ? -6.954 -9.407 -11.369 1.00 98.12 365 GLN A C 1
ATOM 2853 O O . GLN A 1 365 ? -6.013 -10.155 -11.109 1.00 98.12 365 GLN A O 1
ATOM 2858 N N . ILE A 1 366 ? -8.103 -9.454 -10.677 1.00 97.69 366 ILE A N 1
ATOM 2859 C CA . ILE A 1 366 ? -8.366 -10.463 -9.633 1.00 97.69 366 ILE A CA 1
ATOM 2860 C C . ILE A 1 366 ? -8.250 -11.865 -10.229 1.00 97.69 366 ILE A C 1
ATOM 2862 O O . ILE A 1 366 ? -7.548 -12.702 -9.668 1.00 97.69 366 ILE A O 1
ATOM 2866 N N . GLN A 1 367 ? -8.899 -12.122 -11.368 1.00 96.75 367 GLN A N 1
ATOM 2867 C CA . GLN A 1 367 ? -8.834 -13.426 -12.034 1.00 96.75 367 GLN A CA 1
ATOM 2868 C C . GLN A 1 367 ? -7.397 -13.798 -12.420 1.00 96.75 367 GLN A C 1
ATOM 2870 O O . GLN A 1 367 ? -6.959 -14.911 -12.127 1.00 96.75 367 GLN A O 1
ATOM 2875 N N . LEU A 1 368 ? -6.645 -12.870 -13.020 1.00 97.00 368 LEU A N 1
ATOM 2876 C CA . LEU A 1 368 ? -5.246 -13.088 -13.396 1.00 97.00 368 LEU A CA 1
ATOM 2877 C C . LEU A 1 368 ? -4.379 -13.400 -12.171 1.00 97.00 368 LEU A C 1
ATOM 2879 O O . LEU A 1 368 ? -3.753 -14.460 -12.126 1.00 97.00 368 LEU A O 1
ATOM 2883 N N . LEU A 1 369 ? -4.400 -12.543 -11.148 1.00 97.06 369 LEU A N 1
ATOM 2884 C CA . LEU A 1 369 ? -3.613 -12.733 -9.931 1.00 97.06 369 LEU A CA 1
ATOM 2885 C C . LEU A 1 369 ? -3.979 -14.042 -9.222 1.00 97.06 369 LEU A C 1
ATOM 2887 O O . LEU A 1 369 ? -3.096 -14.833 -8.891 1.00 97.06 369 LEU A O 1
ATOM 2891 N N . MET A 1 370 ? -5.271 -14.312 -9.022 1.00 95.69 370 MET A N 1
ATOM 2892 C CA . MET A 1 370 ? -5.721 -15.532 -8.348 1.00 95.69 370 MET A CA 1
ATOM 2893 C C . MET A 1 370 ? -5.372 -16.788 -9.145 1.00 95.69 370 MET A C 1
ATOM 2895 O O . MET A 1 370 ? -4.947 -17.770 -8.545 1.00 95.69 370 MET A O 1
ATOM 2899 N N . SER A 1 371 ? -5.461 -16.765 -10.480 1.00 94.00 371 SER A N 1
ATOM 2900 C CA . SER A 1 371 ? -5.033 -17.904 -11.303 1.00 94.00 371 SER A CA 1
ATOM 2901 C C . SER A 1 371 ? -3.554 -18.246 -11.077 1.00 94.00 371 SER A C 1
ATOM 2903 O O . SER A 1 371 ? -3.205 -19.421 -10.949 1.00 94.00 371 SER A O 1
ATOM 2905 N N . MET A 1 372 ? -2.696 -17.232 -10.916 1.00 94.50 372 MET A N 1
ATOM 2906 C CA . MET A 1 372 ? -1.278 -17.424 -10.603 1.00 94.50 372 MET A CA 1
ATOM 2907 C C . MET A 1 372 ? -1.070 -17.922 -9.169 1.00 94.50 372 MET A C 1
ATOM 2909 O O . MET A 1 372 ? -0.269 -18.831 -8.949 1.00 94.50 372 MET A O 1
ATOM 2913 N N . VAL A 1 373 ? -1.821 -17.399 -8.192 1.00 94.44 373 VAL A N 1
ATOM 2914 C CA . VAL A 1 373 ? -1.789 -17.886 -6.799 1.00 94.44 373 VAL A CA 1
ATOM 2915 C C . VAL A 1 373 ? -2.162 -19.372 -6.730 1.00 94.44 373 VAL A C 1
ATOM 2917 O O . VAL A 1 373 ? -1.453 -20.162 -6.098 1.00 94.44 373 VAL A O 1
ATOM 2920 N N . LEU A 1 374 ? -3.242 -19.767 -7.408 1.00 93.00 374 LEU A N 1
ATOM 2921 C CA . LEU A 1 374 ? -3.714 -21.151 -7.480 1.00 93.00 374 LEU A CA 1
ATOM 2922 C C . LEU A 1 374 ? -2.690 -22.069 -8.164 1.00 93.00 374 LEU A C 1
ATOM 2924 O O . LEU A 1 374 ? -2.484 -23.191 -7.709 1.00 93.00 374 LEU A O 1
ATOM 2928 N N . ALA A 1 375 ? -2.043 -21.603 -9.235 1.00 92.06 375 ALA A N 1
ATOM 2929 C CA . ALA A 1 375 ? -1.098 -22.404 -10.009 1.00 92.06 375 ALA A CA 1
ATOM 2930 C C . ALA A 1 375 ? 0.283 -22.537 -9.345 1.00 92.06 375 ALA A C 1
ATOM 2932 O O . ALA A 1 375 ? 0.904 -23.595 -9.433 1.00 92.06 375 ALA A O 1
ATOM 2933 N N . GLN A 1 376 ? 0.775 -21.481 -8.689 1.00 91.50 376 GLN A N 1
ATOM 2934 C CA . GLN A 1 376 ? 2.183 -21.390 -8.283 1.00 91.50 376 GLN A CA 1
ATOM 2935 C C . GLN A 1 376 ? 2.404 -21.357 -6.768 1.00 91.50 376 GLN A C 1
ATOM 2937 O O . GLN A 1 376 ? 3.462 -21.792 -6.313 1.00 91.50 376 GLN A O 1
ATOM 2942 N N . LEU A 1 377 ? 1.448 -20.870 -5.968 1.00 87.25 377 LEU A N 1
ATOM 2943 C CA . LEU A 1 377 ? 1.622 -20.744 -4.513 1.00 87.25 377 LEU A CA 1
ATOM 2944 C C . LEU A 1 377 ? 0.890 -21.840 -3.727 1.00 87.25 377 LEU A C 1
ATOM 2946 O O . LEU A 1 377 ? 1.484 -22.459 -2.841 1.00 87.25 377 LEU A O 1
ATOM 2950 N N . LEU A 1 378 ? -0.377 -22.126 -4.046 1.00 79.44 378 LEU A N 1
ATOM 2951 C CA . LEU A 1 378 ? -1.176 -23.094 -3.277 1.00 79.44 378 LEU A CA 1
ATOM 2952 C C . LEU A 1 378 ? -0.674 -24.548 -3.301 1.00 79.44 378 LEU A C 1
ATOM 2954 O O . LEU A 1 378 ? -0.666 -25.160 -2.227 1.00 79.44 378 LEU A O 1
ATOM 2958 N N . PRO A 1 379 ? -0.227 -25.127 -4.436 1.00 73.75 379 PRO A N 1
ATOM 2959 C CA . PRO A 1 379 ? 0.177 -26.534 -4.485 1.00 73.75 379 PRO A CA 1
ATOM 2960 C C . PRO A 1 379 ? 1.326 -26.863 -3.523 1.00 73.75 379 PRO A C 1
ATOM 2962 O O . PRO A 1 379 ? 1.475 -28.001 -3.086 1.00 73.75 379 PRO A O 1
ATOM 2965 N N . GLN A 1 380 ? 2.129 -25.862 -3.155 1.00 58.72 380 GLN A N 1
ATOM 2966 C CA . GLN A 1 380 ? 3.238 -26.033 -2.224 1.00 58.72 380 GLN A CA 1
ATOM 2967 C C . GLN A 1 380 ? 2.838 -25.884 -0.755 1.00 58.72 380 GLN A C 1
ATOM 2969 O O . GLN A 1 380 ? 3.449 -26.531 0.092 1.00 58.72 380 GLN A O 1
ATOM 2974 N N . ASN A 1 381 ? 1.812 -25.090 -0.436 1.00 55.62 381 ASN A N 1
ATOM 2975 C CA . ASN A 1 381 ? 1.351 -24.938 0.948 1.00 55.62 381 ASN A CA 1
ATOM 2976 C C . ASN A 1 381 ? 0.660 -26.211 1.462 1.00 55.62 381 ASN A C 1
ATOM 2978 O O . ASN A 1 381 ? 0.824 -26.566 2.625 1.00 55.62 381 ASN A O 1
ATOM 2982 N N . LEU A 1 382 ? -0.035 -26.953 0.591 1.00 53.72 382 LEU A N 1
ATOM 2983 C CA . LEU A 1 382 ? -0.667 -28.232 0.952 1.00 53.72 382 LEU A CA 1
ATOM 2984 C C . LEU A 1 382 ? 0.351 -29.348 1.246 1.00 53.72 382 LEU A C 1
ATOM 2986 O O . LEU A 1 382 ? 0.085 -30.221 2.068 1.00 53.72 382 LEU A O 1
ATOM 2990 N N . ASN A 1 383 ? 1.535 -29.287 0.633 1.00 46.66 383 ASN A N 1
ATOM 2991 C CA . ASN A 1 383 ? 2.624 -30.238 0.872 1.00 46.66 383 ASN A CA 1
ATOM 2992 C C . ASN A 1 383 ? 3.507 -29.867 2.081 1.00 46.66 383 ASN A C 1
ATOM 2994 O O . ASN A 1 383 ? 4.424 -30.617 2.404 1.00 46.66 383 ASN A O 1
ATOM 2998 N N . GLN A 1 384 ? 3.258 -28.727 2.740 1.00 46.97 384 GLN A N 1
ATOM 2999 C CA . GLN A 1 384 ? 4.087 -28.186 3.828 1.00 46.97 384 GLN A CA 1
ATOM 3000 C C . GLN A 1 384 ? 3.356 -28.056 5.174 1.00 46.97 384 GLN A C 1
ATOM 3002 O O . GLN A 1 384 ? 3.802 -27.298 6.033 1.00 46.97 384 GLN A O 1
ATOM 3007 N N . ASN A 1 385 ? 2.285 -28.824 5.412 1.00 39.59 385 ASN A N 1
ATOM 3008 C CA . ASN A 1 385 ? 1.773 -29.046 6.771 1.00 39.59 385 ASN A CA 1
ATOM 3009 C C . ASN A 1 385 ? 2.784 -29.880 7.593 1.00 39.59 385 ASN A C 1
ATOM 3011 O O . ASN A 1 385 ? 2.540 -31.043 7.912 1.00 39.59 385 ASN A O 1
ATOM 3015 N N . GLU A 1 386 ? 3.935 -29.292 7.922 1.00 34.62 386 GLU A N 1
ATOM 3016 C CA . GLU A 1 386 ? 4.789 -29.746 9.015 1.00 34.62 386 GLU A CA 1
ATOM 3017 C C . GLU A 1 386 ? 4.211 -29.230 10.347 1.00 34.62 386 GLU A C 1
ATOM 3019 O O . GLU A 1 386 ? 3.857 -28.053 10.462 1.00 34.62 386 GLU A O 1
ATOM 3024 N N . PRO A 1 387 ? 4.088 -30.088 11.374 1.00 34.00 387 PRO A N 1
ATOM 3025 C CA . PRO A 1 387 ? 3.564 -29.691 12.670 1.00 34.00 387 PRO A CA 1
ATOM 3026 C C . PRO A 1 387 ? 4.635 -28.931 13.462 1.00 34.00 387 PRO A C 1
ATOM 3028 O O . PRO A 1 387 ? 5.588 -29.533 13.949 1.00 34.00 387 PRO A O 1
ATOM 3031 N N . GLY A 1 388 ? 4.460 -27.620 13.650 1.00 39.72 388 GLY A N 1
ATOM 3032 C CA . GLY A 1 388 ? 5.220 -26.888 14.668 1.00 39.72 388 GLY A CA 1
ATOM 3033 C C . GLY A 1 388 ? 5.413 -25.400 14.407 1.00 39.72 388 GLY A C 1
ATOM 3034 O O . GLY A 1 388 ? 6.480 -25.000 13.963 1.00 39.72 388 GLY A O 1
ATOM 3035 N N . ALA A 1 389 ? 4.415 -24.582 14.745 1.00 29.58 389 ALA A N 1
ATOM 3036 C CA . ALA A 1 389 ? 4.606 -23.171 15.106 1.00 29.58 389 ALA A CA 1
ATOM 3037 C C . ALA A 1 389 ? 3.329 -22.616 15.765 1.00 29.58 389 ALA A C 1
ATOM 3039 O O . ALA A 1 389 ? 2.611 -21.800 15.196 1.00 29.58 389 ALA A O 1
ATOM 3040 N N . LEU A 1 390 ? 3.027 -23.101 16.969 1.00 30.94 390 LEU A N 1
ATOM 3041 C CA . LEU A 1 390 ? 2.209 -22.381 17.942 1.00 30.94 390 LEU A CA 1
ATOM 3042 C C . LEU A 1 390 ? 2.975 -22.424 19.264 1.00 30.94 390 LEU A C 1
ATOM 3044 O O . LEU A 1 390 ? 2.967 -23.443 19.955 1.00 30.94 390 LEU A O 1
ATOM 3048 N N . SER A 1 391 ? 3.666 -21.330 19.569 1.00 29.92 391 SER A N 1
ATOM 3049 C CA . SER A 1 391 ? 4.086 -20.947 20.917 1.00 29.92 391 SER A CA 1
ATOM 3050 C C . SER A 1 391 ? 4.199 -19.437 20.981 1.00 29.92 391 SER A C 1
ATOM 3052 O O . SER A 1 391 ? 4.995 -18.914 20.166 1.00 29.92 391 SER A O 1
#